Protein AF-U6MMT8-F1 (afdb_monomer)

Structure (mmCIF, N/CA/C/O backbone):
data_AF-U6MMT8-F1
#
_entry.id   AF-U6MMT8-F1
#
loop_
_atom_site.group_PDB
_atom_site.id
_atom_site.type_symbol
_atom_site.label_atom_id
_atom_site.label_alt_id
_atom_site.label_comp_id
_atom_site.label_asym_id
_atom_site.label_entity_id
_atom_site.label_seq_id
_atom_site.pdbx_PDB_ins_code
_atom_site.Cartn_x
_atom_site.Cartn_y
_atom_site.Cartn_z
_atom_site.occupancy
_atom_site.B_iso_or_equiv
_atom_site.auth_seq_id
_atom_site.auth_comp_id
_atom_site.auth_asym_id
_atom_site.auth_atom_id
_atom_site.pdbx_PDB_model_num
ATOM 1 N N . MET A 1 1 ? 4.770 29.800 -22.815 1.00 40.28 1 MET A N 1
ATOM 2 C CA . MET A 1 1 ? 5.516 30.168 -21.596 1.00 40.28 1 MET A CA 1
ATOM 3 C C . MET A 1 1 ? 4.675 29.808 -20.377 1.00 40.28 1 MET A C 1
ATOM 5 O O . MET A 1 1 ? 3.878 30.621 -19.944 1.00 40.28 1 MET A O 1
ATOM 9 N N . ASN A 1 2 ? 4.813 28.585 -19.858 1.00 40.75 2 ASN A N 1
ATOM 10 C CA . ASN A 1 2 ? 4.112 28.132 -18.651 1.00 40.75 2 ASN A CA 1
ATOM 11 C C . ASN A 1 2 ? 5.160 27.958 -17.549 1.00 40.75 2 ASN A C 1
ATOM 13 O O . ASN A 1 2 ? 5.764 26.895 -17.415 1.00 40.75 2 ASN A O 1
ATOM 17 N N . VAL A 1 3 ? 5.459 29.047 -16.842 1.00 47.00 3 VAL A N 1
ATOM 18 C CA . VAL A 1 3 ? 6.372 29.045 -15.694 1.00 47.00 3 VAL A CA 1
ATOM 19 C C . VAL A 1 3 ? 5.620 28.393 -14.532 1.00 47.00 3 VAL A C 1
ATOM 21 O O . VAL A 1 3 ? 4.593 28.894 -14.086 1.00 47.00 3 VAL A O 1
ATOM 24 N N . PHE A 1 4 ? 6.078 27.211 -14.126 1.00 49.66 4 PHE A N 1
ATOM 25 C CA . PHE A 1 4 ? 5.380 26.330 -13.191 1.00 49.66 4 PHE A CA 1
ATOM 26 C C . PHE A 1 4 ? 5.274 26.926 -11.769 1.00 49.66 4 PHE A C 1
ATOM 28 O O . PHE A 1 4 ? 6.288 27.365 -11.223 1.00 49.66 4 PHE A O 1
ATOM 35 N N . PRO A 1 5 ? 4.097 26.850 -11.115 1.00 58.59 5 PRO A N 1
ATOM 36 C CA . PRO A 1 5 ? 3.883 27.340 -9.751 1.00 58.59 5 PRO A CA 1
ATOM 37 C C . PRO A 1 5 ? 4.453 26.428 -8.646 1.00 58.59 5 PRO A C 1
ATOM 39 O O . PRO A 1 5 ? 4.442 26.809 -7.480 1.00 58.59 5 PRO A O 1
ATOM 42 N N . GLU A 1 6 ? 5.000 25.247 -8.957 1.00 46.12 6 GLU A N 1
ATOM 43 C CA . GLU A 1 6 ? 5.470 24.294 -7.928 1.00 46.12 6 GLU A CA 1
ATOM 44 C C . GLU A 1 6 ? 6.607 24.832 -7.045 1.00 46.12 6 GLU A C 1
ATOM 46 O O . GLU A 1 6 ? 6.671 24.525 -5.854 1.00 46.12 6 GLU A O 1
ATOM 51 N N . ARG A 1 7 ? 7.470 25.703 -7.584 1.00 53.88 7 ARG A N 1
ATOM 52 C CA . ARG A 1 7 ? 8.522 26.349 -6.780 1.00 53.88 7 ARG A CA 1
ATOM 53 C C . ARG A 1 7 ? 7.965 27.362 -5.779 1.00 53.88 7 ARG A C 1
ATOM 55 O O . ARG A 1 7 ? 8.617 27.622 -4.771 1.00 53.88 7 ARG A O 1
ATOM 62 N N . LEU A 1 8 ? 6.774 27.906 -6.033 1.00 58.22 8 LEU A N 1
ATOM 63 C CA . LEU A 1 8 ? 6.092 28.788 -5.088 1.00 58.22 8 LEU A CA 1
ATOM 64 C C . LEU A 1 8 ? 5.484 27.981 -3.939 1.00 58.22 8 LEU A C 1
ATOM 66 O O . LEU A 1 8 ? 5.608 28.408 -2.798 1.00 58.22 8 LEU A O 1
ATOM 70 N N . TYR A 1 9 ? 4.936 26.789 -4.200 1.00 53.34 9 TYR A N 1
ATOM 71 C CA . TYR A 1 9 ? 4.390 25.922 -3.146 1.00 53.34 9 TYR A CA 1
ATOM 72 C C . TYR A 1 9 ? 5.470 25.369 -2.213 1.00 53.34 9 TYR A C 1
ATOM 74 O O . TYR A 1 9 ? 5.309 25.426 -0.996 1.00 53.34 9 TYR A O 1
ATOM 82 N N . ALA A 1 10 ? 6.603 24.912 -2.754 1.00 58.09 10 ALA A N 1
ATOM 83 C CA . ALA A 1 10 ? 7.721 24.450 -1.928 1.00 58.09 10 ALA A CA 1
ATOM 84 C C . ALA A 1 10 ? 8.293 25.580 -1.051 1.00 58.09 10 ALA A C 1
ATOM 86 O O . ALA A 1 10 ? 8.597 25.367 0.120 1.00 58.09 10 ALA A O 1
ATOM 87 N N . ARG A 1 11 ? 8.379 26.806 -1.588 1.00 61.09 11 ARG A N 1
ATOM 88 C CA . ARG A 1 11 ? 8.855 27.979 -0.840 1.00 61.09 11 ARG A CA 1
ATOM 89 C C . ARG A 1 11 ? 7.828 28.502 0.168 1.00 61.09 11 ARG A C 1
ATOM 91 O O . ARG A 1 11 ? 8.221 28.989 1.220 1.00 61.09 11 ARG A O 1
ATOM 98 N N . ALA A 1 12 ? 6.536 28.380 -0.133 1.00 64.25 12 ALA A N 1
ATOM 99 C CA . ALA A 1 12 ? 5.454 28.729 0.781 1.00 64.25 12 ALA A CA 1
ATOM 100 C C . ALA A 1 12 ? 5.360 27.756 1.966 1.00 64.25 12 ALA A C 1
ATOM 102 O O . ALA A 1 12 ? 5.111 28.205 3.079 1.00 64.25 12 ALA A O 1
ATOM 103 N N . LEU A 1 13 ? 5.602 26.456 1.757 1.00 62.25 13 LEU A N 1
ATOM 104 C CA . LEU A 1 13 ? 5.646 25.452 2.831 1.00 62.25 13 LEU A CA 1
ATOM 105 C C . LEU A 1 13 ? 6.931 25.532 3.670 1.00 62.25 13 LEU A C 1
ATOM 107 O O . LEU A 1 13 ? 6.897 25.241 4.859 1.00 62.25 13 LEU A O 1
ATOM 111 N N . ALA A 1 14 ? 8.043 25.980 3.080 1.00 58.31 14 ALA A N 1
ATOM 112 C CA . ALA A 1 14 ? 9.302 26.231 3.788 1.00 58.31 14 ALA A CA 1
ATOM 113 C C . ALA A 1 14 ? 9.347 27.592 4.511 1.00 58.31 14 ALA A C 1
ATOM 115 O O . ALA A 1 14 ? 10.369 27.947 5.101 1.00 58.31 14 ALA A O 1
ATOM 116 N N . ALA A 1 15 ? 8.275 28.388 4.447 1.00 69.62 15 ALA A N 1
ATOM 117 C CA . ALA A 1 15 ? 8.232 29.662 5.145 1.00 69.62 15 ALA A CA 1
ATOM 118 C C . ALA A 1 15 ? 8.223 29.422 6.670 1.00 69.62 15 ALA A C 1
ATOM 120 O O . ALA A 1 15 ? 7.424 28.613 7.149 1.00 69.62 15 ALA A O 1
ATOM 121 N N . PRO A 1 16 ? 9.024 30.168 7.457 1.00 69.25 16 PRO A N 1
ATOM 122 C CA . PRO A 1 16 ? 9.094 30.020 8.919 1.00 69.25 16 PRO A CA 1
ATOM 123 C C . PRO A 1 16 ? 7.747 30.261 9.628 1.00 69.25 16 PRO A C 1
ATOM 125 O O . PRO A 1 16 ? 7.581 29.916 10.793 1.00 69.25 16 PRO A O 1
ATOM 128 N N . ILE A 1 17 ? 6.763 30.790 8.897 1.00 75.19 17 ILE A N 1
ATOM 129 C CA . ILE A 1 17 ? 5.376 31.008 9.313 1.00 75.19 17 ILE A CA 1
ATOM 130 C C . ILE A 1 17 ? 4.667 29.682 9.665 1.00 75.19 17 ILE A C 1
ATOM 132 O O . ILE A 1 17 ? 3.788 29.677 10.521 1.00 75.19 17 ILE A O 1
ATOM 136 N N . TRP A 1 18 ? 5.064 28.549 9.066 1.00 65.06 18 TRP A N 1
ATOM 137 C CA . TRP A 1 18 ? 4.505 27.227 9.395 1.00 65.06 18 TRP A CA 1
ATOM 138 C C . TRP A 1 18 ? 5.169 26.559 10.599 1.00 65.06 18 TRP A C 1
ATOM 140 O O . TRP A 1 18 ? 4.603 25.607 11.130 1.00 65.06 18 TRP A O 1
ATOM 150 N N . GLY A 1 19 ? 6.323 27.051 11.062 1.00 73.38 19 GLY A N 1
ATOM 151 C CA . GLY A 1 19 ? 7.050 26.482 12.203 1.00 73.38 19 GLY A CA 1
ATOM 152 C C . GLY A 1 19 ? 6.164 26.285 13.443 1.00 73.38 19 GLY A C 1
ATOM 153 O O . GLY A 1 19 ? 6.064 25.157 13.925 1.00 73.38 19 GLY A O 1
ATOM 154 N N . PRO A 1 20 ? 5.427 27.315 13.903 1.00 74.38 20 PRO A N 1
ATOM 155 C CA . PRO A 1 20 ? 4.505 27.190 15.031 1.00 74.38 20 PRO A CA 1
ATOM 156 C C . PRO A 1 20 ? 3.320 26.262 14.752 1.00 74.38 20 PRO A C 1
ATOM 158 O O . PRO A 1 20 ? 2.841 25.610 15.670 1.00 74.38 20 PRO A O 1
ATOM 161 N N . PHE A 1 21 ? 2.840 26.174 13.505 1.00 74.25 21 PHE A N 1
ATOM 162 C CA . PHE A 1 21 ? 1.734 25.281 13.142 1.00 74.25 21 PHE A CA 1
ATOM 163 C C . PHE A 1 21 ? 2.171 23.813 13.154 1.00 74.25 21 PHE A C 1
ATOM 165 O O . PHE A 1 21 ? 1.473 22.979 13.719 1.00 74.25 21 PHE A O 1
ATOM 172 N N . VAL A 1 22 ? 3.348 23.499 12.605 1.00 73.69 22 VAL A N 1
ATOM 173 C CA . VAL A 1 22 ? 3.932 22.149 12.659 1.00 73.69 22 VAL A CA 1
ATOM 174 C C . VAL A 1 22 ? 4.267 21.775 14.105 1.00 73.69 22 VAL A C 1
ATOM 176 O O . VAL A 1 22 ? 3.965 20.664 14.533 1.00 73.69 22 VAL A O 1
ATOM 179 N N . GLN A 1 23 ? 4.799 22.716 14.890 1.00 74.94 23 GLN A N 1
ATOM 180 C CA . GLN A 1 23 ? 5.071 22.516 16.314 1.00 74.94 23 GLN A CA 1
ATOM 181 C C . GLN A 1 23 ? 3.780 22.333 17.130 1.00 74.94 23 GLN A C 1
ATOM 183 O O . GLN A 1 23 ? 3.713 21.447 17.978 1.00 74.94 23 GLN A O 1
ATOM 188 N N . SER A 1 24 ? 2.728 23.105 16.846 1.00 71.19 24 SER A N 1
ATOM 189 C CA . SER A 1 24 ? 1.417 22.985 17.497 1.00 71.19 24 SER A CA 1
ATOM 190 C C . SER A 1 24 ? 0.711 21.685 17.112 1.00 71.19 24 SER A C 1
ATOM 192 O O . SER A 1 24 ? 0.180 21.001 17.983 1.00 71.19 24 SER A O 1
ATOM 194 N N . GLN A 1 25 ? 0.783 21.274 15.842 1.00 72.69 25 GLN A N 1
ATOM 195 C CA . GLN A 1 25 ? 0.271 19.982 15.389 1.00 72.69 25 GLN A CA 1
ATOM 196 C C . GLN A 1 25 ? 1.016 18.825 16.071 1.00 72.69 25 GLN A C 1
ATOM 198 O O . GLN A 1 25 ? 0.387 17.863 16.508 1.00 72.69 25 GLN A O 1
ATOM 203 N N . GLN A 1 26 ? 2.338 18.938 16.233 1.00 71.62 26 GLN A N 1
ATOM 204 C CA . GLN A 1 26 ? 3.156 17.958 16.951 1.00 71.62 26 GLN A CA 1
ATOM 205 C C . GLN A 1 26 ? 2.801 17.901 18.447 1.00 71.62 26 GLN A C 1
ATOM 207 O O . GLN A 1 26 ? 2.681 16.814 19.016 1.00 71.62 26 GLN A O 1
ATOM 212 N N . GLN A 1 27 ? 2.554 19.052 19.075 1.00 73.69 27 GLN A N 1
ATOM 213 C CA . GLN A 1 27 ? 2.142 19.133 20.477 1.00 73.69 27 GLN A CA 1
ATOM 214 C C . GLN A 1 27 ? 0.725 18.568 20.692 1.00 73.69 27 GLN A C 1
ATOM 216 O O . GLN A 1 27 ? 0.478 17.858 21.668 1.00 73.69 27 GLN A O 1
ATOM 221 N N . GLN A 1 28 ? -0.190 18.800 19.746 1.00 72.50 28 GLN A N 1
ATOM 222 C CA . GLN A 1 28 ? -1.539 18.231 19.767 1.00 72.50 28 GLN A CA 1
ATOM 223 C C . GLN A 1 28 ? -1.512 16.704 19.591 1.00 72.50 28 GLN A C 1
ATOM 225 O O . GLN A 1 28 ? -2.264 15.988 20.257 1.00 72.50 28 GLN A O 1
ATOM 230 N N . GLN A 1 29 ? -0.597 16.188 18.764 1.00 69.38 29 GLN A N 1
ATOM 231 C CA . GLN A 1 29 ? -0.383 14.748 18.611 1.00 69.38 29 GLN A CA 1
ATOM 232 C C . GLN A 1 29 ? 0.164 14.103 19.897 1.00 69.38 29 GLN A C 1
ATOM 234 O O . GLN A 1 29 ? -0.292 13.024 20.279 1.00 69.38 29 GLN A O 1
ATOM 239 N N . GLN A 1 30 ? 1.072 14.778 20.614 1.00 72.75 30 GLN A N 1
ATOM 240 C CA . GLN A 1 30 ? 1.546 14.320 21.929 1.00 72.75 30 GLN A CA 1
ATOM 241 C C . GLN A 1 30 ? 0.429 14.282 22.981 1.00 72.75 30 GLN A C 1
ATOM 243 O O . GLN A 1 30 ? 0.344 13.321 23.748 1.00 72.75 30 GLN A O 1
ATOM 248 N N . GLN A 1 31 ? -0.459 15.281 23.005 1.00 71.25 31 GLN A N 1
ATOM 249 C CA . GLN A 1 31 ? -1.589 15.296 23.941 1.00 71.25 31 GLN A CA 1
ATOM 250 C C . GLN A 1 31 ? -2.577 14.150 23.691 1.00 71.25 31 GLN A C 1
ATOM 252 O O . GLN A 1 31 ? -3.040 13.519 24.643 1.00 71.25 31 GLN A O 1
ATOM 257 N N . GLN A 1 32 ? -2.866 13.829 22.425 1.00 68.12 32 GLN A N 1
ATOM 258 C CA . GLN A 1 32 ? -3.724 12.687 22.093 1.00 68.12 32 GLN A CA 1
ATOM 259 C C . GLN A 1 32 ? -3.115 11.354 22.548 1.00 68.12 32 GLN A C 1
ATOM 261 O O . GLN A 1 32 ? -3.842 10.473 23.010 1.00 68.12 32 GLN A O 1
ATOM 266 N N . GLN A 1 33 ? -1.788 11.216 22.483 1.00 66.75 33 GLN A N 1
ATOM 267 C CA . GLN A 1 33 ? -1.103 10.019 22.972 1.00 66.75 33 GLN A CA 1
ATOM 268 C C . GLN A 1 33 ? -1.194 9.870 24.496 1.00 66.75 33 GLN A C 1
ATOM 270 O O . GLN A 1 33 ? -1.451 8.764 24.972 1.00 66.75 33 GLN A O 1
ATOM 275 N N . GLN A 1 34 ? -1.051 10.958 25.262 1.00 73.06 34 GLN A N 1
ATOM 276 C CA . GLN A 1 34 ? -1.222 10.898 26.720 1.00 73.06 34 GLN A CA 1
ATOM 277 C C . GLN A 1 34 ? -2.638 10.472 27.115 1.00 73.06 34 GLN A C 1
ATOM 279 O O . GLN A 1 34 ? -2.790 9.611 27.980 1.00 73.06 34 GLN A O 1
ATOM 284 N N . GLN A 1 35 ? -3.670 10.989 26.441 1.00 71.12 35 GLN A N 1
ATOM 285 C CA . GLN A 1 35 ? -5.049 10.568 26.710 1.00 71.12 35 GLN A CA 1
ATOM 286 C C . GLN A 1 35 ? -5.277 9.079 26.424 1.00 71.12 35 GLN A C 1
ATOM 288 O O . GLN A 1 35 ? -5.977 8.404 27.180 1.00 71.12 35 GLN A O 1
ATOM 293 N N . GLN A 1 36 ? -4.665 8.546 25.364 1.00 70.62 36 GLN A N 1
ATOM 294 C CA . GLN A 1 36 ? -4.788 7.128 25.033 1.00 70.62 36 GLN A CA 1
ATOM 295 C C . GLN A 1 36 ? -4.062 6.234 26.049 1.00 70.62 36 GLN A C 1
ATOM 297 O O . GLN A 1 36 ? -4.560 5.161 26.389 1.00 70.62 36 GLN A O 1
ATOM 302 N N . GLN A 1 37 ? -2.921 6.686 26.577 1.00 71.06 37 GLN A N 1
ATOM 303 C CA . GLN A 1 37 ? -2.206 5.982 27.642 1.00 71.06 37 GLN A CA 1
ATOM 304 C C . GLN A 1 37 ? -2.996 5.985 28.957 1.00 71.06 37 GLN A C 1
ATOM 306 O O . GLN A 1 37 ? -3.036 4.971 29.652 1.00 71.06 37 GLN A O 1
ATOM 311 N N . GLN A 1 38 ? -3.675 7.091 29.265 1.00 73.44 38 GLN A N 1
ATOM 312 C CA . GLN A 1 38 ? -4.482 7.212 30.476 1.00 73.44 38 GLN A CA 1
ATOM 313 C C . GLN A 1 38 ? -5.731 6.322 30.418 1.00 73.44 38 GLN A C 1
ATOM 315 O O . GLN A 1 38 ? -5.976 5.566 31.353 1.00 73.44 38 GLN A O 1
ATOM 320 N N . GLN A 1 39 ? -6.435 6.280 29.277 1.00 69.12 39 GLN A N 1
ATOM 321 C CA . GLN A 1 39 ? -7.526 5.314 29.078 1.00 69.12 39 GLN A CA 1
ATOM 322 C C . GLN A 1 39 ? -7.054 3.856 29.170 1.00 69.12 39 GLN A C 1
ATOM 324 O O . GLN A 1 39 ? -7.814 2.997 29.612 1.00 69.12 39 GLN A O 1
ATOM 329 N N . GLN A 1 40 ? -5.814 3.554 28.770 1.00 65.62 40 GLN A N 1
ATOM 330 C CA . GLN A 1 40 ? -5.258 2.205 28.912 1.00 65.62 40 GLN A CA 1
ATOM 331 C C . GLN A 1 40 ? -4.932 1.853 30.368 1.00 65.62 40 GLN A C 1
ATOM 333 O O . GLN A 1 40 ? -5.164 0.711 30.765 1.00 65.62 40 GLN A O 1
ATOM 338 N N . GLN A 1 41 ? -4.448 2.806 31.172 1.00 71.62 41 GLN A N 1
ATOM 339 C CA . GLN A 1 41 ? -4.272 2.588 32.611 1.00 71.62 41 GLN A CA 1
ATOM 340 C C . GLN A 1 41 ? -5.610 2.376 33.317 1.00 71.62 41 GLN A C 1
ATOM 342 O O . GLN A 1 41 ? -5.725 1.435 34.103 1.00 71.62 41 GLN A O 1
ATOM 347 N N . ASP A 1 42 ? -6.634 3.162 32.978 1.00 66.94 42 ASP A N 1
ATOM 348 C CA . ASP A 1 42 ? -7.976 2.965 33.531 1.00 66.94 42 ASP A CA 1
ATOM 349 C C . ASP A 1 42 ? -8.527 1.585 33.152 1.00 66.94 42 ASP A C 1
ATOM 351 O O . ASP A 1 42 ? -9.049 0.862 33.999 1.00 66.94 42 ASP A O 1
ATOM 355 N N . GLN A 1 43 ? -8.333 1.136 31.910 1.00 65.38 43 GLN A N 1
ATOM 356 C CA . GLN A 1 43 ? -8.795 -0.190 31.493 1.00 65.38 43 GLN A CA 1
ATOM 357 C C . GLN A 1 43 ? -8.008 -1.335 32.167 1.00 65.38 43 GLN A C 1
ATOM 359 O O . GLN A 1 43 ? -8.579 -2.388 32.468 1.00 65.38 43 GLN A O 1
ATOM 364 N N . GLN A 1 44 ? -6.719 -1.139 32.469 1.00 61.44 44 GLN A N 1
ATOM 365 C CA . GLN A 1 44 ? -5.927 -2.081 33.271 1.00 61.44 44 GLN A CA 1
ATOM 366 C C . GLN A 1 44 ? -6.345 -2.099 34.747 1.00 61.44 44 GLN A C 1
ATOM 368 O O . GLN A 1 44 ? -6.366 -3.169 35.358 1.00 61.44 44 GLN A O 1
ATOM 373 N N . GLN A 1 45 ? -6.740 -0.962 35.323 1.00 64.81 45 GLN A N 1
ATOM 374 C CA . GLN A 1 45 ? -7.284 -0.929 36.681 1.00 64.81 45 GLN A CA 1
ATOM 375 C C . GLN A 1 45 ? -8.646 -1.621 36.754 1.00 64.81 45 GLN A C 1
ATOM 377 O O . GLN A 1 45 ? -8.864 -2.448 37.638 1.00 64.81 45 GLN A O 1
ATOM 382 N N . VAL A 1 46 ? -9.527 -1.377 35.781 1.00 63.50 46 VAL A N 1
ATOM 383 C CA . VAL A 1 46 ? -10.852 -2.014 35.736 1.00 63.50 46 VAL A CA 1
ATOM 384 C C . VAL A 1 46 ? -10.730 -3.527 35.520 1.00 63.50 46 VAL A C 1
ATOM 386 O O . VAL A 1 46 ? -11.410 -4.305 36.185 1.00 63.50 46 VAL A O 1
ATOM 389 N N . SER A 1 47 ? -9.822 -3.975 34.646 1.00 69.25 47 SER A N 1
ATOM 390 C CA . SER A 1 47 ? -9.609 -5.411 34.409 1.00 69.25 47 SER A CA 1
ATOM 391 C C . SER A 1 47 ? -8.892 -6.122 35.559 1.00 69.25 47 SER A C 1
ATOM 393 O O . SER A 1 47 ? -9.226 -7.268 35.853 1.00 69.25 47 SER A O 1
ATOM 395 N N . SER A 1 48 ? -7.958 -5.465 36.254 1.00 64.69 48 SER A N 1
ATOM 396 C CA . SER A 1 48 ? -7.308 -6.053 37.436 1.00 64.69 48 SER A CA 1
ATOM 397 C C . SER A 1 48 ? -8.258 -6.155 38.635 1.00 64.69 48 SER A C 1
ATOM 399 O O . SER A 1 48 ? -8.226 -7.169 39.331 1.00 64.69 48 SER A O 1
ATOM 401 N N . GLN A 1 49 ? -9.165 -5.187 38.823 1.00 67.44 49 GLN A N 1
ATOM 402 C CA . GLN A 1 49 ? -10.233 -5.272 39.830 1.00 67.44 49 GLN A CA 1
ATOM 403 C C . GLN A 1 49 ? -11.281 -6.344 39.508 1.00 67.44 49 GLN A C 1
ATOM 405 O O . GLN A 1 49 ? -11.731 -7.052 40.406 1.00 67.44 49 GLN A O 1
ATOM 410 N N . ALA A 1 50 ? -11.648 -6.515 38.234 1.00 64.38 50 ALA A N 1
ATOM 411 C CA . ALA A 1 50 ? -12.545 -7.600 37.831 1.00 64.38 50 ALA A CA 1
ATOM 412 C C . ALA A 1 50 ? -11.932 -8.983 38.120 1.00 64.38 50 ALA A C 1
ATOM 414 O O . ALA A 1 50 ? -12.647 -9.916 38.477 1.00 64.38 50 ALA A O 1
ATOM 415 N N . TYR A 1 51 ? -10.606 -9.104 38.005 1.00 59.91 51 TYR A N 1
ATOM 416 C CA . TYR A 1 51 ? -9.888 -10.353 38.249 1.00 59.91 51 TYR A CA 1
ATOM 417 C C . TYR A 1 51 ? -9.750 -10.680 39.739 1.00 59.91 51 TYR A C 1
ATOM 419 O O . TYR A 1 51 ? -9.958 -11.825 40.132 1.00 59.91 51 TYR A O 1
ATOM 427 N N . SER A 1 52 ? -9.454 -9.686 40.583 1.00 68.19 52 SER A N 1
ATOM 428 C CA . SER A 1 52 ? -9.377 -9.894 42.036 1.00 68.19 52 SER A CA 1
ATOM 429 C C . SER A 1 52 ? -10.738 -10.233 42.649 1.00 68.19 52 SER A C 1
ATOM 431 O O . SER A 1 52 ? -10.801 -11.019 43.592 1.00 68.19 52 SER A O 1
ATOM 433 N N . ALA A 1 53 ? -11.831 -9.716 42.079 1.00 63.50 53 ALA A N 1
ATOM 434 C CA . ALA A 1 53 ? -13.186 -10.125 42.443 1.00 63.50 53 ALA A CA 1
ATOM 435 C C . ALA A 1 53 ? -13.501 -11.576 42.028 1.00 63.50 53 ALA A C 1
ATOM 437 O O . ALA A 1 53 ? -14.246 -12.265 42.722 1.00 63.50 53 ALA A O 1
ATOM 438 N N . TYR A 1 54 ? -12.922 -12.053 40.920 1.00 58.62 54 TYR A N 1
ATOM 439 C CA . TYR A 1 54 ? -13.147 -13.408 40.408 1.00 58.62 54 TYR A CA 1
ATOM 440 C C . TYR A 1 54 ? -12.403 -14.485 41.219 1.00 58.62 54 TYR A C 1
ATOM 442 O O . TYR A 1 54 ? -12.919 -15.586 41.392 1.00 58.62 54 TYR A O 1
ATOM 450 N N . ASP A 1 55 ? -11.219 -14.165 41.750 1.00 61.69 55 ASP A N 1
ATOM 451 C CA . ASP A 1 55 ? -10.360 -15.106 42.490 1.00 61.69 55 ASP A CA 1
ATOM 452 C C . ASP A 1 55 ? -10.887 -15.435 43.904 1.00 61.69 55 ASP A C 1
ATOM 454 O O . ASP A 1 55 ? -10.609 -16.494 44.463 1.00 61.69 55 ASP A O 1
ATOM 458 N N . GLN A 1 56 ? -11.721 -14.564 44.486 1.00 62.50 56 GLN A N 1
ATOM 459 C CA . GLN A 1 56 ? -12.315 -14.802 45.810 1.00 62.50 56 GLN A CA 1
ATOM 460 C C . GLN A 1 56 ? -13.462 -15.826 45.800 1.00 62.50 56 GLN A C 1
ATOM 462 O O . GLN A 1 56 ? -13.856 -16.326 46.857 1.00 62.50 56 GLN A O 1
ATOM 467 N N . GLN A 1 57 ? -14.009 -16.167 44.631 1.00 59.62 57 GLN A N 1
ATOM 468 C CA . GLN A 1 57 ? -15.178 -17.035 44.528 1.00 59.62 57 GLN A CA 1
ATOM 469 C C . GLN A 1 57 ? -14.747 -18.474 44.198 1.00 59.62 57 GLN A C 1
ATOM 471 O O . GLN A 1 57 ? -14.623 -18.850 43.034 1.00 59.62 57 GLN A O 1
ATOM 476 N N . GLN A 1 58 ? -14.517 -19.288 45.241 1.00 53.31 58 GLN A N 1
ATOM 477 C CA . GLN A 1 58 ? -14.196 -20.722 45.138 1.00 53.31 58 GLN A CA 1
ATOM 478 C C . GLN A 1 58 ? -15.078 -21.420 44.091 1.00 53.31 58 GLN A C 1
ATOM 480 O O . GLN A 1 58 ? -16.307 -21.430 44.217 1.00 53.31 58 GLN A O 1
ATOM 485 N N . ARG A 1 59 ? -14.463 -22.019 43.059 1.00 53.25 59 ARG A N 1
ATOM 486 C CA . ARG A 1 59 ? -15.210 -22.683 41.983 1.00 53.25 59 ARG A CA 1
ATOM 487 C C . ARG A 1 59 ? -14.665 -24.047 41.538 1.00 53.25 59 ARG A C 1
ATOM 489 O O . ARG A 1 59 ? -13.471 -24.312 41.647 1.00 53.25 59 ARG A O 1
ATOM 496 N N . PRO A 1 60 ? -15.574 -24.909 41.028 1.00 61.16 60 PRO A N 1
ATOM 497 C CA . PRO A 1 60 ? -15.321 -26.301 40.656 1.00 61.16 60 PRO A CA 1
ATOM 498 C C . PRO A 1 60 ? -14.481 -26.446 39.378 1.00 61.16 60 PRO A C 1
ATOM 500 O O . PRO A 1 60 ? -14.418 -25.538 38.550 1.00 61.16 60 PRO A O 1
ATOM 503 N N . ALA A 1 61 ? -13.893 -27.632 39.189 1.00 58.84 61 ALA A N 1
ATOM 504 C CA . ALA A 1 61 ? -12.868 -27.957 38.187 1.00 58.84 61 ALA A CA 1
ATOM 505 C C . ALA A 1 61 ? -13.162 -27.543 36.724 1.00 58.84 61 ALA A C 1
ATOM 507 O O . ALA A 1 61 ? -12.227 -27.311 35.962 1.00 58.84 61 ALA A O 1
ATOM 508 N N . ALA A 1 62 ? -14.428 -27.380 36.323 1.00 55.50 62 ALA A N 1
ATOM 509 C CA . ALA A 1 62 ? -14.797 -26.888 34.990 1.00 55.50 62 ALA A CA 1
ATOM 510 C C . ALA A 1 62 ? -14.436 -25.403 34.749 1.00 55.50 62 ALA A C 1
ATOM 512 O O . ALA A 1 62 ? -14.263 -24.986 33.607 1.00 55.50 62 ALA A O 1
ATOM 513 N N . ALA A 1 63 ? -14.282 -24.598 35.807 1.00 59.72 63 ALA A N 1
ATOM 514 C CA . ALA A 1 63 ? -13.893 -23.189 35.704 1.00 59.72 63 ALA A CA 1
ATOM 515 C C . ALA A 1 63 ? -12.407 -22.994 35.346 1.00 59.72 63 ALA A C 1
ATOM 517 O O . ALA A 1 63 ? -12.035 -21.946 34.819 1.00 59.72 63 ALA A O 1
ATOM 518 N N . ALA A 1 64 ? -11.562 -24.006 35.575 1.00 63.56 64 ALA A N 1
ATOM 519 C CA . ALA A 1 64 ? -10.128 -23.931 35.298 1.00 63.56 64 ALA A CA 1
ATOM 520 C C . ALA A 1 64 ? -9.822 -23.777 33.796 1.00 63.56 64 ALA A C 1
ATOM 522 O O . ALA A 1 64 ? -8.877 -23.082 33.429 1.00 63.56 64 ALA A O 1
ATOM 523 N N . VAL A 1 65 ? -10.652 -24.368 32.927 1.00 70.88 65 VAL A N 1
ATOM 524 C CA . VAL A 1 65 ? -10.496 -24.259 31.467 1.00 70.88 65 VAL A CA 1
ATOM 525 C C . VAL A 1 65 ? -10.764 -22.825 30.999 1.00 70.88 65 VAL A C 1
ATOM 527 O O . VAL A 1 65 ? -9.950 -22.266 30.270 1.00 70.88 65 VAL A O 1
ATOM 530 N N . TYR A 1 66 ? -11.829 -22.187 31.498 1.00 68.12 66 TYR A N 1
ATOM 531 C CA . TYR A 1 66 ? -12.145 -20.788 31.178 1.00 68.12 66 TYR A CA 1
ATOM 532 C C . TYR A 1 66 ? -11.084 -19.807 31.696 1.00 68.12 66 TYR A C 1
ATOM 534 O O . TYR A 1 66 ? -10.785 -18.817 31.033 1.00 68.12 66 TYR A O 1
ATOM 542 N N . LEU A 1 67 ? -10.475 -20.091 32.852 1.00 72.00 67 LEU A N 1
ATOM 543 C CA . LEU A 1 67 ? -9.356 -19.306 33.380 1.00 72.00 67 LEU A CA 1
ATOM 544 C C . LEU A 1 67 ? -8.106 -19.419 32.502 1.00 72.00 67 LEU A C 1
ATOM 546 O O . LEU A 1 67 ? -7.454 -18.411 32.233 1.00 72.00 67 LEU A O 1
ATOM 550 N N . TYR A 1 68 ? -7.783 -20.625 32.028 1.00 72.69 68 TYR A N 1
ATOM 551 C CA . TYR A 1 68 ? -6.645 -20.832 31.134 1.00 72.69 68 TYR A CA 1
ATOM 552 C C . TYR A 1 68 ? -6.863 -20.137 29.784 1.00 72.69 68 TYR A C 1
ATOM 554 O O . TYR A 1 68 ? -5.967 -19.466 29.278 1.00 72.69 68 TYR A O 1
ATOM 562 N N . GLU A 1 69 ? -8.074 -20.220 29.236 1.00 70.31 69 GLU A N 1
ATOM 563 C CA . GLU A 1 69 ? -8.437 -19.565 27.979 1.00 70.31 69 GLU A CA 1
ATOM 564 C C . GLU A 1 69 ? -8.415 -18.030 28.106 1.00 70.31 69 GLU A C 1
ATOM 566 O O . GLU A 1 69 ? -7.856 -17.345 27.249 1.00 70.31 69 GLU A O 1
ATOM 571 N N . ALA A 1 70 ? -8.906 -17.481 29.224 1.00 77.06 70 ALA A N 1
ATOM 572 C CA . ALA A 1 70 ? -8.817 -16.052 29.526 1.00 77.06 70 ALA A CA 1
ATOM 573 C C . ALA A 1 70 ? -7.362 -15.578 29.709 1.00 77.06 70 ALA A C 1
ATOM 575 O O . ALA A 1 70 ? -6.999 -14.496 29.239 1.00 77.06 70 ALA A O 1
ATOM 576 N N . LEU A 1 71 ? -6.506 -16.387 30.343 1.00 74.50 71 LEU A N 1
ATOM 577 C CA . LEU A 1 71 ? -5.078 -16.096 30.496 1.00 74.50 71 LEU A CA 1
ATOM 578 C C . LEU A 1 71 ? -4.342 -16.100 29.156 1.00 74.50 71 LEU A C 1
ATOM 580 O O . LEU A 1 71 ? -3.558 -15.188 28.896 1.00 74.50 71 LEU A O 1
ATOM 584 N N . VAL A 1 72 ? -4.616 -17.078 28.291 1.00 73.75 72 VAL A N 1
ATOM 585 C CA . VAL A 1 72 ? -4.035 -17.139 26.943 1.00 73.75 72 VAL A CA 1
ATOM 586 C C . VAL A 1 72 ? -4.525 -15.965 26.097 1.00 73.75 72 VAL A C 1
ATOM 588 O O . VAL A 1 72 ? -3.709 -15.293 25.467 1.00 73.75 72 VAL A O 1
ATOM 591 N N . ALA A 1 73 ? -5.820 -15.640 26.138 1.00 71.00 73 ALA A N 1
ATOM 592 C CA . ALA A 1 73 ? -6.365 -14.474 25.445 1.00 71.00 73 ALA A CA 1
ATOM 593 C C . ALA A 1 73 ? -5.706 -13.170 25.924 1.00 71.00 73 ALA A C 1
ATOM 595 O O . ALA A 1 73 ? -5.325 -12.332 25.105 1.00 71.00 73 ALA A O 1
ATOM 596 N N . ARG A 1 74 ? -5.488 -13.020 27.237 1.00 79.94 74 ARG A N 1
ATOM 597 C CA . ARG A 1 74 ? -4.772 -11.875 27.816 1.00 79.94 74 ARG A CA 1
ATOM 598 C C . ARG A 1 74 ? -3.312 -11.837 27.381 1.00 79.94 74 ARG A C 1
ATOM 600 O O . ARG A 1 74 ? -2.821 -10.763 27.049 1.00 79.94 74 ARG A O 1
ATOM 607 N N . TYR A 1 75 ? -2.625 -12.976 27.362 1.00 77.69 75 TYR A N 1
ATOM 608 C CA . TYR A 1 75 ? -1.233 -13.062 26.924 1.00 77.69 75 TYR A CA 1
ATOM 609 C C . TYR A 1 75 ? -1.086 -12.664 25.451 1.00 77.69 75 TYR A C 1
ATOM 611 O O . TYR A 1 75 ? -0.245 -11.830 25.124 1.00 77.69 75 TYR A O 1
ATOM 619 N N . ILE A 1 76 ? -1.960 -13.177 24.581 1.00 69.88 76 ILE A N 1
ATOM 620 C CA . ILE A 1 76 ? -1.995 -12.816 23.158 1.00 69.88 76 ILE A CA 1
ATOM 621 C C . ILE A 1 76 ? -2.298 -11.324 22.995 1.00 69.88 76 ILE A C 1
ATOM 623 O O . ILE A 1 76 ? -1.632 -10.651 22.211 1.00 69.88 76 ILE A O 1
ATOM 627 N N . HIS A 1 77 ? -3.249 -10.780 23.760 1.00 77.81 77 HIS A N 1
ATOM 628 C CA . HIS A 1 77 ? -3.566 -9.353 23.720 1.00 77.81 77 HIS A CA 1
ATOM 629 C C . HIS A 1 77 ? -2.372 -8.495 24.160 1.00 77.81 77 HIS A C 1
ATOM 631 O O . HIS A 1 77 ? -2.037 -7.525 23.486 1.00 77.81 77 HIS A O 1
ATOM 637 N N . LEU A 1 78 ? -1.677 -8.882 25.235 1.00 77.19 78 LEU A N 1
ATOM 638 C CA . LEU A 1 78 ? -0.485 -8.188 25.727 1.00 77.19 78 LEU A CA 1
ATOM 639 C C . LEU A 1 78 ? 0.655 -8.233 24.698 1.00 77.19 78 LEU A C 1
ATOM 641 O O . LEU A 1 78 ? 1.332 -7.233 24.469 1.00 77.19 78 LEU A O 1
ATOM 645 N N . GLN A 1 79 ? 0.843 -9.384 24.047 1.00 71.75 79 GLN A N 1
ATOM 646 C CA . GLN A 1 79 ? 1.860 -9.575 23.017 1.00 71.75 79 GLN A CA 1
ATOM 647 C C . GLN A 1 79 ? 1.552 -8.733 21.769 1.00 71.75 79 GLN A C 1
ATOM 649 O O . GLN A 1 79 ? 2.438 -8.069 21.229 1.00 71.75 79 GLN A O 1
ATOM 654 N N . GLN A 1 80 ? 0.287 -8.696 21.347 1.00 70.31 80 GLN A N 1
ATOM 655 C CA . GLN A 1 80 ? -0.168 -7.885 20.219 1.00 70.31 80 GLN A CA 1
ATOM 656 C C . GLN A 1 80 ? -0.078 -6.379 20.533 1.00 70.31 80 GLN A C 1
ATOM 658 O O . GLN A 1 80 ? 0.312 -5.584 19.677 1.00 70.31 80 GLN A O 1
ATOM 663 N N . GLN A 1 81 ? -0.337 -5.992 21.785 1.00 73.00 81 GLN A N 1
ATOM 664 C CA . GLN A 1 81 ? -0.190 -4.621 22.275 1.00 73.00 81 GLN A CA 1
ATOM 665 C C . GLN A 1 81 ? 1.280 -4.172 22.301 1.00 73.00 81 GLN A C 1
ATOM 667 O O . GLN A 1 81 ? 1.591 -3.063 21.860 1.00 73.00 81 GLN A O 1
ATOM 672 N N . GLN A 1 82 ? 2.204 -5.037 22.737 1.00 72.38 82 GLN A N 1
ATOM 673 C CA . GLN A 1 82 ? 3.643 -4.748 22.689 1.00 72.38 82 GLN A CA 1
ATOM 674 C C . GLN A 1 82 ? 4.128 -4.533 21.249 1.00 72.38 82 GLN A C 1
ATOM 676 O O . GLN A 1 82 ? 4.920 -3.626 20.979 1.00 72.38 82 GLN A O 1
ATOM 681 N N . GLN A 1 83 ? 3.605 -5.321 20.307 1.00 71.38 83 GLN A N 1
ATOM 682 C CA . GLN A 1 83 ? 3.956 -5.204 18.895 1.00 71.38 83 GLN A CA 1
ATOM 683 C C . GLN A 1 83 ? 3.450 -3.886 18.277 1.00 71.38 83 GLN A C 1
ATOM 685 O O . GLN A 1 83 ? 4.173 -3.253 17.505 1.00 71.38 83 GLN A O 1
ATOM 690 N N . GLN A 1 84 ? 2.257 -3.414 18.664 1.00 69.44 84 GLN A N 1
ATOM 691 C CA . GLN A 1 84 ? 1.756 -2.099 18.241 1.00 69.44 84 GLN A CA 1
ATOM 692 C C . GLN A 1 84 ? 2.574 -0.936 18.816 1.00 69.44 84 GLN A C 1
ATOM 694 O O . GLN A 1 84 ? 2.841 0.030 18.095 1.00 69.44 84 GLN A O 1
ATOM 699 N N . GLN A 1 85 ? 3.023 -1.022 20.073 1.00 72.25 85 GLN A N 1
ATOM 700 C CA . GLN A 1 85 ? 3.894 0.009 20.654 1.00 72.25 85 GLN A CA 1
ATOM 701 C C . GLN A 1 85 ? 5.236 0.112 19.918 1.00 72.25 85 GLN A C 1
ATOM 703 O O . GLN A 1 85 ? 5.689 1.222 19.628 1.00 72.25 85 GLN A O 1
ATOM 708 N N . GLN A 1 86 ? 5.846 -1.020 19.551 1.00 70.75 86 GLN A N 1
ATOM 709 C CA . GLN A 1 86 ? 7.081 -1.008 18.762 1.00 70.75 86 GLN A CA 1
ATOM 710 C C . GLN A 1 86 ? 6.883 -0.386 17.374 1.00 70.75 86 GLN A C 1
ATOM 712 O O . GLN A 1 86 ? 7.731 0.392 16.933 1.00 70.75 86 GLN A O 1
ATOM 717 N N . GLN A 1 87 ? 5.761 -0.663 16.698 1.00 69.62 87 GLN A N 1
ATOM 718 C CA . GLN A 1 87 ? 5.476 -0.042 15.400 1.00 69.62 87 GLN A CA 1
ATOM 719 C C . GLN A 1 87 ? 5.289 1.476 15.498 1.00 69.62 87 GLN A C 1
ATOM 721 O O . GLN A 1 87 ? 5.800 2.202 14.642 1.00 69.62 87 GLN A O 1
ATOM 726 N N . GLN A 1 88 ? 4.616 1.978 16.540 1.00 70.81 88 GLN A N 1
ATOM 727 C CA . GLN A 1 88 ? 4.477 3.426 16.727 1.00 70.81 88 GLN A CA 1
ATOM 728 C C . GLN A 1 88 ? 5.820 4.109 17.011 1.00 70.81 88 GLN A C 1
ATOM 730 O O . GLN A 1 88 ? 6.089 5.167 16.439 1.00 70.81 88 GLN A O 1
ATOM 735 N N . GLN A 1 89 ? 6.693 3.505 17.826 1.00 72.94 89 GLN A N 1
ATOM 736 C CA . GLN A 1 89 ? 8.040 4.050 18.038 1.00 72.94 89 GLN A CA 1
ATOM 737 C C . GLN A 1 89 ? 8.860 4.079 16.743 1.00 72.94 89 GLN A C 1
ATOM 739 O O . GLN A 1 89 ? 9.542 5.070 16.473 1.00 72.94 89 GLN A O 1
ATOM 744 N N . GLN A 1 90 ? 8.765 3.040 15.908 1.00 72.19 90 GLN A N 1
ATOM 745 C CA . GLN A 1 90 ? 9.451 3.026 14.616 1.00 72.19 90 GLN A CA 1
ATOM 746 C C . GLN A 1 90 ? 8.924 4.099 13.658 1.00 72.19 90 GLN A C 1
ATOM 748 O O . GLN A 1 90 ? 9.721 4.741 12.972 1.00 72.19 90 GLN A O 1
ATOM 753 N N . GLN A 1 91 ? 7.609 4.344 13.626 1.00 70.94 91 GLN A N 1
ATOM 754 C CA . GLN A 1 91 ? 7.053 5.437 12.823 1.00 70.94 91 GLN A CA 1
ATOM 755 C C . GLN A 1 91 ? 7.518 6.811 13.312 1.00 70.94 91 GLN A C 1
ATOM 757 O O . GLN A 1 91 ? 7.842 7.661 12.483 1.00 70.94 91 GLN A O 1
ATOM 762 N N . GLN A 1 92 ? 7.620 7.029 14.627 1.00 70.94 92 GLN A N 1
ATOM 763 C CA . GLN A 1 92 ? 8.167 8.281 15.157 1.00 70.94 92 GLN A CA 1
ATOM 764 C C . GLN A 1 92 ? 9.645 8.462 14.806 1.00 70.94 92 GLN A C 1
ATOM 766 O O . GLN A 1 92 ? 10.031 9.550 14.378 1.00 70.94 92 GLN A O 1
ATOM 771 N N . GLN A 1 93 ? 10.469 7.415 14.916 1.00 73.06 93 GLN A N 1
ATOM 772 C CA . GLN A 1 93 ? 11.864 7.502 14.475 1.00 73.06 93 GLN A CA 1
ATOM 773 C C . GLN A 1 93 ? 11.973 7.760 12.972 1.00 73.06 93 GLN A C 1
ATOM 775 O O . GLN A 1 93 ? 12.835 8.534 12.559 1.00 73.06 93 GLN A O 1
ATOM 780 N N . GLN A 1 94 ? 11.095 7.178 12.148 1.00 72.94 94 GLN A N 1
ATOM 781 C CA . GLN A 1 94 ? 11.069 7.497 10.723 1.00 72.94 94 GLN A CA 1
ATOM 782 C C . GLN A 1 94 ? 10.633 8.936 10.456 1.00 72.94 94 GLN A C 1
ATOM 784 O O . GLN A 1 94 ? 11.209 9.558 9.572 1.00 72.94 94 GLN A O 1
ATOM 789 N N . GLN A 1 95 ? 9.676 9.493 11.201 1.00 70.88 95 GLN A N 1
ATOM 790 C CA . GLN A 1 95 ? 9.306 10.901 11.037 1.00 70.88 95 GLN A CA 1
ATOM 791 C C . GLN A 1 95 ? 10.415 11.848 11.501 1.00 70.88 95 GLN A C 1
ATOM 793 O O . GLN A 1 95 ? 10.704 12.807 10.789 1.00 70.88 95 GLN A O 1
ATOM 798 N N . GLN A 1 96 ? 11.100 11.558 12.613 1.00 72.75 96 GLN A N 1
ATOM 799 C CA . GLN A 1 96 ? 12.271 12.338 13.024 1.00 72.75 96 GLN A CA 1
ATOM 800 C C . GLN A 1 96 ? 13.419 12.212 12.024 1.00 72.75 96 GLN A C 1
ATOM 802 O O . GLN A 1 96 ? 14.027 13.220 11.681 1.00 72.75 96 GLN A O 1
ATOM 807 N N . GLN A 1 97 ? 13.701 11.015 11.499 1.00 74.31 97 GLN A N 1
ATOM 808 C CA . GLN A 1 97 ? 14.701 10.863 10.441 1.00 74.31 97 GLN A CA 1
ATOM 809 C C . GLN A 1 97 ? 14.277 11.557 9.155 1.00 74.31 97 GLN A C 1
ATOM 811 O O . GLN A 1 97 ? 15.133 12.104 8.474 1.00 74.31 97 GLN A O 1
ATOM 816 N N . GLN A 1 98 ? 12.991 11.560 8.799 1.00 72.69 98 GLN A N 1
ATOM 817 C CA . GLN A 1 98 ? 12.515 12.309 7.642 1.00 72.69 98 GLN A CA 1
ATOM 818 C C . GLN A 1 98 ? 12.675 13.810 7.869 1.00 72.69 98 GLN A C 1
ATOM 820 O O . GLN A 1 98 ? 13.174 14.466 6.966 1.00 72.69 98 GLN A O 1
ATOM 825 N N . GLN A 1 99 ? 12.364 14.343 9.053 1.00 70.06 99 GLN A N 1
ATOM 826 C CA . GLN A 1 99 ? 12.606 15.753 9.384 1.00 70.06 99 GLN A CA 1
ATOM 827 C C . GLN A 1 99 ? 14.100 16.098 9.376 1.00 70.06 99 GLN A C 1
ATOM 829 O O . GLN A 1 99 ? 14.496 16.997 8.645 1.00 70.06 99 GLN A O 1
ATOM 834 N N . LEU A 1 100 ? 14.947 15.317 10.055 1.00 72.19 100 LEU A N 1
ATOM 835 C CA . LEU A 1 100 ? 16.407 15.483 10.016 1.00 72.19 100 LEU A CA 1
ATOM 836 C C . LEU A 1 100 ? 16.960 15.361 8.593 1.00 72.19 100 LEU A C 1
ATOM 838 O O . LEU A 1 100 ? 17.903 16.057 8.228 1.00 72.19 100 LEU A O 1
ATOM 842 N N . ARG A 1 101 ? 16.372 14.496 7.761 1.00 74.06 101 ARG A N 1
ATOM 843 C CA . ARG A 1 101 ? 16.742 14.354 6.350 1.00 74.06 101 ARG A CA 1
ATOM 844 C C . ARG A 1 101 ? 16.250 15.532 5.513 1.00 74.06 101 ARG A C 1
ATOM 846 O O . ARG A 1 101 ? 16.973 15.939 4.611 1.00 74.06 101 ARG A O 1
ATOM 853 N N . PHE A 1 102 ? 15.070 16.083 5.793 1.00 68.56 102 PHE A N 1
ATOM 854 C CA . PHE A 1 102 ? 14.580 17.308 5.162 1.00 68.56 102 PHE A CA 1
ATOM 855 C C . PHE A 1 102 ? 15.481 18.498 5.522 1.00 68.56 102 PHE A C 1
ATOM 857 O O . PHE A 1 102 ? 15.885 19.228 4.618 1.00 68.56 102 PHE A O 1
ATOM 864 N N . ASP A 1 103 ? 15.903 18.617 6.783 1.00 65.75 103 ASP A N 1
ATOM 865 C CA . ASP A 1 103 ? 16.829 19.659 7.238 1.00 65.75 103 ASP A CA 1
ATOM 866 C C . ASP A 1 103 ? 18.239 19.476 6.649 1.00 65.75 103 ASP A C 1
ATOM 868 O O . ASP A 1 103 ? 18.832 20.428 6.136 1.00 65.75 103 ASP A O 1
ATOM 872 N N . ALA A 1 104 ? 18.766 18.246 6.615 1.00 65.50 104 ALA A N 1
ATOM 873 C CA . ALA A 1 104 ? 20.080 17.953 6.035 1.00 65.50 104 ALA A CA 1
ATOM 874 C C . ALA A 1 104 ? 20.124 18.170 4.510 1.00 65.50 104 ALA A C 1
ATOM 876 O O . ALA A 1 104 ? 21.121 18.664 3.979 1.00 65.50 104 ALA A O 1
ATOM 877 N N . VAL A 1 105 ? 19.042 17.842 3.792 1.00 63.16 105 VAL A N 1
ATOM 878 C CA . VAL A 1 105 ? 18.929 18.092 2.344 1.00 63.16 105 VAL A CA 1
ATOM 879 C C . VAL A 1 105 ? 18.787 19.588 2.049 1.00 63.16 105 VAL A C 1
ATOM 881 O O . VAL A 1 105 ? 19.339 20.055 1.053 1.00 63.16 105 VAL A O 1
ATOM 884 N N . MET A 1 106 ? 18.125 20.362 2.915 1.00 56.88 106 MET A N 1
ATOM 885 C CA . MET A 1 106 ? 18.048 21.821 2.767 1.00 56.88 106 MET A CA 1
ATOM 886 C C . MET A 1 106 ? 19.352 22.543 3.153 1.00 56.88 106 MET A C 1
ATOM 888 O O . MET A 1 106 ? 19.625 23.613 2.611 1.00 56.88 106 MET A O 1
ATOM 892 N N . GLY A 1 107 ? 20.193 21.959 4.017 1.00 52.06 107 GLY A N 1
ATOM 893 C CA . GLY A 1 107 ? 21.468 22.551 4.452 1.00 52.06 107 GLY A CA 1
ATOM 894 C C . GLY A 1 107 ? 22.704 22.239 3.588 1.00 52.06 107 GLY A C 1
ATOM 895 O O . GLY A 1 107 ? 23.679 22.983 3.639 1.00 52.06 107 GLY A O 1
ATOM 896 N N . SER A 1 108 ? 22.701 21.171 2.777 1.00 48.28 108 SER A N 1
ATOM 897 C CA . SER A 1 108 ? 23.923 20.629 2.135 1.00 48.28 108 SER A CA 1
ATOM 898 C C . SER A 1 108 ? 24.039 20.898 0.620 1.00 48.28 108 SER A C 1
ATOM 900 O O . SER A 1 108 ? 24.475 20.049 -0.155 1.00 48.28 108 SER A O 1
ATOM 902 N N . SER A 1 109 ? 23.634 22.084 0.155 1.00 49.56 109 SER A N 1
ATOM 903 C CA . SER A 1 109 ? 23.584 22.410 -1.286 1.00 49.56 109 SER A CA 1
ATOM 904 C C . SER A 1 109 ? 24.808 23.156 -1.856 1.00 49.56 109 SER A C 1
ATOM 906 O O . SER A 1 109 ? 24.722 23.642 -2.982 1.00 49.56 109 SER A O 1
ATOM 908 N N . THR A 1 110 ? 25.936 23.303 -1.141 1.00 48.31 110 THR A N 1
ATOM 909 C CA . THR A 1 110 ? 26.961 24.308 -1.522 1.00 48.31 110 THR A CA 1
ATOM 910 C C . THR A 1 110 ? 28.400 23.851 -1.823 1.00 48.31 110 THR A C 1
ATOM 912 O O . THR A 1 110 ? 29.179 24.727 -2.187 1.00 48.31 110 THR A O 1
ATOM 915 N N . SER A 1 111 ? 28.817 22.571 -1.775 1.00 44.81 111 SER A N 1
ATOM 916 C CA . SER A 1 111 ? 30.282 22.294 -1.816 1.00 44.81 111 SER A CA 1
ATOM 917 C C . SER A 1 111 ? 30.853 21.097 -2.602 1.00 44.81 111 S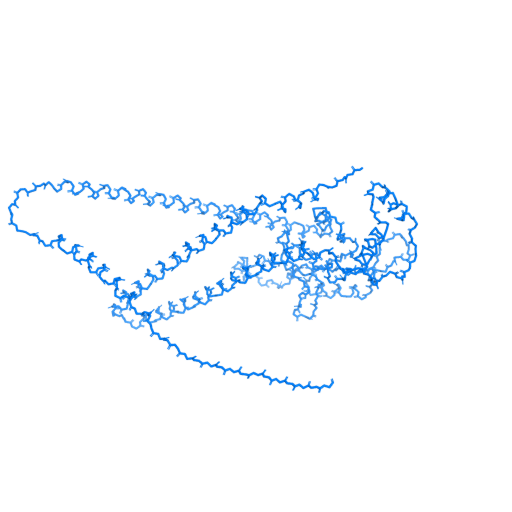ER A C 1
ATOM 919 O O . SER A 1 111 ? 32.053 20.858 -2.486 1.00 44.81 111 SER A O 1
ATOM 921 N N . ALA A 1 112 ? 30.116 20.370 -3.452 1.00 44.69 112 ALA A N 1
ATOM 922 C CA . ALA A 1 112 ? 30.686 19.179 -4.119 1.00 44.69 112 ALA A CA 1
ATOM 923 C C . ALA A 1 112 ? 30.380 19.073 -5.625 1.00 44.69 112 ALA A C 1
ATOM 925 O O . ALA A 1 112 ? 29.551 18.270 -6.042 1.00 44.69 112 ALA A O 1
ATOM 926 N N . ALA A 1 113 ? 31.058 19.860 -6.472 1.00 42.19 113 ALA A N 1
ATOM 927 C CA . ALA A 1 113 ? 30.977 19.690 -7.932 1.00 42.19 113 ALA A CA 1
ATOM 928 C C . ALA A 1 113 ? 32.237 20.170 -8.689 1.00 42.19 113 ALA A C 1
ATOM 930 O O . ALA A 1 113 ? 32.126 20.917 -9.656 1.00 42.19 113 ALA A O 1
ATOM 931 N N . ALA A 1 114 ? 33.443 19.760 -8.275 1.00 43.69 114 ALA A N 1
ATOM 932 C CA . ALA A 1 114 ? 34.692 20.198 -8.922 1.00 43.69 114 ALA A CA 1
ATOM 933 C C . ALA A 1 114 ? 35.421 19.149 -9.795 1.00 43.69 114 ALA A C 1
ATOM 935 O O . ALA A 1 114 ? 36.444 19.493 -10.371 1.00 43.69 114 ALA A O 1
ATOM 936 N N . ALA A 1 115 ? 34.952 17.899 -9.944 1.00 45.44 115 ALA A N 1
ATOM 937 C CA . ALA A 1 115 ? 35.854 16.826 -10.411 1.00 45.44 115 ALA A CA 1
ATOM 938 C C . ALA A 1 115 ? 35.441 15.973 -11.635 1.00 45.44 115 ALA A C 1
ATOM 940 O O . ALA A 1 115 ? 36.108 14.978 -11.891 1.00 45.44 115 ALA A O 1
ATOM 941 N N . ALA A 1 116 ? 34.397 16.287 -12.417 1.00 47.38 116 ALA A N 1
ATOM 942 C CA . ALA A 1 116 ? 33.954 15.337 -13.460 1.00 47.38 116 ALA A CA 1
ATOM 943 C C . ALA A 1 116 ? 33.378 15.953 -14.751 1.00 47.38 116 ALA A C 1
ATOM 945 O O . ALA A 1 116 ? 32.274 15.605 -15.165 1.00 47.38 116 ALA A O 1
ATOM 946 N N . ALA A 1 117 ? 34.113 16.847 -15.418 1.00 43.19 117 ALA A N 1
ATOM 947 C CA . ALA A 1 117 ? 33.719 17.371 -16.731 1.00 43.19 117 ALA A CA 1
ATOM 948 C C . ALA A 1 117 ? 34.865 17.279 -17.752 1.00 43.19 117 ALA A C 1
ATOM 950 O O . ALA A 1 117 ? 35.477 18.278 -18.111 1.00 43.19 117 ALA A O 1
ATOM 951 N N . ALA A 1 118 ? 35.140 16.065 -18.227 1.00 43.31 118 ALA A N 1
ATOM 952 C CA . ALA A 1 118 ? 35.934 15.836 -19.431 1.00 43.31 118 ALA A CA 1
ATOM 953 C C . ALA A 1 118 ? 35.476 14.542 -20.115 1.00 43.31 118 ALA A C 1
ATOM 955 O O . ALA A 1 118 ? 36.155 13.529 -20.026 1.00 43.31 118 ALA A O 1
ATOM 956 N N . ALA A 1 119 ? 34.296 14.554 -20.742 1.00 45.88 119 ALA A N 1
ATOM 957 C CA . ALA A 1 119 ? 34.004 13.690 -21.887 1.00 45.88 119 ALA A CA 1
ATOM 958 C C . ALA A 1 119 ? 32.640 14.026 -22.507 1.00 45.88 119 ALA A C 1
ATOM 960 O O . ALA A 1 119 ? 31.592 13.868 -21.883 1.00 45.88 119 ALA A O 1
ATOM 961 N N . ASP A 1 120 ? 32.724 14.361 -23.789 1.00 41.38 120 ASP A N 1
ATOM 962 C CA . ASP A 1 120 ? 31.818 13.946 -24.858 1.00 41.38 120 ASP A CA 1
ATOM 963 C C . ASP A 1 120 ? 30.783 14.962 -25.368 1.00 41.38 120 ASP A C 1
ATOM 965 O O . ASP A 1 120 ? 29.933 15.489 -24.645 1.00 41.38 120 ASP A O 1
ATOM 969 N N . GLY A 1 121 ? 30.935 15.262 -26.659 1.00 47.72 121 GLY A N 1
ATOM 970 C CA . GLY A 1 121 ? 30.280 16.333 -27.392 1.00 47.72 121 GLY A CA 1
ATOM 971 C C . GLY A 1 121 ? 29.059 15.867 -28.177 1.00 47.72 121 GLY A C 1
ATOM 972 O O . GLY A 1 121 ? 28.934 14.708 -28.556 1.00 47.72 121 GLY A O 1
ATOM 973 N N . GLY A 1 122 ? 28.167 16.822 -28.443 1.00 47.66 122 GLY A N 1
ATOM 974 C CA . GLY A 1 122 ? 27.002 16.642 -29.309 1.00 47.66 122 GLY A CA 1
ATOM 975 C C . GLY A 1 122 ? 25.711 17.147 -28.673 1.00 47.66 122 GLY A C 1
ATOM 976 O O . GLY A 1 122 ? 24.915 16.346 -28.208 1.00 47.66 122 GLY A O 1
ATOM 977 N N . ASP A 1 123 ? 25.515 18.470 -28.622 1.00 46.09 123 ASP A N 1
ATOM 978 C CA . ASP A 1 123 ? 24.177 19.089 -28.532 1.00 46.09 123 ASP A CA 1
ATOM 979 C C . ASP A 1 123 ? 24.298 20.622 -28.633 1.00 46.09 123 ASP A C 1
ATOM 981 O O . ASP A 1 123 ? 24.403 21.343 -27.626 1.00 46.09 123 ASP A O 1
ATOM 985 N N . SER A 1 124 ? 24.317 21.120 -29.868 1.00 54.44 124 SER A N 1
ATOM 986 C CA . SER A 1 124 ? 24.502 22.540 -30.195 1.00 54.44 124 SER A CA 1
ATOM 987 C C . SER A 1 124 ? 23.275 23.400 -29.848 1.00 54.44 124 SER A C 1
ATOM 989 O O . SER A 1 124 ? 23.431 24.546 -29.429 1.00 54.44 124 SER A O 1
ATOM 991 N N . ASP A 1 125 ? 22.058 22.847 -29.896 1.00 54.12 125 ASP A N 1
ATOM 992 C CA . ASP A 1 125 ? 20.825 23.600 -29.598 1.00 54.12 125 ASP A CA 1
ATOM 993 C C . ASP A 1 125 ? 20.596 23.822 -28.099 1.00 54.12 125 ASP A C 1
ATOM 995 O O . ASP A 1 125 ? 20.178 24.899 -27.659 1.00 54.12 125 ASP A O 1
ATOM 999 N N . ALA A 1 126 ? 20.958 22.848 -27.265 1.00 56.59 126 ALA A N 1
ATOM 1000 C CA . ALA A 1 126 ? 20.886 23.021 -25.819 1.00 56.59 126 ALA A CA 1
ATOM 1001 C C . ALA A 1 126 ? 21.945 24.020 -25.305 1.00 56.59 126 ALA A C 1
ATOM 1003 O O . ALA A 1 126 ? 21.764 24.622 -24.246 1.00 56.59 126 ALA A O 1
ATOM 1004 N N . ALA A 1 127 ? 23.052 24.220 -26.037 1.00 58.81 127 ALA A N 1
ATOM 1005 C CA . ALA A 1 127 ? 24.046 25.243 -25.703 1.00 58.81 127 ALA A CA 1
ATOM 1006 C C . ALA A 1 127 ? 23.508 26.664 -25.960 1.00 58.81 127 ALA A C 1
ATOM 1008 O O . ALA A 1 127 ? 23.685 27.545 -25.118 1.00 58.81 127 ALA A O 1
ATOM 1009 N N . ALA A 1 128 ? 22.769 26.867 -27.056 1.00 66.44 128 ALA A N 1
ATOM 1010 C CA . ALA A 1 128 ? 22.144 28.151 -27.379 1.00 66.44 128 ALA A CA 1
ATOM 1011 C C . ALA A 1 128 ? 21.053 28.556 -26.366 1.00 66.44 128 ALA A C 1
ATOM 1013 O O . ALA A 1 128 ? 20.961 29.723 -25.974 1.00 66.44 128 ALA A O 1
ATOM 1014 N N . PHE A 1 129 ? 20.256 27.595 -25.885 1.00 66.56 129 PHE A N 1
ATOM 1015 C CA . PHE A 1 129 ? 19.242 27.842 -24.853 1.00 66.56 129 PHE A CA 1
ATOM 1016 C C . PHE A 1 129 ? 19.861 28.220 -23.495 1.00 66.56 129 PHE A C 1
ATOM 1018 O O . PHE A 1 129 ? 19.413 29.169 -22.849 1.00 66.56 129 PHE A O 1
ATOM 1025 N N . LEU A 1 130 ? 20.936 27.535 -23.085 1.00 60.81 130 LEU A N 1
ATOM 1026 C CA . LEU A 1 130 ? 21.661 27.862 -21.851 1.00 60.81 130 LEU A CA 1
ATOM 1027 C C . LEU A 1 130 ? 22.379 29.213 -21.943 1.00 60.81 130 LEU A C 1
ATOM 1029 O O . LEU A 1 130 ? 22.399 29.945 -20.957 1.00 60.81 130 LEU A O 1
ATOM 1033 N N . GLY A 1 131 ? 22.889 29.586 -23.121 1.00 65.62 131 GLY A N 1
ATOM 1034 C CA . GLY A 1 131 ? 23.460 30.914 -23.361 1.00 65.62 131 GLY A CA 1
ATOM 1035 C C . GLY A 1 131 ? 22.443 32.044 -23.160 1.00 65.62 131 GLY A C 1
ATOM 1036 O O . GLY A 1 131 ? 22.757 33.052 -22.528 1.00 65.62 131 GLY A O 1
ATOM 1037 N N . ARG A 1 132 ? 21.190 31.859 -23.607 1.00 69.56 132 ARG A N 1
ATOM 1038 C CA . ARG A 1 132 ? 20.112 32.840 -23.367 1.00 69.56 132 ARG A CA 1
ATOM 1039 C C . ARG A 1 132 ? 19.700 32.924 -21.898 1.00 69.56 132 ARG A C 1
ATOM 1041 O O . ARG A 1 132 ? 19.438 34.021 -21.414 1.00 69.56 132 ARG A O 1
ATOM 1048 N N . LEU A 1 133 ? 19.674 31.801 -21.179 1.00 57.59 133 LEU A N 1
ATOM 1049 C CA . LEU A 1 133 ? 19.408 31.790 -19.734 1.00 57.59 133 LEU A CA 1
ATOM 1050 C C . LEU A 1 133 ? 20.533 32.459 -18.930 1.00 57.59 133 LEU A C 1
ATOM 1052 O O . LEU A 1 133 ? 20.244 33.210 -18.002 1.00 57.59 133 LEU A O 1
ATOM 1056 N N . ALA A 1 134 ? 21.797 32.249 -19.313 1.00 63.47 134 ALA A N 1
ATOM 1057 C CA . ALA A 1 134 ? 22.944 32.915 -18.693 1.00 63.47 134 ALA A CA 1
ATOM 1058 C C . ALA A 1 134 ? 22.853 34.441 -18.847 1.00 63.47 134 ALA A C 1
ATOM 1060 O O . ALA A 1 134 ? 22.981 35.171 -17.865 1.00 63.47 134 ALA A O 1
ATOM 1061 N N . ALA A 1 135 ? 22.551 34.912 -20.063 1.00 64.44 135 ALA A N 1
ATOM 1062 C CA . ALA A 1 135 ? 22.419 36.336 -20.368 1.00 64.44 135 ALA A CA 1
ATOM 1063 C C . ALA A 1 135 ? 21.199 36.985 -19.691 1.00 64.44 135 ALA A C 1
ATOM 1065 O O . ALA A 1 135 ? 21.272 38.130 -19.259 1.00 64.44 135 ALA A O 1
ATOM 1066 N N . SER A 1 136 ? 20.084 36.257 -19.572 1.00 70.62 136 SER A N 1
ATOM 1067 C CA . SER A 1 136 ? 18.846 36.783 -18.984 1.00 70.62 136 SER A CA 1
ATOM 1068 C C . SER A 1 136 ? 18.845 36.797 -17.456 1.00 70.62 136 SER A C 1
ATOM 1070 O O . SER A 1 136 ? 18.115 37.593 -16.870 1.00 70.62 136 SER A O 1
ATOM 1072 N N . CYS A 1 137 ? 19.586 35.897 -16.806 1.00 60.09 137 CYS A N 1
ATOM 1073 C CA . CYS A 1 137 ? 19.538 35.730 -15.352 1.00 60.09 137 CYS A CA 1
ATOM 1074 C C . CYS A 1 137 ? 20.842 36.127 -14.646 1.00 60.09 137 CYS A C 1
ATOM 1076 O O . CYS A 1 137 ? 20.903 36.041 -13.423 1.00 60.09 137 CYS A O 1
ATOM 1078 N N . GLY A 1 138 ? 21.876 36.552 -15.384 1.00 73.94 138 GLY A N 1
ATOM 1079 C CA . GLY A 1 138 ? 23.183 36.921 -14.824 1.00 73.94 138 GLY A CA 1
ATOM 1080 C C . GLY A 1 138 ? 23.918 35.744 -14.180 1.00 73.94 138 GLY A C 1
ATOM 1081 O O . GLY A 1 138 ? 24.786 35.937 -13.331 1.00 73.94 138 GLY A O 1
ATOM 1082 N N . TRP A 1 139 ? 23.540 34.512 -14.528 1.00 59.34 139 TRP A N 1
ATOM 1083 C CA . TRP A 1 139 ? 24.137 33.323 -13.935 1.00 59.34 139 TRP A CA 1
ATOM 1084 C C . TRP A 1 139 ? 25.485 33.045 -14.591 1.00 59.34 139 TRP A C 1
ATOM 1086 O O . TRP A 1 139 ? 25.564 33.032 -15.824 1.00 59.34 139 TRP A O 1
ATOM 1096 N N . PRO A 1 140 ? 26.540 32.781 -13.800 1.00 75.50 140 PRO A N 1
ATOM 1097 C CA . PRO A 1 140 ? 27.826 32.383 -14.345 1.00 75.50 140 PRO A CA 1
ATOM 1098 C C . PRO A 1 140 ? 27.652 31.177 -15.272 1.00 75.50 140 PRO A C 1
ATOM 1100 O O . PRO A 1 140 ? 27.030 30.178 -14.901 1.00 75.50 140 PRO A O 1
ATOM 1103 N N . LEU A 1 141 ? 28.210 31.258 -16.483 1.00 66.38 141 LEU A N 1
ATOM 1104 C CA . LEU A 1 141 ? 28.102 30.211 -17.508 1.00 66.38 141 LEU A CA 1
ATOM 1105 C C . LEU A 1 141 ? 28.581 28.839 -16.988 1.00 66.38 141 LEU A C 1
ATOM 1107 O O . LEU A 1 141 ? 28.043 27.797 -17.363 1.00 66.38 141 LEU A O 1
ATOM 1111 N N . THR A 1 142 ? 29.542 28.853 -16.063 1.00 70.62 142 THR A N 1
ATOM 1112 C CA . THR A 1 142 ? 30.083 27.681 -15.361 1.00 70.62 142 THR A CA 1
ATOM 1113 C C . THR A 1 142 ? 29.030 26.948 -14.525 1.00 70.62 142 THR A C 1
ATOM 1115 O O . THR A 1 142 ? 29.005 25.718 -14.510 1.00 70.62 142 THR A O 1
ATOM 1118 N N . TRP A 1 143 ? 28.101 27.677 -13.901 1.00 70.62 143 TRP A N 1
ATOM 1119 C CA . TRP A 1 143 ? 27.021 27.104 -13.093 1.00 70.62 143 TRP A CA 1
ATOM 1120 C C . TRP A 1 143 ? 25.994 26.376 -13.966 1.00 70.62 143 TRP A C 1
ATOM 1122 O O . TRP A 1 143 ? 25.569 25.264 -13.662 1.00 70.62 143 TRP A O 1
ATOM 1132 N N . LEU A 1 144 ? 25.646 26.964 -15.114 1.00 67.19 144 LEU A N 1
ATOM 1133 C CA . LEU A 1 144 ? 24.744 26.346 -16.091 1.00 67.19 144 LEU A CA 1
ATOM 1134 C C . LEU A 1 144 ? 25.367 25.106 -16.749 1.00 67.19 144 LEU A C 1
ATOM 1136 O O . LEU A 1 144 ? 24.662 24.122 -16.982 1.00 67.19 144 LEU A O 1
ATOM 1140 N N . GLN A 1 145 ? 26.681 25.111 -16.997 1.00 71.81 145 GLN A N 1
ATOM 1141 C CA . GLN A 1 145 ? 27.404 23.922 -17.458 1.00 71.81 145 GLN A CA 1
ATOM 1142 C C . GLN A 1 145 ? 27.431 22.807 -16.402 1.00 71.81 145 GLN A C 1
ATOM 1144 O O . GLN A 1 145 ? 27.152 21.659 -16.749 1.00 71.81 145 GLN A O 1
ATOM 1149 N N . GLN A 1 146 ? 27.675 23.119 -15.123 1.00 71.31 146 GLN A N 1
ATOM 1150 C CA . GLN A 1 146 ? 27.589 22.143 -14.024 1.00 71.31 146 GLN A CA 1
ATOM 1151 C C . GLN A 1 146 ? 26.185 21.556 -13.885 1.00 71.31 146 GLN A C 1
ATOM 1153 O O . GLN A 1 146 ? 26.032 20.348 -13.729 1.00 71.31 146 GLN A O 1
ATOM 1158 N N . LEU A 1 147 ? 25.150 22.388 -13.990 1.00 67.94 147 LEU A N 1
ATOM 1159 C CA . LEU A 1 147 ? 23.763 21.947 -13.878 1.00 67.94 147 LEU A CA 1
ATOM 1160 C C . LEU A 1 147 ? 23.365 21.057 -15.062 1.00 67.94 147 LEU A C 1
ATOM 1162 O O . LEU A 1 147 ? 22.675 20.057 -14.876 1.00 67.94 147 LEU A O 1
ATOM 1166 N N . ARG A 1 148 ? 23.866 21.351 -16.269 1.00 65.44 148 ARG A N 1
ATOM 1167 C CA . ARG A 1 148 ? 23.713 20.483 -17.444 1.00 65.44 148 ARG A CA 1
ATOM 1168 C C . ARG A 1 148 ? 24.459 19.160 -17.276 1.00 65.44 148 ARG A C 1
ATOM 1170 O O . ARG A 1 148 ? 23.878 18.118 -17.562 1.00 65.44 148 ARG A O 1
ATOM 1177 N N . ALA A 1 149 ? 25.702 19.182 -16.799 1.00 64.88 149 ALA A N 1
ATOM 1178 C CA . ALA A 1 149 ? 26.489 17.976 -16.549 1.00 64.88 149 ALA A CA 1
ATOM 1179 C C . ALA A 1 149 ? 25.841 17.100 -15.466 1.00 64.88 149 ALA A C 1
ATOM 1181 O O . ALA A 1 149 ? 25.672 15.903 -15.670 1.00 64.88 149 ALA A O 1
ATOM 1182 N N . ALA A 1 150 ? 25.367 17.698 -14.371 1.00 59.25 150 ALA A N 1
ATOM 1183 C CA . ALA A 1 150 ? 24.609 17.012 -13.329 1.00 59.25 150 ALA A CA 1
ATOM 1184 C C . ALA A 1 150 ? 23.266 16.480 -13.852 1.00 59.25 150 ALA A C 1
ATOM 1186 O O . ALA A 1 150 ? 22.881 15.364 -13.523 1.00 59.25 150 ALA A O 1
ATOM 1187 N N . ALA A 1 151 ? 22.561 17.222 -14.712 1.00 54.12 151 ALA A N 1
ATOM 1188 C CA . ALA A 1 151 ? 21.310 16.774 -15.321 1.00 54.12 151 ALA A CA 1
ATOM 1189 C C . ALA A 1 151 ? 21.509 15.658 -16.359 1.00 54.12 151 ALA A C 1
ATOM 1191 O O . ALA A 1 151 ? 20.639 14.791 -16.470 1.00 54.12 151 ALA A O 1
ATOM 1192 N N . ALA A 1 152 ? 22.627 15.664 -17.092 1.00 55.12 152 ALA A N 1
ATOM 1193 C CA . ALA A 1 152 ? 23.032 14.615 -18.023 1.00 55.12 152 ALA A CA 1
ATOM 1194 C C . ALA A 1 152 ? 23.525 13.365 -17.275 1.00 55.12 152 ALA A C 1
ATOM 1196 O O . ALA A 1 152 ? 23.139 12.253 -17.632 1.00 55.12 152 ALA A O 1
ATOM 1197 N N . ALA A 1 153 ? 24.279 13.536 -16.186 1.00 53.12 153 ALA A N 1
ATOM 1198 C CA . ALA A 1 153 ? 24.691 12.460 -15.287 1.00 53.12 153 ALA A CA 1
ATOM 1199 C C . ALA A 1 153 ? 23.480 11.829 -14.580 1.00 53.12 153 ALA A C 1
ATOM 1201 O O . ALA A 1 153 ? 23.296 10.618 -14.649 1.00 53.12 153 ALA A O 1
ATOM 1202 N N . ALA A 1 154 ? 22.581 12.643 -14.019 1.00 49.44 154 ALA A N 1
ATOM 1203 C CA . ALA A 1 154 ? 21.326 12.190 -13.416 1.00 49.44 154 ALA A CA 1
ATOM 1204 C C . ALA A 1 154 ? 20.342 11.612 -14.448 1.00 49.44 154 ALA A C 1
ATOM 1206 O O . ALA A 1 154 ? 19.498 10.792 -14.107 1.00 49.44 154 ALA A O 1
ATOM 1207 N N . GLY A 1 155 ? 20.432 12.018 -15.719 1.00 50.47 155 GLY A N 1
ATOM 1208 C CA . GLY A 1 155 ? 19.671 11.423 -16.820 1.00 50.47 155 GLY A CA 1
ATOM 1209 C C . GLY A 1 155 ? 20.200 10.050 -17.250 1.00 50.47 155 GLY A C 1
ATOM 1210 O O . GLY A 1 155 ? 19.428 9.227 -17.741 1.00 50.47 155 GLY A O 1
ATOM 1211 N N . ARG A 1 156 ? 21.495 9.783 -17.031 1.00 52.59 156 ARG A N 1
ATOM 1212 C CA . ARG A 1 156 ? 22.178 8.533 -17.397 1.00 52.59 156 ARG A CA 1
ATOM 1213 C C . ARG A 1 156 ? 22.241 7.502 -16.262 1.00 52.59 156 ARG A C 1
ATOM 1215 O O . ARG A 1 156 ? 22.472 6.333 -16.552 1.00 52.59 156 ARG A O 1
ATOM 1222 N N . SER A 1 157 ? 21.980 7.883 -15.009 1.00 48.25 157 SER A N 1
ATOM 1223 C CA . SER A 1 157 ? 22.116 6.995 -13.842 1.00 48.25 157 SER A CA 1
ATOM 1224 C C . SER A 1 157 ? 20.814 6.639 -13.116 1.00 48.25 157 SER A C 1
ATOM 1226 O O . SER A 1 157 ? 20.869 6.137 -11.996 1.00 48.25 157 SER A O 1
ATOM 1228 N N . PHE A 1 158 ? 19.635 6.804 -13.732 1.00 60.66 158 PHE A N 1
ATOM 1229 C CA . PHE A 1 158 ? 18.444 6.125 -13.206 1.00 60.66 158 PHE A CA 1
ATOM 1230 C C . PHE A 1 158 ? 18.578 4.628 -13.458 1.00 60.66 158 PHE A C 1
ATOM 1232 O O . PHE A 1 158 ? 18.216 4.124 -14.529 1.00 60.66 158 PHE A O 1
ATOM 1239 N N . CYS A 1 159 ? 19.123 3.930 -12.464 1.00 72.56 159 CYS A N 1
ATOM 1240 C CA . CYS A 1 159 ? 19.241 2.487 -12.480 1.00 72.56 159 CYS A CA 1
ATOM 1241 C C . CYS A 1 159 ? 17.847 1.862 -12.663 1.00 72.56 159 CYS A C 1
ATOM 1243 O O . CYS A 1 159 ? 16.830 2.422 -12.245 1.00 72.56 159 CYS A O 1
ATOM 1245 N N . ALA A 1 160 ? 17.772 0.703 -13.326 1.00 76.38 160 ALA A N 1
ATOM 1246 C CA . ALA A 1 160 ? 16.495 0.014 -13.548 1.00 76.38 160 ALA A CA 1
ATOM 1247 C C . ALA A 1 160 ? 15.721 -0.188 -12.227 1.00 76.38 160 ALA A C 1
ATOM 1249 O O . ALA A 1 160 ? 14.500 -0.044 -12.202 1.00 76.38 160 ALA A O 1
ATOM 1250 N N . ALA A 1 161 ? 16.450 -0.402 -11.127 1.00 83.50 161 ALA A N 1
ATOM 1251 C CA . ALA A 1 161 ? 15.907 -0.517 -9.779 1.00 83.50 161 ALA A CA 1
ATOM 1252 C C . ALA A 1 161 ? 15.181 0.755 -9.298 1.00 83.50 161 ALA A C 1
ATOM 1254 O O . ALA A 1 161 ? 14.112 0.645 -8.703 1.00 83.50 161 ALA A O 1
ATOM 1255 N N . ASP A 1 162 ? 15.688 1.959 -9.587 1.00 84.25 162 ASP A N 1
ATOM 1256 C CA . ASP A 1 162 ? 15.012 3.207 -9.199 1.00 84.25 162 ASP A CA 1
ATOM 1257 C C . ASP A 1 162 ? 13.694 3.398 -9.944 1.00 84.25 162 ASP A C 1
ATOM 1259 O O . ASP A 1 162 ? 12.711 3.869 -9.367 1.00 84.25 162 ASP A O 1
ATOM 1263 N N . ARG A 1 163 ? 13.646 3.002 -11.222 1.00 84.94 163 ARG A N 1
ATOM 1264 C CA . ARG A 1 163 ? 12.404 3.068 -12.005 1.00 84.94 163 ARG A CA 1
ATOM 1265 C C . ARG A 1 163 ? 11.350 2.128 -11.432 1.00 84.94 163 ARG A C 1
ATOM 1267 O O . ARG A 1 163 ? 10.198 2.526 -11.290 1.00 84.94 163 ARG A O 1
ATOM 1274 N N . GLN A 1 164 ? 11.759 0.915 -11.058 1.00 91.12 164 GLN A N 1
ATOM 1275 C CA . GLN A 1 164 ? 10.883 -0.058 -10.408 1.00 91.12 164 GLN A CA 1
ATOM 1276 C C . GLN A 1 164 ? 10.388 0.455 -9.049 1.00 91.12 164 GLN A C 1
ATOM 1278 O O . GLN A 1 164 ? 9.188 0.425 -8.797 1.00 91.12 164 GLN A O 1
ATOM 1283 N N . ARG A 1 165 ? 11.271 1.014 -8.207 1.00 89.62 165 ARG A N 1
ATOM 1284 C CA . ARG A 1 165 ? 10.883 1.600 -6.910 1.00 89.62 165 ARG A CA 1
ATOM 1285 C C . ARG A 1 165 ? 9.865 2.723 -7.064 1.00 89.62 165 ARG A C 1
ATOM 1287 O O . ARG A 1 165 ? 8.890 2.759 -6.325 1.00 89.62 165 ARG A O 1
ATOM 1294 N N . ARG A 1 166 ? 10.065 3.626 -8.027 1.00 86.19 166 ARG A N 1
ATOM 1295 C CA . ARG A 1 166 ? 9.127 4.730 -8.277 1.00 86.19 166 ARG A CA 1
ATOM 1296 C C . ARG A 1 166 ? 7.790 4.245 -8.818 1.00 86.19 166 ARG A C 1
ATOM 1298 O O . ARG A 1 166 ? 6.761 4.702 -8.342 1.00 86.19 166 ARG A O 1
ATOM 1305 N N . ALA A 1 167 ? 7.794 3.309 -9.765 1.00 87.62 167 ALA A N 1
ATOM 1306 C CA . ALA A 1 167 ? 6.559 2.719 -10.268 1.00 87.62 167 ALA A CA 1
ATOM 1307 C C . ALA A 1 167 ? 5.789 1.990 -9.153 1.00 87.62 167 ALA A C 1
ATOM 1309 O O . ALA A 1 167 ? 4.581 2.175 -9.034 1.00 87.62 167 ALA A O 1
ATOM 1310 N N . ALA A 1 168 ? 6.482 1.241 -8.289 1.00 91.25 168 ALA A N 1
ATOM 1311 C CA . ALA A 1 168 ? 5.875 0.621 -7.114 1.00 91.25 168 ALA A CA 1
ATOM 1312 C C . ALA A 1 168 ? 5.289 1.673 -6.158 1.00 91.25 168 ALA A C 1
ATOM 1314 O O . ALA A 1 168 ? 4.133 1.557 -5.768 1.00 91.25 168 ALA A O 1
ATOM 1315 N N . ALA A 1 169 ? 6.038 2.737 -5.851 1.00 86.38 169 ALA A N 1
ATOM 1316 C CA . ALA A 1 169 ? 5.566 3.824 -4.993 1.00 86.38 169 ALA A CA 1
ATOM 1317 C C . ALA A 1 169 ? 4.335 4.546 -5.572 1.00 86.38 169 ALA A C 1
ATOM 1319 O O . ALA A 1 169 ? 3.408 4.858 -4.831 1.00 86.38 169 ALA A O 1
ATOM 1320 N N . LEU A 1 170 ? 4.283 4.775 -6.889 1.00 84.38 170 LEU A N 1
ATOM 1321 C CA . LEU A 1 170 ? 3.113 5.363 -7.552 1.00 84.38 170 LEU A CA 1
ATOM 1322 C C . LEU A 1 170 ? 1.884 4.453 -7.444 1.00 84.38 170 LEU A C 1
ATOM 1324 O O . LEU A 1 170 ? 0.795 4.932 -7.145 1.00 84.38 170 LEU A O 1
ATOM 1328 N N . LEU A 1 171 ? 2.053 3.143 -7.639 1.00 86.12 171 LEU A N 1
ATOM 1329 C CA . LEU A 1 171 ? 0.965 2.175 -7.475 1.00 86.12 171 LEU A CA 1
ATOM 1330 C C . LEU A 1 171 ? 0.483 2.115 -6.014 1.00 86.12 171 LEU A C 1
ATOM 1332 O O . LEU A 1 171 ? -0.722 2.074 -5.773 1.00 86.12 171 LEU A O 1
ATOM 1336 N N . GLN A 1 172 ? 1.397 2.206 -5.045 1.00 87.88 172 GLN A N 1
ATOM 1337 C CA . GLN A 1 172 ? 1.061 2.305 -3.619 1.00 87.88 172 GLN A CA 1
ATOM 1338 C C . GLN A 1 172 ? 0.299 3.589 -3.284 1.00 87.88 172 GLN A C 1
ATOM 1340 O O . GLN A 1 172 ? -0.694 3.537 -2.562 1.00 87.88 172 GLN A O 1
ATOM 1345 N N . GLN A 1 173 ? 0.687 4.734 -3.857 1.00 80.19 173 GLN A N 1
ATOM 1346 C CA . GLN A 1 173 ? -0.058 5.993 -3.713 1.00 80.19 173 GLN A CA 1
ATOM 1347 C C . GLN A 1 173 ? -1.488 5.903 -4.259 1.00 80.19 173 GLN A C 1
ATOM 1349 O O . GLN A 1 173 ? -2.358 6.653 -3.827 1.00 80.19 173 GLN A O 1
ATOM 1354 N N . MET A 1 174 ? -1.746 4.981 -5.186 1.00 75.25 174 MET A N 1
ATOM 1355 C CA . MET A 1 174 ? -3.082 4.707 -5.714 1.00 75.25 174 MET A CA 1
ATOM 1356 C C . MET A 1 174 ? -3.886 3.705 -4.872 1.00 75.25 174 MET A C 1
ATOM 1358 O O . MET A 1 174 ? -4.999 3.345 -5.259 1.00 75.25 174 MET A O 1
ATOM 1362 N N . GLY A 1 175 ? -3.339 3.255 -3.740 1.00 77.75 175 GLY A N 1
ATOM 1363 C CA . GLY A 1 175 ? -3.970 2.289 -2.842 1.00 77.75 175 GLY A CA 1
ATOM 1364 C C . GLY A 1 175 ? -3.760 0.829 -3.244 1.00 77.75 175 GLY A C 1
ATOM 1365 O O . GLY A 1 175 ? -4.465 -0.042 -2.736 1.00 77.75 175 GLY A O 1
ATOM 1366 N N . LEU A 1 176 ? -2.823 0.540 -4.152 1.00 84.31 176 LEU A N 1
ATOM 1367 C CA . LEU A 1 176 ? -2.507 -0.827 -4.562 1.00 84.31 176 LEU A CA 1
ATOM 1368 C C . LEU A 1 176 ? -1.354 -1.387 -3.734 1.00 84.31 176 LEU A C 1
ATOM 1370 O O . LEU A 1 176 ? -0.344 -0.714 -3.538 1.00 84.31 176 LEU A O 1
ATOM 1374 N N . ASP A 1 177 ? -1.468 -2.643 -3.305 1.00 88.38 177 ASP A N 1
ATOM 1375 C CA . ASP A 1 177 ? -0.401 -3.342 -2.578 1.00 88.38 177 ASP A CA 1
ATOM 1376 C C . ASP A 1 177 ? 0.732 -3.766 -3.531 1.00 88.38 177 ASP A C 1
ATOM 1378 O O . ASP A 1 177 ? 0.909 -4.934 -3.860 1.00 88.38 177 ASP A O 1
ATOM 1382 N N . ALA A 1 178 ? 1.467 -2.800 -4.082 1.00 92.69 178 ALA A N 1
ATOM 1383 C CA . ALA A 1 178 ? 2.560 -3.082 -5.001 1.00 92.69 178 ALA A CA 1
ATOM 1384 C C . ALA A 1 178 ? 3.813 -3.520 -4.234 1.00 92.69 178 ALA A C 1
ATOM 1386 O O . ALA A 1 178 ? 4.396 -2.741 -3.477 1.00 92.69 178 ALA A O 1
ATOM 1387 N N . GLN A 1 179 ? 4.266 -4.747 -4.479 1.00 94.69 179 GLN A N 1
ATOM 1388 C CA . GLN A 1 179 ? 5.472 -5.317 -3.884 1.00 94.69 179 GLN A CA 1
ATOM 1389 C C . GLN A 1 179 ? 6.607 -5.326 -4.907 1.00 94.69 179 GLN A C 1
ATOM 1391 O O . GLN A 1 179 ? 6.432 -5.781 -6.037 1.00 94.69 179 GLN A O 1
ATOM 1396 N N . LEU A 1 180 ? 7.779 -4.821 -4.522 1.00 95.06 180 LEU A N 1
ATOM 1397 C CA . LEU A 1 180 ? 8.958 -4.754 -5.386 1.00 95.06 180 LEU A CA 1
ATOM 1398 C C . LEU A 1 180 ? 9.723 -6.082 -5.344 1.00 95.06 180 LEU A C 1
ATOM 1400 O O . LEU A 1 180 ? 10.139 -6.503 -4.269 1.00 95.06 180 LEU A O 1
ATOM 1404 N N . GLN A 1 181 ? 9.940 -6.710 -6.501 1.00 93.94 181 GLN A N 1
ATOM 1405 C CA . GLN A 1 181 ? 10.710 -7.956 -6.633 1.00 93.94 181 GLN A CA 1
ATOM 1406 C C . GLN A 1 181 ? 10.364 -9.068 -5.619 1.00 93.94 181 GLN A C 1
ATOM 1408 O O . GLN A 1 181 ? 11.277 -9.675 -5.055 1.00 93.94 181 GLN A O 1
ATOM 1413 N N . PRO A 1 182 ? 9.078 -9.380 -5.366 1.00 92.88 182 PRO A N 1
ATOM 1414 C CA . PRO A 1 182 ? 8.744 -10.440 -4.429 1.00 92.88 182 PRO A CA 1
ATOM 1415 C C . PRO A 1 182 ? 9.167 -11.786 -5.007 1.00 92.88 182 PRO A C 1
ATOM 1417 O O . PRO A 1 182 ? 8.888 -12.098 -6.163 1.00 92.88 182 PRO A O 1
ATOM 1420 N N . ILE A 1 183 ? 9.834 -12.600 -4.198 1.00 92.44 183 ILE A N 1
ATOM 1421 C CA . ILE A 1 183 ? 10.219 -13.949 -4.599 1.00 92.44 183 ILE A CA 1
ATOM 1422 C C . ILE A 1 183 ? 8.960 -14.817 -4.545 1.00 92.44 183 ILE A C 1
ATOM 1424 O O . ILE A 1 183 ? 8.401 -15.064 -3.479 1.00 92.44 183 ILE A O 1
ATOM 1428 N N . THR A 1 184 ? 8.484 -15.248 -5.711 1.00 88.62 184 THR A N 1
ATOM 1429 C CA . THR A 1 184 ? 7.405 -16.239 -5.810 1.00 88.62 184 THR A CA 1
ATOM 1430 C C . THR A 1 184 ? 7.875 -17.576 -5.229 1.00 88.62 184 THR A C 1
ATOM 1432 O O . THR A 1 184 ? 9.078 -17.846 -5.238 1.00 88.62 184 THR A O 1
ATOM 1435 N N . PRO A 1 185 ? 6.971 -18.445 -4.740 1.00 84.31 185 PRO A N 1
ATOM 1436 C CA . PRO A 1 185 ? 7.364 -19.752 -4.205 1.00 84.31 185 PRO A CA 1
ATOM 1437 C C . PRO A 1 185 ? 8.080 -20.628 -5.243 1.00 84.31 185 PRO A C 1
ATOM 1439 O O . PRO A 1 185 ? 8.823 -21.534 -4.886 1.00 84.31 185 PRO A O 1
ATOM 1442 N N . GLU A 1 186 ? 7.905 -20.327 -6.528 1.00 90.00 186 GLU A N 1
ATOM 1443 C CA . GLU A 1 186 ? 8.592 -20.981 -7.637 1.00 90.00 186 GLU A CA 1
ATOM 1444 C C . GLU A 1 186 ? 9.973 -20.367 -7.957 1.00 90.00 186 GLU A C 1
ATOM 1446 O O . GLU A 1 186 ? 10.613 -20.757 -8.930 1.00 90.00 186 GLU A O 1
ATOM 1451 N N . GLY A 1 187 ? 10.442 -19.401 -7.159 1.00 91.94 187 GLY A N 1
ATOM 1452 C CA . GLY A 1 187 ? 11.762 -18.775 -7.281 1.00 91.94 187 GLY A CA 1
ATOM 1453 C C . GLY A 1 187 ? 11.857 -17.650 -8.318 1.00 91.94 187 GLY A C 1
ATOM 1454 O O . GLY A 1 187 ? 12.935 -17.097 -8.531 1.00 91.94 187 GLY A O 1
ATOM 1455 N N . PHE A 1 188 ? 10.752 -17.266 -8.965 1.00 93.19 188 PHE A N 1
ATOM 1456 C CA . PHE A 1 188 ? 10.726 -16.125 -9.885 1.00 93.19 188 PHE A CA 1
ATOM 1457 C C . PHE A 1 188 ? 10.462 -14.823 -9.129 1.00 93.19 188 PHE A C 1
ATOM 1459 O O . PHE A 1 188 ? 9.577 -14.775 -8.282 1.00 93.19 188 PHE A O 1
ATOM 1466 N N . ALA A 1 189 ? 11.158 -13.746 -9.483 1.00 92.56 189 ALA A N 1
ATOM 1467 C CA . ALA A 1 189 ? 10.889 -12.414 -8.947 1.00 92.56 189 ALA A CA 1
ATOM 1468 C C . ALA A 1 189 ? 10.342 -11.515 -10.064 1.00 92.56 189 ALA A C 1
ATOM 1470 O O . ALA A 1 189 ? 11.124 -11.098 -10.926 1.00 92.56 189 ALA A O 1
ATOM 1471 N N . PRO A 1 190 ? 9.021 -11.258 -10.162 1.00 95.00 190 PRO A N 1
ATOM 1472 C CA . PRO A 1 190 ? 8.518 -10.209 -11.038 1.00 95.00 190 PRO A CA 1
ATOM 1473 C C . PRO A 1 190 ? 8.998 -8.841 -10.556 1.00 95.00 190 PRO A C 1
ATOM 1475 O O . PRO A 1 190 ? 9.168 -8.654 -9.362 1.00 95.00 190 PRO A O 1
ATOM 1478 N N . ASP A 1 191 ? 9.206 -7.879 -11.454 1.00 95.56 191 ASP A N 1
ATOM 1479 C CA . ASP A 1 191 ? 9.776 -6.586 -11.052 1.00 95.56 191 ASP A CA 1
ATOM 1480 C C . ASP A 1 191 ? 8.892 -5.863 -10.024 1.00 95.56 191 ASP A C 1
ATOM 1482 O O . ASP A 1 191 ? 9.391 -5.344 -9.024 1.00 95.56 191 ASP A O 1
ATOM 1486 N N . ILE A 1 192 ? 7.577 -5.872 -10.252 1.00 95.50 192 ILE A N 1
ATOM 1487 C CA . ILE A 1 192 ? 6.565 -5.451 -9.284 1.00 95.50 192 ILE A CA 1
ATOM 1488 C C . ILE A 1 192 ? 5.423 -6.468 -9.329 1.00 95.50 192 ILE A C 1
ATOM 1490 O O . ILE A 1 192 ? 4.906 -6.772 -10.407 1.00 95.50 192 ILE A O 1
ATOM 1494 N N . ALA A 1 193 ? 5.007 -6.986 -8.178 1.00 95.06 193 ALA A N 1
ATOM 1495 C CA . ALA A 1 193 ? 3.788 -7.774 -8.071 1.00 95.06 193 ALA A CA 1
ATOM 1496 C C . ALA A 1 193 ? 2.67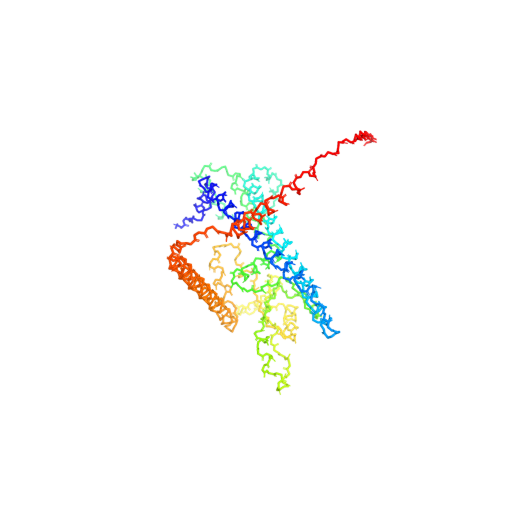6 -6.953 -7.433 1.00 95.06 193 ALA A C 1
ATOM 1498 O O . ALA A 1 193 ? 2.883 -6.248 -6.452 1.00 95.06 193 ALA A O 1
ATOM 1499 N N . LEU A 1 194 ? 1.487 -7.101 -7.990 1.00 92.50 194 LEU A N 1
ATOM 1500 C CA . LEU A 1 194 ? 0.236 -6.636 -7.429 1.00 92.50 194 LEU A CA 1
ATOM 1501 C C . LEU A 1 194 ? -0.538 -7.907 -7.072 1.00 92.50 194 LEU A C 1
ATOM 1503 O O . LEU A 1 194 ? -1.152 -8.509 -7.969 1.00 92.50 194 LEU A O 1
ATOM 1507 N N . PRO A 1 195 ? -0.467 -8.384 -5.818 1.00 88.81 195 PRO A N 1
ATOM 1508 C CA . PRO A 1 195 ? -1.343 -9.446 -5.386 1.00 88.81 195 PRO A CA 1
ATOM 1509 C C . PRO A 1 195 ? -2.756 -8.896 -5.547 1.00 88.81 195 PRO A C 1
ATOM 1511 O O . PRO A 1 195 ? -3.142 -7.923 -4.901 1.00 88.81 195 PRO A O 1
ATOM 1514 N N . LEU A 1 196 ? -3.550 -9.508 -6.428 1.00 77.62 196 LEU A N 1
ATOM 1515 C CA . LEU A 1 196 ? -4.984 -9.388 -6.241 1.00 77.62 196 LEU A CA 1
ATOM 1516 C C . LEU A 1 196 ? -5.236 -10.248 -5.022 1.00 77.62 196 LEU A C 1
ATOM 1518 O O . LEU A 1 196 ? -5.410 -11.458 -5.153 1.00 77.62 196 LEU A O 1
ATOM 1522 N N . GLN A 1 197 ? -5.157 -9.631 -3.842 1.00 64.69 197 GLN A N 1
ATOM 1523 C CA . GLN A 1 197 ? -5.613 -10.239 -2.612 1.00 64.69 197 GLN A CA 1
ATOM 1524 C C . GLN A 1 197 ? -7.108 -10.421 -2.805 1.00 64.69 197 GLN A C 1
ATOM 1526 O O . GLN A 1 197 ? -7.934 -9.533 -2.602 1.00 64.69 197 GLN A O 1
ATOM 1531 N N . GLN A 1 198 ? -7.417 -11.556 -3.414 1.00 52.62 198 GLN A N 1
ATOM 1532 C CA . GLN A 1 198 ? -8.736 -11.881 -3.853 1.00 52.62 198 GLN A CA 1
ATOM 1533 C C . GLN A 1 198 ? -9.567 -11.860 -2.581 1.00 52.62 198 GLN A C 1
ATOM 1535 O O . GLN A 1 198 ? -9.246 -12.517 -1.590 1.00 52.62 198 GLN A O 1
ATOM 1540 N N . GLN A 1 199 ? -10.668 -11.131 -2.661 1.00 52.88 199 GLN A N 1
ATOM 1541 C CA . GLN A 1 199 ? -11.872 -11.163 -1.836 1.00 52.88 199 GLN A CA 1
ATOM 1542 C C . GLN A 1 199 ? -12.408 -12.594 -1.535 1.00 52.88 199 GLN A C 1
ATOM 1544 O O . GLN A 1 199 ? -13.503 -12.774 -1.011 1.00 52.88 199 GLN A O 1
ATOM 1549 N N . GLN A 1 200 ? -11.632 -13.637 -1.840 1.00 51.97 200 GLN A N 1
ATOM 1550 C CA . GLN A 1 200 ? -11.852 -15.034 -1.530 1.00 51.97 200 GLN A CA 1
ATOM 1551 C C . GLN A 1 200 ? -11.882 -15.329 -0.038 1.00 51.97 200 GLN A C 1
ATOM 1553 O O . GLN A 1 200 ? -12.484 -16.331 0.305 1.00 51.97 200 GLN A O 1
ATOM 1558 N N . GLN A 1 201 ? -11.321 -14.519 0.866 1.00 54.75 201 GLN A N 1
ATOM 1559 C CA . GLN A 1 201 ? -11.421 -14.878 2.289 1.00 54.75 201 GLN A CA 1
ATOM 1560 C C . GLN A 1 201 ? -12.854 -14.724 2.839 1.00 54.75 201 GLN A C 1
ATOM 1562 O O . GLN A 1 201 ? -13.247 -15.501 3.702 1.00 54.75 201 GLN A O 1
ATOM 1567 N N . GLN A 1 202 ? -13.678 -13.825 2.275 1.00 55.09 202 GLN A N 1
ATOM 1568 C CA . GLN A 1 202 ? -15.112 -13.752 2.604 1.00 55.09 202 GLN A CA 1
ATOM 1569 C C . GLN A 1 202 ? -15.992 -14.673 1.740 1.00 55.09 202 GLN A C 1
ATOM 1571 O O . GLN A 1 202 ? -17.004 -15.159 2.232 1.00 55.09 202 GLN A O 1
ATOM 1576 N N . GLN A 1 203 ? -15.614 -14.994 0.493 1.00 53.91 203 GLN A N 1
ATOM 1577 C CA . GLN A 1 203 ? -16.380 -15.950 -0.334 1.00 53.91 203 GLN A CA 1
ATOM 1578 C C . GLN A 1 203 ? -16.004 -17.431 -0.125 1.00 53.91 203 GLN A C 1
ATOM 1580 O O . GLN A 1 203 ? -16.827 -18.304 -0.402 1.00 53.91 203 GLN A O 1
ATOM 1585 N N . GLN A 1 204 ? -14.815 -17.753 0.398 1.00 52.72 204 GLN A N 1
ATOM 1586 C CA . GLN A 1 204 ? -14.422 -19.142 0.686 1.00 52.72 204 GLN A CA 1
ATOM 1587 C C . GLN A 1 204 ? -15.243 -19.765 1.816 1.00 52.72 204 GLN A C 1
ATOM 1589 O O . GLN A 1 204 ? -15.351 -20.987 1.837 1.00 52.72 204 GLN A O 1
ATOM 1594 N N . GLN A 1 205 ? -15.884 -18.983 2.693 1.00 56.84 205 GLN A N 1
ATOM 1595 C CA . GLN A 1 205 ? -16.845 -19.560 3.641 1.00 56.84 205 GLN A CA 1
ATOM 1596 C C . GLN A 1 205 ? -18.143 -20.044 2.968 1.00 56.84 205 GLN A C 1
ATOM 1598 O O . GLN A 1 205 ? -18.810 -20.900 3.533 1.00 56.84 205 GLN A O 1
ATOM 1603 N N . GLN A 1 206 ? -18.480 -19.591 1.751 1.00 56.28 206 GLN A N 1
ATOM 1604 C CA . GLN A 1 206 ? -19.650 -20.098 1.012 1.00 56.28 206 GLN A CA 1
ATOM 1605 C C . GLN A 1 206 ? -19.317 -21.122 -0.083 1.00 56.28 206 GLN A C 1
ATOM 1607 O O . GLN A 1 206 ? -20.182 -21.915 -0.441 1.00 56.28 206 GLN A O 1
ATOM 1612 N N . GLN A 1 207 ? -18.089 -21.159 -0.613 1.00 55.75 207 GLN A N 1
ATOM 1613 C CA . GLN A 1 207 ? -17.750 -22.027 -1.758 1.00 55.75 207 GLN A CA 1
ATOM 1614 C C . GLN A 1 207 ? -17.016 -23.336 -1.413 1.00 55.75 207 GLN A C 1
ATOM 1616 O O . GLN A 1 207 ? -16.694 -24.098 -2.325 1.00 55.75 207 GLN A O 1
ATOM 1621 N N . GLN A 1 208 ? -16.809 -23.673 -0.132 1.00 55.81 208 GLN A N 1
ATOM 1622 C CA . GLN A 1 208 ? -16.254 -24.986 0.257 1.00 55.81 208 GLN A CA 1
ATOM 1623 C C . GLN A 1 208 ? -17.116 -26.191 -0.177 1.00 55.81 208 GLN A C 1
ATOM 1625 O O . GLN A 1 208 ? -16.639 -27.320 -0.122 1.00 55.81 208 GLN A O 1
ATOM 1630 N N . ALA A 1 209 ? -18.337 -25.980 -0.677 1.00 58.38 209 ALA A N 1
ATOM 1631 C CA . ALA A 1 209 ? -19.222 -27.060 -1.108 1.00 58.38 209 ALA A CA 1
ATOM 1632 C C . ALA A 1 209 ? -19.010 -27.565 -2.553 1.00 58.38 209 ALA A C 1
ATOM 1634 O O . ALA A 1 209 ? -19.518 -28.635 -2.871 1.00 58.38 209 ALA A O 1
ATOM 1635 N N . LEU A 1 210 ? -18.301 -26.849 -3.443 1.00 56.88 210 LEU A N 1
ATOM 1636 C CA . LEU A 1 210 ? -18.369 -27.144 -4.892 1.00 56.88 210 LEU A CA 1
ATOM 1637 C C . LEU A 1 210 ? -17.081 -27.598 -5.593 1.00 56.88 210 LEU A C 1
ATOM 1639 O O . LEU A 1 210 ? -17.090 -27.756 -6.810 1.00 56.88 210 LEU A O 1
ATOM 1643 N N . GLY A 1 211 ? -15.992 -27.874 -4.869 1.00 58.56 211 GLY A N 1
ATOM 1644 C CA . GLY A 1 211 ? -14.859 -28.653 -5.406 1.00 58.56 211 GLY A CA 1
ATOM 1645 C C . GLY A 1 211 ? -14.183 -28.119 -6.683 1.00 58.56 211 GLY A C 1
ATOM 1646 O O . GLY A 1 211 ? -13.471 -28.869 -7.348 1.00 58.56 211 GLY A O 1
ATOM 1647 N N . ALA A 1 212 ? -14.386 -26.851 -7.054 1.00 54.47 212 ALA A N 1
ATOM 1648 C CA . ALA A 1 212 ? -13.822 -26.301 -8.282 1.00 54.47 212 ALA A CA 1
ATOM 1649 C C . ALA A 1 212 ? -12.291 -26.135 -8.162 1.00 54.47 212 ALA A C 1
ATOM 1651 O O . ALA A 1 212 ? -11.797 -25.684 -7.120 1.00 54.47 212 ALA A O 1
ATOM 1652 N N . PRO A 1 213 ? -11.518 -26.479 -9.210 1.00 58.03 213 PRO A N 1
ATOM 1653 C CA . PRO A 1 213 ? -10.063 -26.443 -9.166 1.00 58.03 213 PRO A CA 1
ATOM 1654 C C . PRO A 1 213 ? -9.547 -25.022 -8.908 1.00 58.03 213 PRO A C 1
ATOM 1656 O O . PRO A 1 213 ? -9.936 -24.044 -9.545 1.00 58.03 213 PRO A O 1
ATOM 1659 N N . LYS A 1 214 ? -8.633 -24.945 -7.940 1.00 57.25 214 LYS A N 1
ATOM 1660 C CA . LYS A 1 214 ? -8.102 -23.760 -7.248 1.00 57.25 214 LYS A CA 1
ATOM 1661 C C . LYS A 1 214 ? -7.124 -22.930 -8.107 1.00 57.25 214 LYS A C 1
ATOM 1663 O O . LYS A 1 214 ? -6.054 -22.555 -7.640 1.00 57.25 214 LYS A O 1
ATOM 1668 N N . GLY A 1 215 ? -7.460 -22.681 -9.374 1.00 64.56 215 GLY A N 1
ATOM 1669 C CA . GLY A 1 215 ? -6.574 -22.084 -10.385 1.00 64.56 215 GLY A CA 1
ATOM 1670 C C . GLY A 1 215 ? -6.891 -20.633 -10.761 1.00 64.56 215 GLY A C 1
ATOM 1671 O O . GLY A 1 215 ? -6.780 -20.277 -11.930 1.00 64.56 215 GLY A O 1
ATOM 1672 N N . GLY A 1 216 ? -7.338 -19.802 -9.815 1.00 71.44 216 GLY A N 1
ATOM 1673 C CA . GLY A 1 216 ? -7.578 -18.377 -10.075 1.00 71.44 216 GLY A CA 1
ATOM 1674 C C . GLY A 1 216 ? -6.279 -17.599 -10.353 1.00 71.44 216 GLY A C 1
ATOM 1675 O O . GLY A 1 216 ? -5.206 -18.022 -9.914 1.00 71.44 216 GLY A O 1
ATOM 1676 N N . PRO A 1 217 ? -6.344 -16.455 -11.061 1.00 76.44 217 PRO A N 1
ATOM 1677 C CA . PRO A 1 217 ? -5.173 -15.614 -11.287 1.00 76.44 217 PRO A CA 1
ATOM 1678 C C . PRO A 1 217 ? -4.599 -15.141 -9.945 1.00 76.44 217 PRO A C 1
ATOM 1680 O O . PRO A 1 217 ? -5.301 -14.504 -9.161 1.00 76.44 217 PRO A O 1
ATOM 1683 N N . ARG A 1 218 ? -3.316 -15.428 -9.695 1.00 85.06 218 ARG A N 1
ATOM 1684 C CA . ARG A 1 218 ? -2.623 -15.095 -8.434 1.00 85.06 218 ARG A CA 1
ATOM 1685 C C . ARG A 1 218 ? -2.462 -13.590 -8.218 1.00 85.06 218 ARG A C 1
ATOM 1687 O O . ARG A 1 218 ? -2.363 -13.123 -7.090 1.00 85.06 218 ARG A O 1
ATOM 1694 N N . GLY A 1 219 ? -2.409 -12.828 -9.304 1.00 90.56 219 GLY A N 1
ATOM 1695 C CA . GLY A 1 219 ? -2.175 -11.392 -9.268 1.00 90.56 219 GLY A CA 1
ATOM 1696 C C . GLY A 1 219 ? -1.778 -10.839 -10.629 1.00 90.56 219 GLY A C 1
ATOM 1697 O O . GLY A 1 219 ? -1.908 -11.508 -11.661 1.00 90.56 219 GLY A O 1
ATOM 1698 N N . VAL A 1 220 ? -1.289 -9.604 -10.628 1.00 93.38 220 VAL A N 1
ATOM 1699 C CA . VAL A 1 220 ? -0.695 -8.944 -11.795 1.00 93.38 220 VAL A CA 1
ATOM 1700 C C . VAL A 1 220 ? 0.802 -8.783 -11.545 1.00 93.38 220 VAL A C 1
ATOM 1702 O O . VAL A 1 220 ? 1.214 -8.314 -10.492 1.00 93.38 220 VAL A O 1
ATOM 1705 N N . ALA A 1 221 ? 1.621 -9.189 -12.508 1.00 95.19 221 ALA A N 1
ATOM 1706 C CA . ALA A 1 221 ? 3.064 -8.998 -12.494 1.00 95.19 221 ALA A CA 1
ATOM 1707 C C . ALA A 1 221 ? 3.420 -7.905 -13.507 1.00 95.19 221 ALA A C 1
ATOM 1709 O O . ALA A 1 221 ? 3.278 -8.103 -14.716 1.00 95.19 221 ALA A O 1
ATOM 1710 N N . LEU A 1 222 ? 3.882 -6.757 -13.022 1.00 94.94 222 LEU A N 1
ATOM 1711 C CA . LEU A 1 222 ? 4.356 -5.663 -13.858 1.00 94.94 222 LEU A CA 1
ATOM 1712 C C . LEU A 1 222 ? 5.857 -5.851 -14.114 1.00 94.94 222 LEU A C 1
ATOM 1714 O O . LEU A 1 222 ? 6.640 -5.992 -13.177 1.00 94.94 222 LEU A O 1
ATOM 1718 N N . GLN A 1 223 ? 6.250 -5.879 -15.384 1.00 96.00 223 GLN A N 1
ATOM 1719 C CA . GLN A 1 223 ? 7.632 -6.042 -15.841 1.00 96.00 223 GLN A CA 1
ATOM 1720 C C . GLN A 1 223 ? 8.106 -4.743 -16.483 1.00 96.00 223 GLN A C 1
ATOM 1722 O O . GLN A 1 223 ? 7.500 -4.293 -17.458 1.00 96.00 223 GLN A O 1
ATOM 1727 N N . ILE A 1 224 ? 9.163 -4.128 -15.948 1.00 93.44 224 ILE A N 1
ATOM 1728 C CA . ILE A 1 224 ? 9.666 -2.839 -16.435 1.00 93.44 224 ILE A CA 1
ATOM 1729 C C . ILE A 1 224 ? 10.861 -3.100 -17.345 1.00 93.44 224 ILE A C 1
ATOM 1731 O O . ILE A 1 224 ? 11.990 -3.335 -16.915 1.00 93.44 224 ILE A O 1
ATOM 1735 N N . GLU A 1 225 ? 10.603 -3.047 -18.646 1.00 93.62 225 GLU A N 1
ATOM 1736 C CA . GLU A 1 225 ? 11.537 -3.513 -19.662 1.00 93.62 225 GLU A CA 1
ATOM 1737 C C . GLU A 1 225 ? 12.432 -2.368 -20.146 1.00 93.62 225 GLU A C 1
ATOM 1739 O O . GLU A 1 225 ? 11.970 -1.405 -20.765 1.00 93.62 225 GLU A O 1
ATOM 1744 N N . GLY A 1 226 ? 13.734 -2.478 -19.869 1.00 90.62 226 GLY A N 1
ATOM 1745 C CA . GLY A 1 226 ? 14.754 -1.563 -20.386 1.00 90.62 226 GLY A CA 1
ATOM 1746 C C . GLY A 1 226 ? 14.929 -1.664 -21.908 1.00 90.62 226 GLY A C 1
ATOM 1747 O O . GLY A 1 226 ? 14.566 -2.680 -22.498 1.00 90.62 226 GLY A O 1
ATOM 1748 N N . PRO A 1 227 ? 15.530 -0.654 -22.564 1.00 86.69 227 PRO A N 1
ATOM 1749 C CA . PRO A 1 227 ? 15.629 -0.596 -24.024 1.00 86.69 227 PRO A CA 1
ATOM 1750 C C . PRO A 1 227 ? 16.383 -1.769 -24.652 1.00 86.69 227 PRO A C 1
ATOM 1752 O O . PRO A 1 227 ? 16.011 -2.214 -25.728 1.00 86.69 227 PRO A O 1
ATOM 1755 N N . SER A 1 228 ? 17.361 -2.344 -23.949 1.00 89.69 228 SER A N 1
ATOM 1756 C CA . SER A 1 228 ? 18.086 -3.542 -24.392 1.00 89.69 228 SER A CA 1
ATOM 1757 C C . SER A 1 228 ? 17.215 -4.797 -24.506 1.00 89.69 228 SER A C 1
ATOM 1759 O O . SER A 1 228 ? 17.612 -5.769 -25.143 1.00 89.69 228 SER A O 1
ATOM 1761 N N . ARG A 1 229 ? 16.032 -4.805 -23.882 1.00 91.88 229 ARG A N 1
ATOM 1762 C CA . ARG A 1 229 ? 15.092 -5.932 -23.914 1.00 91.88 229 ARG A CA 1
ATOM 1763 C C . ARG A 1 229 ? 14.057 -5.809 -25.029 1.00 91.88 229 ARG A C 1
ATOM 1765 O O . ARG A 1 229 ? 13.307 -6.761 -25.253 1.00 91.88 229 ARG A O 1
ATOM 1772 N N . TRP A 1 230 ? 14.043 -4.687 -25.745 1.00 89.06 230 TRP A N 1
ATOM 1773 C CA . TRP A 1 230 ? 13.193 -4.455 -26.904 1.00 89.06 230 TRP A CA 1
ATOM 1774 C C . TRP A 1 230 ? 14.012 -4.620 -28.182 1.00 89.06 230 TRP A C 1
ATOM 1776 O O . TRP A 1 230 ? 15.028 -3.962 -28.381 1.00 89.06 230 TRP A O 1
ATOM 1786 N N . VAL A 1 231 ? 13.561 -5.513 -29.055 1.00 92.62 231 VAL A N 1
ATOM 1787 C CA . VAL A 1 231 ? 14.133 -5.740 -30.377 1.00 92.62 231 VAL A CA 1
ATOM 1788 C C . VAL A 1 231 ? 13.340 -4.897 -31.379 1.00 92.62 231 VAL A C 1
ATOM 1790 O O . VAL A 1 231 ? 12.116 -5.080 -31.488 1.00 92.62 231 VAL A O 1
ATOM 1793 N N . PRO A 1 232 ? 13.992 -3.964 -32.099 1.00 87.56 232 PRO A N 1
ATOM 1794 C CA . PRO A 1 232 ? 13.329 -3.194 -33.140 1.00 87.56 232 PRO A CA 1
ATOM 1795 C C . PRO A 1 232 ? 12.767 -4.144 -34.198 1.00 87.56 232 PRO A C 1
ATOM 1797 O O . PRO A 1 232 ? 13.393 -5.136 -34.570 1.00 87.56 232 PRO A O 1
ATOM 1800 N N . ASN A 1 233 ? 11.549 -3.866 -34.654 1.00 86.75 233 ASN A N 1
ATOM 1801 C CA . ASN A 1 233 ? 10.910 -4.691 -35.666 1.00 86.75 233 ASN A CA 1
ATOM 1802 C C . ASN A 1 233 ? 11.574 -4.414 -37.030 1.00 86.75 233 ASN A C 1
ATOM 1804 O O . ASN A 1 233 ? 11.527 -3.266 -37.481 1.00 86.75 233 ASN A O 1
ATOM 1808 N N . PRO A 1 234 ? 12.153 -5.423 -37.714 1.00 83.75 234 PRO A N 1
ATOM 1809 C CA . PRO A 1 234 ? 12.855 -5.214 -38.983 1.00 83.75 234 PRO A CA 1
ATOM 1810 C C . PRO A 1 234 ? 11.941 -4.679 -40.093 1.00 83.75 234 PRO A C 1
ATOM 1812 O O . PRO A 1 234 ? 12.416 -4.060 -41.036 1.00 83.75 234 PRO A O 1
ATOM 1815 N N . SER A 1 235 ? 10.625 -4.878 -39.975 1.00 84.06 235 SER A N 1
ATOM 1816 C CA . SER A 1 235 ? 9.655 -4.395 -40.963 1.00 84.06 235 SER A CA 1
ATOM 1817 C C . SER A 1 235 ? 9.319 -2.903 -40.843 1.00 84.06 235 SER A C 1
ATOM 1819 O O . SER A 1 235 ? 8.574 -2.409 -41.687 1.00 84.06 235 SER A O 1
ATOM 1821 N N . LEU A 1 236 ? 9.802 -2.195 -39.804 1.00 77.50 236 LEU A N 1
ATOM 1822 C CA . LEU A 1 236 ? 9.489 -0.793 -39.437 1.00 77.50 236 LEU A CA 1
ATOM 1823 C C . LEU A 1 236 ? 7.989 -0.443 -39.292 1.00 77.50 236 LEU A C 1
ATOM 1825 O O . LEU A 1 236 ? 7.653 0.629 -38.800 1.00 77.50 236 LEU A O 1
ATOM 1829 N N . LYS A 1 237 ? 7.076 -1.344 -39.667 1.00 89.00 237 LYS A N 1
ATOM 1830 C CA . LYS A 1 237 ? 5.620 -1.150 -39.693 1.00 89.00 237 LYS A CA 1
ATOM 1831 C C . LYS A 1 237 ? 4.911 -1.621 -38.421 1.00 89.00 237 LYS A C 1
ATOM 1833 O O . LYS A 1 237 ? 3.686 -1.617 -38.377 1.00 89.00 237 LYS A O 1
ATOM 1838 N N . GLY A 1 238 ? 5.645 -2.046 -37.394 1.00 81.50 238 GLY A N 1
ATOM 1839 C CA . GLY A 1 238 ? 5.058 -2.589 -36.171 1.00 81.50 238 GLY A CA 1
ATOM 1840 C C . GLY A 1 238 ? 5.757 -2.118 -34.899 1.00 81.50 238 GLY A C 1
ATOM 1841 O O . GLY A 1 238 ? 6.905 -1.672 -34.957 1.00 81.50 238 GLY A O 1
ATOM 1842 N N . PRO A 1 239 ? 5.085 -2.246 -33.740 1.00 83.06 239 PRO A N 1
ATOM 1843 C CA . PRO A 1 239 ? 5.685 -1.921 -32.456 1.00 83.06 239 PRO A CA 1
ATOM 1844 C C . PRO A 1 239 ? 6.929 -2.790 -32.202 1.00 83.06 239 PRO A C 1
ATOM 1846 O O . PRO A 1 239 ? 7.025 -3.910 -32.727 1.00 83.06 239 PRO A O 1
ATOM 1849 N N . PRO A 1 240 ? 7.891 -2.297 -31.400 1.00 87.31 240 PRO A N 1
ATOM 1850 C CA . PRO A 1 240 ? 9.053 -3.082 -31.012 1.00 87.31 240 PRO A CA 1
ATOM 1851 C C . PRO A 1 240 ? 8.610 -4.363 -30.301 1.00 87.31 240 PRO A C 1
ATOM 1853 O O . PRO A 1 240 ? 7.622 -4.388 -29.565 1.00 87.31 240 PRO A O 1
ATOM 1856 N N . THR A 1 241 ? 9.350 -5.444 -30.526 1.00 93.25 241 THR A N 1
ATOM 1857 C CA . THR A 1 241 ? 9.031 -6.758 -29.956 1.00 93.25 241 THR A CA 1
ATOM 1858 C C . THR A 1 241 ? 9.935 -7.052 -28.770 1.00 93.25 241 THR A C 1
ATOM 1860 O O . THR A 1 241 ? 11.075 -6.606 -28.723 1.00 93.25 241 THR A O 1
ATOM 1863 N N . LEU A 1 242 ? 9.448 -7.800 -27.782 1.00 94.00 242 LEU A N 1
ATOM 1864 C CA . LEU A 1 242 ? 10.280 -8.202 -26.648 1.00 94.00 242 LEU A CA 1
ATOM 1865 C C . LEU A 1 242 ? 11.322 -9.245 -27.075 1.00 94.00 242 LEU A C 1
ATOM 1867 O O . LEU A 1 242 ? 11.032 -10.153 -27.865 1.00 94.00 242 LEU A O 1
ATOM 1871 N N . SER A 1 243 ? 12.514 -9.160 -26.485 1.00 94.94 243 SER A N 1
ATOM 1872 C CA . SER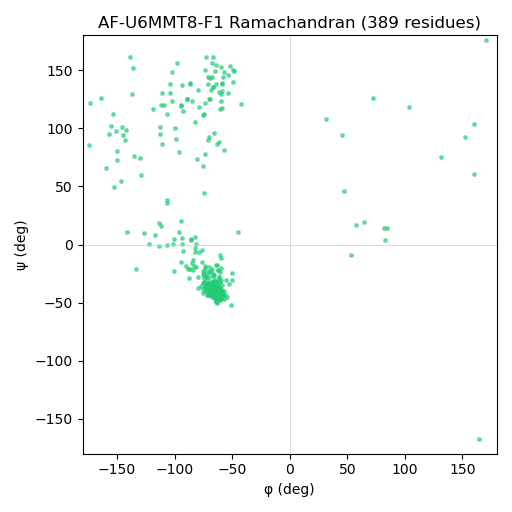 A 1 243 ? 13.573 -10.158 -26.640 1.00 94.94 243 SER A CA 1
ATOM 1873 C C . SER A 1 243 ? 13.062 -11.574 -26.335 1.00 94.94 243 SER A C 1
ATOM 1875 O O . SER A 1 243 ? 12.101 -11.766 -25.582 1.00 94.94 243 SER A O 1
ATOM 1877 N N . VAL A 1 244 ? 13.694 -12.597 -26.921 1.00 95.25 244 VAL A N 1
ATOM 1878 C CA . VAL A 1 244 ? 13.310 -14.008 -26.703 1.00 95.25 244 VAL A CA 1
ATOM 1879 C C . VAL A 1 244 ? 13.345 -14.365 -25.212 1.00 95.25 244 VAL A C 1
ATOM 1881 O O . VAL A 1 244 ? 12.391 -14.953 -24.705 1.00 95.25 244 VAL A O 1
ATOM 1884 N N . ALA A 1 245 ? 14.391 -13.934 -24.500 1.00 94.25 245 ALA A N 1
ATOM 1885 C CA . ALA A 1 245 ? 14.544 -14.163 -23.065 1.00 94.25 245 ALA A CA 1
ATOM 1886 C C . ALA A 1 245 ? 13.404 -13.527 -22.250 1.00 94.25 245 ALA A C 1
ATOM 1888 O O . ALA A 1 245 ? 12.795 -14.193 -21.412 1.00 94.25 245 ALA A O 1
ATOM 1889 N N . THR A 1 246 ? 13.048 -12.270 -22.538 1.00 93.19 246 THR A N 1
ATOM 1890 C CA . THR A 1 246 ? 11.922 -11.600 -21.870 1.00 93.19 246 THR A CA 1
ATOM 1891 C C . THR A 1 246 ? 10.593 -12.299 -22.168 1.00 93.19 246 THR A C 1
ATOM 1893 O O . THR A 1 246 ? 9.793 -12.532 -21.262 1.00 93.19 246 THR A O 1
ATOM 1896 N N . ARG A 1 247 ? 10.346 -12.695 -23.425 1.00 95.31 247 ARG A N 1
ATOM 1897 C CA . ARG A 1 247 ? 9.122 -13.426 -23.796 1.00 95.31 247 ARG A CA 1
ATOM 1898 C C . ARG A 1 247 ? 9.004 -14.752 -23.052 1.00 95.31 247 ARG A C 1
ATOM 1900 O O . ARG A 1 247 ? 7.902 -15.099 -22.629 1.00 95.31 247 ARG A O 1
ATOM 1907 N N . LEU A 1 248 ? 10.114 -15.467 -22.873 1.00 95.94 248 LEU A N 1
ATOM 1908 C CA . LEU A 1 248 ? 10.147 -16.702 -22.097 1.00 95.94 248 LEU A CA 1
ATOM 1909 C C . LEU A 1 248 ? 9.819 -16.442 -20.620 1.00 95.94 248 LEU A C 1
ATOM 1911 O O . LEU A 1 248 ? 8.908 -17.079 -20.097 1.00 95.94 248 LEU A O 1
ATOM 1915 N N . ARG A 1 249 ? 10.465 -15.454 -19.978 1.00 94.81 249 ARG A N 1
ATOM 1916 C CA . ARG A 1 249 ? 10.159 -15.046 -18.589 1.00 94.81 249 ARG A CA 1
ATOM 1917 C C . ARG A 1 249 ? 8.675 -14.712 -18.415 1.00 94.81 249 ARG A C 1
ATOM 1919 O O . ARG A 1 249 ? 8.033 -15.201 -17.489 1.00 94.81 249 ARG A O 1
ATOM 1926 N N . ASN A 1 250 ? 8.104 -13.949 -19.347 1.00 94.88 250 ASN A N 1
ATOM 1927 C CA . ASN A 1 250 ? 6.687 -13.591 -19.323 1.00 94.88 250 ASN A CA 1
ATOM 1928 C C . ASN A 1 250 ? 5.768 -14.808 -19.498 1.00 94.88 250 ASN A C 1
ATOM 1930 O O . ASN A 1 250 ? 4.712 -14.864 -18.874 1.00 94.88 250 ASN A O 1
ATOM 1934 N N . ARG A 1 251 ? 6.140 -15.787 -20.333 1.00 96.06 251 ARG A N 1
ATOM 1935 C CA . ARG A 1 251 ? 5.381 -17.040 -20.483 1.00 96.06 251 ARG A CA 1
ATOM 1936 C C . ARG A 1 251 ? 5.423 -17.889 -19.216 1.00 96.06 251 ARG A C 1
ATOM 1938 O O . ARG A 1 251 ? 4.389 -18.430 -18.847 1.00 96.06 251 ARG A O 1
ATOM 1945 N N . LEU A 1 252 ? 6.570 -17.959 -18.543 1.00 95.38 252 LEU A N 1
ATOM 1946 C CA . LEU A 1 252 ? 6.708 -18.688 -17.280 1.00 95.38 252 LEU A CA 1
ATOM 1947 C C . LEU A 1 252 ? 5.824 -18.076 -16.193 1.00 95.38 252 LEU A C 1
ATOM 1949 O O . LEU A 1 252 ? 5.001 -18.777 -15.619 1.00 95.38 252 LEU A O 1
ATOM 1953 N N . LEU A 1 253 ? 5.892 -16.757 -15.990 1.00 94.50 253 LEU A N 1
ATOM 1954 C CA . LEU A 1 253 ? 5.016 -16.063 -15.039 1.00 94.50 253 LEU A CA 1
ATOM 1955 C C . LEU A 1 253 ? 3.524 -16.277 -15.357 1.00 94.50 253 LEU A C 1
ATOM 1957 O O . LEU A 1 253 ? 2.735 -16.525 -14.448 1.00 94.50 253 LEU A O 1
ATOM 1961 N N . LYS A 1 254 ? 3.137 -16.262 -16.641 1.00 93.56 254 LYS A N 1
ATOM 1962 C CA . LYS A 1 254 ? 1.767 -16.605 -17.062 1.00 93.56 254 LYS A CA 1
ATOM 1963 C C . LYS A 1 254 ? 1.390 -18.048 -16.723 1.00 93.56 254 LYS A C 1
ATOM 1965 O O . LYS A 1 254 ? 0.292 -18.274 -16.228 1.00 93.56 254 LYS A O 1
ATOM 1970 N N . GLY A 1 255 ? 2.293 -19.004 -16.948 1.00 93.00 255 GLY A N 1
ATOM 1971 C CA . GLY A 1 255 ? 2.105 -20.407 -16.561 1.00 93.00 255 GLY A CA 1
ATOM 1972 C C . GLY A 1 255 ? 1.934 -20.597 -15.050 1.00 93.00 255 GLY A C 1
ATOM 1973 O O . GLY A 1 255 ? 1.217 -21.494 -14.625 1.00 93.00 255 GLY A O 1
ATOM 1974 N N . LEU A 1 256 ? 2.512 -19.700 -14.246 1.00 92.06 256 LEU A N 1
ATOM 1975 C CA . LEU A 1 256 ? 2.348 -19.644 -12.789 1.00 92.06 256 LEU A CA 1
ATOM 1976 C C . LEU A 1 256 ? 1.062 -18.929 -12.330 1.00 92.06 256 LEU A C 1
ATOM 1978 O O . LEU A 1 256 ? 0.876 -18.688 -11.137 1.00 92.06 256 LEU A O 1
ATOM 1982 N N . GLY A 1 257 ? 0.173 -18.560 -13.255 1.00 90.88 257 GLY A N 1
ATOM 1983 C CA . GLY A 1 257 ? -1.092 -17.895 -12.942 1.00 90.88 257 GLY A CA 1
ATOM 1984 C C . GLY A 1 257 ? -0.977 -16.386 -12.713 1.00 90.88 257 GLY A C 1
ATOM 1985 O O . GLY A 1 257 ? -1.919 -15.777 -12.204 1.00 90.88 257 GLY A O 1
ATOM 1986 N N . TRP A 1 258 ? 0.145 -15.756 -13.080 1.00 92.56 258 TRP A N 1
ATOM 1987 C CA . TRP A 1 258 ? 0.276 -14.298 -13.054 1.00 92.56 258 TRP A CA 1
ATOM 1988 C C . TRP A 1 258 ? -0.221 -13.664 -14.351 1.00 92.56 258 TRP A C 1
ATOM 1990 O O . TRP A 1 258 ? 0.115 -14.094 -15.457 1.00 92.56 258 TRP A O 1
ATOM 2000 N N . ARG A 1 259 ? -0.943 -12.549 -14.236 1.00 91.75 259 ARG A N 1
ATOM 2001 C CA . ARG A 1 259 ? -1.218 -11.675 -15.381 1.00 91.75 259 ARG A CA 1
ATOM 2002 C C . ARG A 1 259 ? -0.027 -10.755 -15.605 1.00 91.75 259 ARG A C 1
ATOM 2004 O O . ARG A 1 259 ? 0.192 -9.828 -14.836 1.00 91.75 259 ARG A O 1
ATOM 2011 N N . VAL A 1 260 ? 0.767 -11.029 -16.635 1.00 94.25 260 VAL A N 1
ATOM 2012 C CA . VAL A 1 260 ? 1.995 -10.267 -16.904 1.00 94.25 260 VAL A CA 1
ATOM 2013 C C . VAL A 1 260 ? 1.714 -9.069 -17.803 1.00 94.25 260 VAL A C 1
ATOM 2015 O O . VAL A 1 260 ? 1.210 -9.246 -18.915 1.00 94.25 260 VAL A O 1
ATOM 2018 N N . VAL A 1 261 ? 2.108 -7.880 -17.349 1.00 93.88 261 VAL A N 1
ATOM 2019 C CA . VAL A 1 261 ? 2.043 -6.619 -18.096 1.00 93.88 261 VAL A CA 1
ATOM 2020 C C . VAL A 1 261 ? 3.465 -6.088 -18.260 1.00 93.88 261 VAL A C 1
ATOM 2022 O O . VAL A 1 261 ? 4.132 -5.780 -17.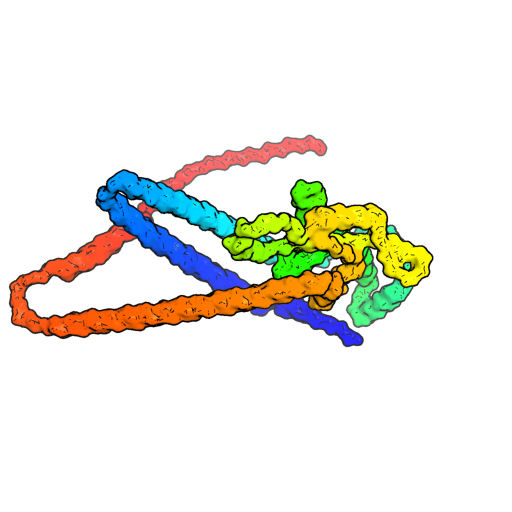276 1.00 93.88 261 VAL A O 1
ATOM 2025 N N . SER A 1 262 ? 3.947 -5.994 -19.500 1.00 93.62 262 SER A N 1
ATOM 2026 C CA . SER A 1 262 ? 5.267 -5.425 -19.795 1.00 93.62 262 SER A CA 1
ATOM 2027 C C . SER A 1 262 ? 5.137 -3.948 -20.133 1.00 93.62 262 SER A C 1
ATOM 2029 O O . SER A 1 262 ? 4.493 -3.590 -21.116 1.00 93.62 262 SER A O 1
ATOM 2031 N N . VAL A 1 263 ? 5.785 -3.105 -19.336 1.00 90.62 263 VAL A N 1
ATOM 2032 C CA . VAL A 1 263 ? 5.828 -1.658 -19.524 1.00 90.62 263 VAL A CA 1
ATOM 2033 C C . VAL A 1 263 ? 7.240 -1.278 -19.959 1.00 90.62 263 VAL A C 1
ATOM 2035 O O . VAL A 1 263 ? 8.198 -1.550 -19.232 1.00 90.62 263 VAL A O 1
ATOM 2038 N N . PRO A 1 264 ? 7.423 -0.664 -21.135 1.00 88.75 264 PRO A N 1
ATOM 2039 C CA . PRO A 1 264 ? 8.728 -0.157 -21.513 1.00 88.75 264 PRO A CA 1
ATOM 2040 C C . PRO A 1 264 ? 9.166 0.952 -20.558 1.00 88.75 264 PRO A C 1
ATOM 2042 O O . PRO A 1 264 ? 8.397 1.851 -20.215 1.00 88.75 264 PRO A O 1
ATOM 2045 N N . SER A 1 265 ? 10.436 0.931 -20.168 1.00 87.44 265 SER A N 1
ATOM 2046 C CA . SER A 1 265 ? 10.979 1.855 -19.172 1.00 87.44 265 SER A CA 1
ATOM 2047 C C . SER A 1 265 ? 10.936 3.327 -19.597 1.00 87.44 265 SER A C 1
ATOM 2049 O O . SER A 1 265 ? 11.064 4.199 -18.739 1.00 87.44 265 SER A O 1
ATOM 2051 N N . TRP A 1 266 ? 10.772 3.616 -20.893 1.00 81.06 266 TRP A N 1
ATOM 2052 C CA . TRP A 1 266 ? 10.601 4.969 -21.431 1.00 81.06 266 TRP A CA 1
ATOM 2053 C C . TRP A 1 266 ? 9.166 5.506 -21.318 1.00 81.06 266 TRP A C 1
ATOM 2055 O O . TRP A 1 266 ? 8.987 6.717 -21.371 1.00 81.06 266 TRP A O 1
ATOM 2065 N N . LEU A 1 267 ? 8.154 4.642 -21.138 1.00 78.31 267 LEU A N 1
ATOM 2066 C CA . LEU A 1 267 ? 6.766 5.055 -20.856 1.00 78.31 267 LEU A CA 1
ATOM 2067 C C . LEU A 1 267 ? 6.530 5.380 -19.380 1.00 78.31 267 LEU A C 1
ATOM 2069 O O . LEU A 1 267 ? 5.440 5.811 -19.017 1.00 78.31 267 LEU A O 1
ATOM 2073 N N . LEU A 1 268 ? 7.545 5.194 -18.542 1.00 76.56 268 LEU A N 1
ATOM 2074 C CA . LEU A 1 268 ? 7.594 5.725 -17.190 1.00 76.56 268 LEU A CA 1
ATOM 2075 C C . LEU A 1 268 ? 8.394 7.032 -17.257 1.00 76.56 268 LEU A C 1
ATOM 2077 O O . LEU A 1 268 ? 9.599 7.008 -16.982 1.00 76.56 268 LEU A O 1
ATOM 2081 N N . PRO A 1 269 ? 7.802 8.165 -17.695 1.00 59.78 269 PRO A N 1
ATOM 2082 C CA . PRO A 1 269 ? 8.462 9.443 -17.525 1.00 59.78 269 PRO A CA 1
ATOM 2083 C C . PRO A 1 269 ? 8.671 9.606 -16.021 1.00 59.78 269 PRO A C 1
ATOM 2085 O O . PRO A 1 269 ? 7.726 9.580 -15.253 1.00 59.78 269 PRO A O 1
ATOM 2088 N N . LEU A 1 270 ? 9.931 9.673 -15.599 1.00 56.19 270 LEU A N 1
ATOM 2089 C CA . LEU A 1 270 ? 10.310 9.952 -14.210 1.00 56.19 270 LEU A CA 1
ATOM 2090 C C . LEU A 1 270 ? 10.580 11.452 -14.013 1.00 56.19 270 LEU A C 1
ATOM 2092 O O . LEU A 1 270 ? 11.331 11.849 -13.119 1.00 56.19 270 LEU A O 1
ATOM 2096 N N . ARG A 1 271 ? 10.046 12.277 -14.918 1.00 52.94 271 ARG A N 1
ATOM 2097 C CA . ARG A 1 271 ? 10.231 13.726 -14.975 1.00 52.94 271 ARG A CA 1
ATOM 2098 C C . ARG A 1 271 ? 8.929 14.370 -15.453 1.00 52.94 271 ARG A C 1
ATOM 2100 O O . ARG A 1 271 ? 8.713 14.520 -16.654 1.00 52.94 271 ARG A O 1
ATOM 2107 N N . GLY A 1 272 ? 8.103 14.789 -14.502 1.00 58.78 272 GLY A N 1
ATOM 2108 C CA . GLY A 1 272 ? 6.840 15.477 -14.744 1.00 58.78 272 GLY A CA 1
ATOM 2109 C C . GLY A 1 272 ? 6.020 15.628 -13.464 1.00 58.78 272 GLY A C 1
ATOM 2110 O O . GLY A 1 272 ? 6.414 15.147 -12.403 1.00 58.78 272 GLY A O 1
ATOM 2111 N N . SER A 1 273 ? 4.882 16.324 -13.552 1.00 58.72 273 SER A N 1
ATOM 2112 C CA . SER A 1 273 ? 3.927 16.381 -12.445 1.00 58.72 273 SER A CA 1
ATOM 2113 C C . SER A 1 273 ? 3.275 15.006 -12.271 1.00 58.72 273 SER A C 1
ATOM 2115 O O . SER A 1 273 ? 2.701 14.459 -13.217 1.00 58.72 273 SER A O 1
ATOM 2117 N N . ALA A 1 274 ? 3.347 14.456 -11.055 1.00 56.41 274 ALA A N 1
ATOM 2118 C CA . ALA A 1 274 ? 2.917 13.093 -10.722 1.00 56.41 274 ALA A CA 1
ATOM 2119 C C . ALA A 1 274 ? 1.496 12.743 -11.221 1.00 56.41 274 ALA A C 1
ATOM 2121 O O . ALA A 1 274 ? 1.229 11.607 -11.606 1.00 56.41 274 ALA A O 1
ATOM 2122 N N . ALA A 1 275 ? 0.600 13.732 -11.306 1.00 58.19 275 ALA A N 1
ATOM 2123 C CA . ALA A 1 275 ? -0.769 13.557 -11.791 1.00 58.19 275 ALA A CA 1
ATOM 2124 C C . ALA A 1 275 ? -0.867 13.126 -13.272 1.00 58.19 275 ALA A C 1
ATOM 2126 O O . ALA A 1 275 ? -1.728 12.319 -13.622 1.00 58.19 275 ALA A O 1
ATOM 2127 N N . LYS A 1 276 ? 0.014 13.620 -14.159 1.00 66.00 276 LYS A N 1
ATOM 2128 C CA . LYS A 1 276 ? 0.033 13.179 -15.571 1.00 66.00 276 LYS A CA 1
ATOM 2129 C C . LYS A 1 276 ? 0.627 11.779 -15.719 1.00 66.00 276 LYS A C 1
ATOM 2131 O O . LYS A 1 276 ? 0.220 11.022 -16.597 1.00 66.00 276 LYS A O 1
ATOM 2136 N N . GLU A 1 277 ? 1.573 11.431 -14.853 1.00 64.88 277 GLU A N 1
ATOM 2137 C CA . GLU A 1 277 ? 2.242 10.128 -14.858 1.00 64.88 277 GLU A CA 1
ATOM 2138 C C . GLU A 1 277 ? 1.283 9.014 -14.405 1.00 64.88 277 GLU A C 1
ATOM 2140 O O . GLU A 1 277 ? 1.237 7.952 -15.027 1.00 64.88 277 GLU A O 1
ATOM 2145 N N . GLN A 1 278 ? 0.433 9.291 -13.409 1.00 66.06 278 GLN A N 1
ATOM 2146 C CA . GLN A 1 278 ? -0.617 8.373 -12.951 1.00 66.06 278 GLN A CA 1
ATOM 2147 C C . GLN A 1 278 ? -1.603 7.993 -14.064 1.00 66.06 278 GLN A C 1
ATOM 2149 O O . GLN A 1 278 ? -1.895 6.810 -14.246 1.00 66.06 278 GLN A O 1
ATOM 2154 N N . GLN A 1 279 ? -2.088 8.965 -14.847 1.00 72.44 279 GLN A N 1
ATOM 2155 C CA . GLN A 1 279 ? -3.024 8.681 -15.942 1.00 72.44 279 GLN A CA 1
ATOM 2156 C C . GLN A 1 279 ? -2.390 7.836 -17.054 1.00 72.44 279 GLN A C 1
ATOM 2158 O O . GLN A 1 279 ? -3.041 6.933 -17.582 1.00 72.44 279 GLN A O 1
ATOM 2163 N N . ASN A 1 280 ? -1.111 8.067 -17.369 1.00 74.94 280 ASN A N 1
ATOM 2164 C CA . ASN A 1 280 ? -0.395 7.249 -18.348 1.00 74.94 280 ASN A CA 1
ATOM 2165 C C . ASN A 1 280 ? -0.262 5.796 -17.879 1.00 74.94 280 ASN A C 1
ATOM 2167 O O . ASN A 1 280 ? -0.558 4.885 -18.649 1.00 74.94 280 ASN A O 1
ATOM 2171 N N . ILE A 1 281 ? 0.116 5.564 -16.617 1.00 72.75 281 ILE A N 1
ATOM 2172 C CA . ILE A 1 281 ? 0.235 4.203 -16.072 1.00 72.75 281 ILE A CA 1
ATOM 2173 C C . ILE A 1 281 ? -1.130 3.507 -16.062 1.00 72.75 281 ILE A C 1
ATOM 2175 O O . ILE A 1 281 ? -1.227 2.357 -16.489 1.00 72.75 281 ILE A O 1
ATOM 2179 N N . LEU A 1 282 ? -2.191 4.214 -15.658 1.00 74.50 282 LEU A N 1
ATOM 2180 C CA . LEU A 1 282 ? -3.556 3.687 -15.686 1.00 74.50 282 LEU A CA 1
ATOM 2181 C C . LEU A 1 282 ? -3.993 3.265 -17.087 1.00 74.50 282 LEU A C 1
ATOM 2183 O O . LEU A 1 282 ? -4.549 2.184 -17.233 1.00 74.50 282 LEU A O 1
ATOM 2187 N N . SER A 1 283 ? -3.693 4.067 -18.111 1.00 81.50 283 SER A N 1
ATOM 2188 C CA . SER A 1 283 ? -4.080 3.764 -19.495 1.00 81.50 283 SER A CA 1
ATOM 2189 C C . SER A 1 283 ? -3.398 2.516 -20.074 1.00 81.50 283 SER A C 1
ATOM 2191 O O . SER A 1 283 ? -3.953 1.866 -20.956 1.00 81.50 283 SER A O 1
ATOM 2193 N N . VAL A 1 284 ? -2.209 2.167 -19.567 1.00 78.75 284 VAL A N 1
ATOM 2194 C CA . VAL A 1 284 ? -1.437 0.992 -20.005 1.00 78.75 284 VAL A CA 1
ATOM 2195 C C . VAL A 1 284 ? -1.898 -0.284 -19.294 1.00 78.75 284 VAL A C 1
ATOM 2197 O O . VAL A 1 284 ? -1.681 -1.389 -19.797 1.00 78.75 284 VAL A O 1
ATOM 2200 N N . LEU A 1 285 ? -2.537 -0.160 -18.127 1.00 77.19 285 LEU A N 1
ATOM 2201 C CA . LEU A 1 285 ? -3.050 -1.311 -17.394 1.00 77.19 285 LEU A CA 1
ATOM 2202 C C . LEU A 1 285 ? -4.235 -1.951 -18.140 1.00 77.19 285 LEU A C 1
ATOM 2204 O O . LEU A 1 285 ? -5.058 -1.234 -18.708 1.00 77.19 285 LEU A O 1
ATOM 2208 N N . PRO A 1 286 ? -4.365 -3.289 -18.121 1.00 80.00 286 PRO A N 1
ATOM 2209 C CA . PRO A 1 286 ? -5.530 -3.979 -18.670 1.00 80.00 286 PRO A CA 1
ATOM 2210 C C . PRO A 1 286 ? -6.865 -3.455 -18.092 1.00 80.00 286 PRO A C 1
ATOM 2212 O O . PRO A 1 286 ? -6.910 -3.086 -16.915 1.00 80.00 286 PRO A O 1
ATOM 2215 N N . PRO A 1 287 ? -7.962 -3.423 -18.875 1.00 78.75 287 PRO A N 1
ATOM 2216 C CA . PRO A 1 287 ? -9.231 -2.810 -18.463 1.00 78.75 287 PRO A CA 1
ATOM 2217 C C . PRO A 1 287 ? -9.870 -3.492 -17.247 1.00 78.75 287 PRO A C 1
ATOM 2219 O O . PRO A 1 287 ? -10.477 -2.827 -16.414 1.00 78.75 287 PRO A O 1
ATOM 2222 N N . ASP A 1 288 ? -9.690 -4.802 -17.099 1.00 75.12 288 ASP A N 1
ATOM 2223 C CA . ASP A 1 288 ? -10.098 -5.566 -15.919 1.00 75.12 288 ASP A CA 1
ATOM 2224 C C . ASP A 1 288 ? -9.336 -5.123 -14.663 1.00 75.12 288 ASP A C 1
ATOM 2226 O O . ASP A 1 288 ? -9.926 -4.999 -13.593 1.00 75.12 288 ASP A O 1
ATOM 2230 N N . VAL A 1 289 ? -8.038 -4.826 -14.787 1.00 74.69 289 VAL A N 1
ATOM 2231 C CA . VAL A 1 289 ? -7.226 -4.285 -13.687 1.00 74.69 289 VAL A CA 1
ATOM 2232 C C . VAL A 1 289 ? -7.667 -2.864 -13.352 1.00 74.69 289 VAL A C 1
ATOM 2234 O O . VAL A 1 289 ? -7.840 -2.556 -12.179 1.00 74.69 289 VAL A O 1
ATOM 223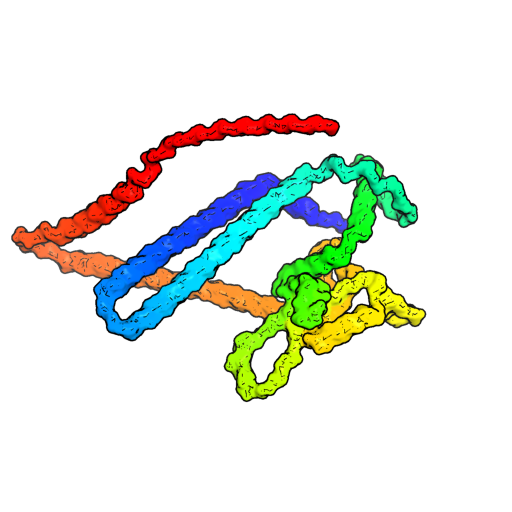7 N N . GLN A 1 290 ? -7.923 -2.018 -14.353 1.00 81.81 290 GLN A N 1
ATOM 2238 C CA . GLN A 1 290 ? -8.469 -0.674 -14.129 1.00 81.81 290 GLN A CA 1
ATOM 2239 C C . GLN A 1 290 ? -9.818 -0.722 -13.391 1.00 81.81 290 GLN A C 1
ATOM 2241 O O . GLN A 1 290 ? -10.031 0.033 -12.442 1.00 81.81 290 GLN A O 1
ATOM 2246 N N . GLN A 1 291 ? -10.711 -1.638 -13.780 1.00 82.75 291 GLN A N 1
ATOM 2247 C CA . GLN A 1 291 ? -11.983 -1.866 -13.088 1.00 82.75 291 GLN A CA 1
ATOM 2248 C C . GLN A 1 291 ? -11.774 -2.352 -11.652 1.00 82.75 291 GLN A C 1
ATOM 2250 O O . GLN A 1 291 ? -12.430 -1.839 -10.750 1.00 82.75 291 GLN A O 1
ATOM 2255 N N . ALA A 1 292 ? -10.837 -3.277 -11.421 1.00 74.19 292 ALA A N 1
ATOM 2256 C CA . ALA A 1 292 ? -10.504 -3.743 -10.074 1.00 74.19 292 ALA A CA 1
ATOM 2257 C C . ALA A 1 292 ? -9.988 -2.596 -9.189 1.00 74.19 292 ALA A C 1
ATOM 2259 O O . ALA A 1 292 ? -10.424 -2.466 -8.049 1.00 74.19 292 ALA A O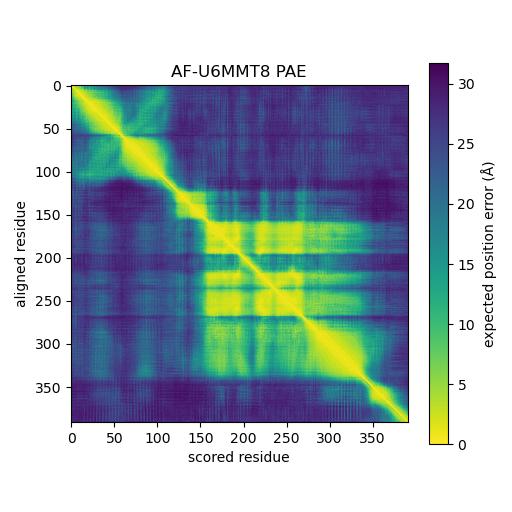 1
ATOM 2260 N N . ILE A 1 293 ? -9.119 -1.731 -9.728 1.00 74.25 293 ILE A N 1
ATOM 2261 C CA . ILE A 1 293 ? -8.610 -0.540 -9.030 1.00 74.25 293 ILE A CA 1
ATOM 2262 C C . ILE A 1 293 ? -9.769 0.391 -8.661 1.00 74.25 293 ILE A C 1
ATOM 2264 O O . ILE A 1 293 ? -9.875 0.824 -7.515 1.00 74.25 293 ILE A O 1
ATOM 2268 N N . LYS A 1 294 ? -10.668 0.673 -9.613 1.00 83.12 294 LYS A N 1
ATOM 2269 C CA . LYS A 1 294 ? -11.838 1.524 -9.371 1.00 83.12 294 LYS A CA 1
ATOM 2270 C C . LYS A 1 294 ? -12.750 0.934 -8.291 1.00 83.12 294 LYS A C 1
ATOM 2272 O O . LYS A 1 294 ? -13.134 1.635 -7.362 1.00 83.12 294 LYS A O 1
ATOM 2277 N N . GLN A 1 295 ? -13.046 -0.360 -8.380 1.00 82.69 295 GLN A N 1
ATOM 2278 C CA . GLN A 1 295 ? -13.882 -1.060 -7.408 1.00 82.69 295 GLN A CA 1
ATOM 2279 C C . GLN A 1 295 ? -13.242 -1.082 -6.012 1.00 82.69 295 GLN A C 1
ATOM 2281 O O . GLN A 1 295 ? -13.936 -0.955 -5.003 1.00 82.69 295 GLN A O 1
ATOM 2286 N N . GLN A 1 296 ? -11.916 -1.213 -5.939 1.00 78.12 296 GLN A N 1
ATOM 2287 C CA . GLN A 1 296 ? -11.172 -1.128 -4.687 1.00 78.12 296 GLN A CA 1
ATOM 2288 C C . GLN A 1 296 ? -11.261 0.277 -4.072 1.00 78.12 296 GLN A C 1
ATOM 2290 O O . GLN A 1 296 ? -11.489 0.394 -2.869 1.00 78.12 296 GLN A O 1
ATOM 2295 N N . GLN A 1 297 ? -11.142 1.336 -4.880 1.00 78.62 297 GLN A N 1
ATOM 2296 C CA . GLN A 1 297 ? -11.305 2.718 -4.410 1.00 78.62 297 GLN A CA 1
ATOM 2297 C C . GLN A 1 297 ? -12.725 3.004 -3.906 1.00 78.62 297 GLN A C 1
ATOM 2299 O O . GLN A 1 297 ? -12.885 3.589 -2.836 1.00 78.62 297 GLN A O 1
ATOM 2304 N N . GLU A 1 298 ? -13.756 2.561 -4.632 1.00 85.00 298 GLU A N 1
ATOM 2305 C CA . GLU A 1 298 ? -15.155 2.695 -4.197 1.00 85.00 298 GLU A CA 1
ATOM 2306 C C . GLU A 1 298 ? -15.395 1.985 -2.860 1.00 85.00 298 GLU A C 1
ATOM 2308 O O . GLU A 1 298 ? -16.052 2.533 -1.974 1.00 85.00 298 GLU A O 1
ATOM 2313 N N . ARG A 1 299 ? -14.804 0.800 -2.661 1.00 79.19 299 ARG A N 1
ATOM 2314 C CA . ARG A 1 299 ? -14.906 0.089 -1.383 1.00 79.19 299 ARG A CA 1
ATOM 2315 C C . ARG A 1 299 ? -14.241 0.847 -0.240 1.00 79.19 299 ARG A C 1
ATOM 2317 O O . ARG A 1 299 ? -14.844 0.954 0.820 1.00 79.19 299 ARG A O 1
ATOM 2324 N N . GLN A 1 300 ? -13.043 1.396 -0.443 1.00 76.56 300 GLN A N 1
ATOM 2325 C CA . GLN A 1 300 ? -12.387 2.197 0.597 1.00 76.56 300 GLN A CA 1
ATOM 2326 C C . GLN A 1 300 ? -13.239 3.408 0.996 1.00 76.56 300 GLN A C 1
ATOM 2328 O O . GLN A 1 300 ? -13.340 3.721 2.181 1.00 76.56 300 GLN A O 1
ATOM 2333 N N . GLN A 1 301 ? -13.910 4.055 0.036 1.00 82.12 301 GLN A N 1
ATOM 2334 C CA . GLN A 1 301 ? -14.856 5.130 0.349 1.00 82.12 301 GLN A CA 1
ATOM 2335 C C . GLN A 1 301 ? -16.064 4.633 1.152 1.00 82.12 301 GLN A C 1
ATOM 2337 O O . GLN A 1 301 ? -16.463 5.292 2.111 1.00 82.12 301 GLN A O 1
ATOM 2342 N N . GLN A 1 302 ? -16.629 3.474 0.803 1.00 88.00 302 GLN A N 1
ATOM 2343 C CA . GLN A 1 302 ? -17.745 2.883 1.549 1.00 88.00 302 GLN A CA 1
ATOM 2344 C C . GLN A 1 302 ? -17.349 2.490 2.975 1.00 88.00 302 GLN A C 1
ATOM 2346 O O . GLN A 1 302 ? -18.085 2.775 3.918 1.00 88.00 302 GLN A O 1
ATOM 2351 N N . GLU A 1 303 ? -16.185 1.866 3.157 1.00 77.94 303 GLU A N 1
ATOM 2352 C CA . GLU A 1 303 ? -15.669 1.505 4.479 1.00 77.94 303 GLU A CA 1
ATOM 2353 C C . GLU A 1 303 ? -15.446 2.747 5.343 1.00 77.94 303 GLU A C 1
ATOM 2355 O O . GLU A 1 303 ? -15.836 2.758 6.513 1.00 77.94 303 GLU A O 1
ATOM 2360 N N . TRP A 1 304 ? -14.898 3.815 4.756 1.00 82.44 304 TRP A N 1
ATOM 2361 C CA . TRP A 1 304 ? -14.719 5.092 5.438 1.00 82.44 304 TRP A CA 1
ATOM 2362 C C . TRP A 1 304 ? -16.060 5.704 5.866 1.00 82.44 304 TRP A C 1
ATOM 2364 O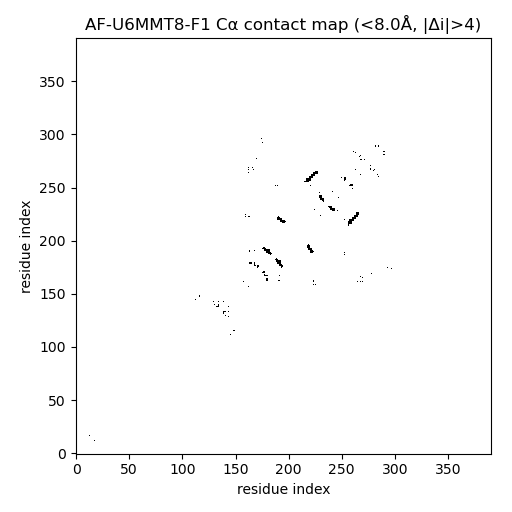 O . TRP A 1 304 ? -16.216 6.088 7.026 1.00 82.44 304 TRP A O 1
ATOM 2374 N N . GLN A 1 305 ? -17.064 5.719 4.982 1.00 89.19 305 GLN A N 1
ATOM 2375 C CA . GLN A 1 305 ? -18.414 6.187 5.320 1.00 89.19 305 GLN A CA 1
ATOM 2376 C C . GLN A 1 305 ? -19.046 5.351 6.437 1.00 89.19 305 GLN A C 1
ATOM 2378 O O . GLN A 1 305 ? -19.566 5.901 7.405 1.00 89.19 305 GLN A O 1
ATOM 2383 N N . GLN A 1 306 ? -18.946 4.023 6.360 1.00 90.62 306 GLN A N 1
ATOM 2384 C CA . GLN A 1 306 ? -19.497 3.130 7.378 1.00 90.62 306 GLN A CA 1
ATOM 2385 C C . GLN A 1 306 ? -18.776 3.280 8.727 1.00 90.62 306 GLN A C 1
ATOM 2387 O O . GLN A 1 306 ? -19.369 3.106 9.795 1.00 90.62 306 GLN A O 1
ATOM 2392 N N . GLN A 1 307 ? -17.478 3.584 8.712 1.00 83.62 307 GLN A N 1
ATOM 2393 C CA . GLN A 1 307 ? -16.726 3.887 9.924 1.00 83.62 307 GLN A CA 1
ATOM 2394 C C . GLN A 1 307 ? -17.178 5.216 10.539 1.00 83.62 307 GLN A C 1
ATOM 2396 O O . GLN A 1 307 ? -17.368 5.286 11.755 1.00 83.62 307 GLN A O 1
ATOM 2401 N N . GLN A 1 308 ? -17.415 6.231 9.709 1.00 86.81 308 GLN A N 1
ATOM 2402 C CA . GLN A 1 308 ? -17.933 7.525 10.141 1.00 86.81 308 GLN A CA 1
ATOM 2403 C C . GLN A 1 308 ? -19.345 7.401 10.738 1.00 86.81 308 GLN A C 1
ATOM 2405 O O . GLN A 1 308 ? -19.628 7.953 11.801 1.00 86.81 308 GLN A O 1
ATOM 2410 N N . GLU A 1 309 ? -20.216 6.608 10.113 1.00 92.38 309 GLU A N 1
ATOM 2411 C CA . GLU A 1 309 ? -21.563 6.338 10.617 1.00 92.38 309 GLU A CA 1
ATOM 2412 C C . GLU A 1 309 ? -21.529 5.584 11.955 1.00 92.38 309 GLU A C 1
ATOM 2414 O O . GLU A 1 309 ? -22.241 5.945 12.895 1.00 92.38 309 GLU A O 1
ATOM 2419 N N . ARG A 1 310 ? -20.634 4.595 12.097 1.00 90.31 310 ARG A N 1
ATOM 2420 C CA . ARG A 1 310 ? -20.404 3.914 13.381 1.00 90.31 310 ARG A CA 1
ATOM 2421 C C . ARG A 1 310 ? -19.922 4.866 14.470 1.00 90.31 310 ARG A C 1
ATOM 2423 O O . ARG A 1 310 ? -20.338 4.712 15.618 1.00 90.31 310 ARG A O 1
ATOM 2430 N N . GLN A 1 311 ? -19.066 5.835 14.146 1.00 86.25 311 GLN A N 1
ATOM 2431 C CA . GLN A 1 311 ? -18.658 6.858 15.113 1.00 86.25 311 GLN A CA 1
ATOM 2432 C C . GLN A 1 311 ? -19.844 7.726 15.539 1.00 86.25 311 GLN A C 1
ATOM 2434 O O . GLN A 1 311 ? -20.074 7.869 16.737 1.00 86.25 311 GLN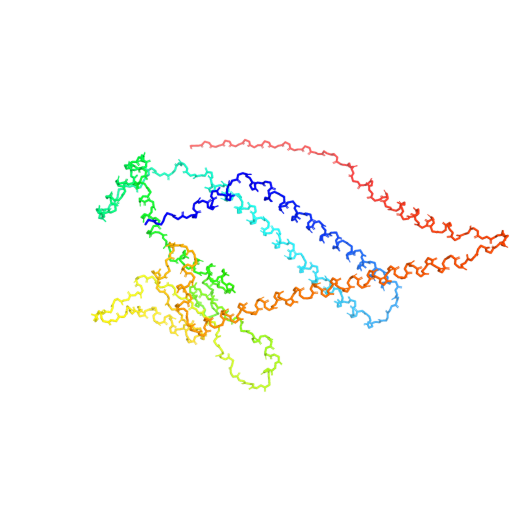 A O 1
ATOM 2439 N N . GLN A 1 312 ? -20.665 8.200 14.598 1.00 91.44 312 GLN A N 1
ATOM 2440 C CA . GLN A 1 312 ? -21.871 8.966 14.936 1.00 91.44 312 GLN A CA 1
ATOM 2441 C C . GLN A 1 312 ? -22.878 8.161 15.766 1.00 91.44 312 GLN A C 1
ATOM 2443 O O . GLN A 1 312 ? -23.535 8.715 16.648 1.00 91.44 312 GLN A O 1
ATOM 2448 N N . GLN A 1 313 ? -23.036 6.861 15.499 1.00 93.25 313 GLN A N 1
ATOM 2449 C CA . GLN A 1 313 ? -23.880 5.998 16.329 1.00 93.25 313 GLN A CA 1
ATOM 2450 C C . GLN A 1 313 ? -23.333 5.876 17.752 1.00 93.25 313 GLN A C 1
ATOM 2452 O O . GLN A 1 313 ? -24.108 5.982 18.701 1.00 93.25 313 GLN A O 1
ATOM 2457 N N . ARG A 1 314 ? -22.014 5.710 17.916 1.00 91.31 314 ARG A N 1
ATOM 2458 C CA . ARG A 1 314 ? -21.385 5.678 19.245 1.00 91.31 314 ARG A CA 1
ATOM 2459 C C . ARG A 1 314 ? -21.566 6.994 19.991 1.00 91.31 314 ARG A C 1
ATOM 2461 O O . ARG A 1 314 ? -21.891 6.971 21.172 1.00 91.31 314 ARG A O 1
ATOM 2468 N N . GLU A 1 315 ? -21.405 8.130 19.321 1.00 90.19 315 GLU A N 1
ATOM 2469 C CA . GLU A 1 315 ? -21.634 9.443 19.935 1.00 90.19 315 GLU A CA 1
ATOM 2470 C C . GLU A 1 315 ? -23.092 9.625 20.363 1.00 90.19 315 GLU A C 1
ATOM 2472 O O . GLU A 1 315 ? -23.351 10.090 21.474 1.00 90.19 315 GLU A O 1
ATOM 2477 N N . ARG A 1 316 ? -24.049 9.199 19.528 1.00 95.75 316 ARG A N 1
ATOM 2478 C CA . ARG A 1 316 ? -25.474 9.213 19.883 1.00 95.75 316 ARG A CA 1
ATOM 2479 C C . ARG A 1 316 ? -25.780 8.318 21.080 1.00 95.75 316 ARG A C 1
ATOM 2481 O O . ARG A 1 316 ? -26.489 8.762 21.977 1.00 95.75 316 ARG A O 1
ATOM 2488 N N . GLN A 1 317 ? -25.218 7.112 21.134 1.00 95.81 317 GLN A N 1
ATOM 2489 C CA . GLN A 1 317 ? -25.363 6.231 22.298 1.00 95.81 317 GLN A CA 1
ATOM 2490 C C . GLN A 1 317 ? -24.783 6.873 23.561 1.00 95.81 317 GLN A C 1
ATOM 2492 O O . GLN A 1 317 ? -25.470 6.943 24.572 1.00 95.81 317 GLN A O 1
ATOM 2497 N N . GLN A 1 318 ? -23.581 7.452 23.492 1.00 94.31 318 GLN A N 1
ATOM 2498 C CA . GLN A 1 318 ? -22.983 8.146 24.638 1.00 94.31 318 GLN A CA 1
ATOM 2499 C C . GLN A 1 318 ? -23.781 9.380 25.084 1.00 94.31 318 GLN A C 1
ATOM 2501 O O . GLN A 1 318 ? -23.769 9.739 26.263 1.00 94.31 318 GLN A O 1
ATOM 2506 N N . GLN A 1 319 ? -24.439 10.088 24.161 1.00 94.62 319 GLN A N 1
ATOM 2507 C CA . GLN A 1 319 ? -25.341 11.185 24.517 1.00 94.62 319 GLN A CA 1
ATOM 2508 C C . GLN A 1 319 ? -26.608 10.672 25.203 1.00 94.62 319 GLN A C 1
ATOM 2510 O O . GLN A 1 319 ? -27.012 11.253 26.208 1.00 94.62 319 GLN A O 1
ATOM 2515 N N . GLN A 1 320 ? -27.201 9.583 24.706 1.00 97.44 320 GLN A N 1
ATOM 2516 C CA . GLN A 1 320 ? -28.364 8.953 25.335 1.00 97.44 320 GLN A CA 1
ATOM 2517 C C . GLN A 1 320 ? -28.031 8.437 26.737 1.00 97.44 320 GLN A C 1
ATOM 2519 O O . GLN A 1 320 ? -28.761 8.734 27.677 1.00 97.44 320 GLN A O 1
ATOM 2524 N N . GLU A 1 321 ? -26.895 7.760 26.910 1.00 97.25 321 GLU A N 1
ATOM 2525 C CA . GLU A 1 321 ? -26.419 7.320 28.226 1.00 97.25 321 GLU A CA 1
ATOM 2526 C C . GLU A 1 321 ? -26.196 8.503 29.175 1.00 97.25 321 GLU A C 1
ATOM 2528 O O . GLU A 1 321 ? -26.579 8.444 30.343 1.00 97.25 321 GLU A O 1
ATOM 2533 N N . ARG A 1 322 ? -25.627 9.615 28.687 1.00 96.62 322 ARG A N 1
ATOM 2534 C CA . ARG A 1 322 ? -25.482 10.836 29.496 1.00 96.62 322 ARG A CA 1
ATOM 2535 C C . ARG A 1 322 ? -26.826 11.422 29.915 1.00 96.62 322 ARG A C 1
ATOM 2537 O O . ARG A 1 322 ? -26.949 11.826 31.068 1.00 96.62 322 ARG A O 1
ATOM 2544 N N . GLN A 1 323 ? -27.814 11.460 29.022 1.00 97.00 323 GLN A N 1
ATOM 2545 C CA . GLN A 1 323 ? -29.159 11.931 29.361 1.00 97.00 323 GLN A CA 1
ATOM 2546 C C . GLN A 1 323 ? -29.817 11.027 30.406 1.00 97.00 323 GLN A C 1
ATOM 2548 O O . GLN A 1 323 ? -30.263 11.534 31.430 1.00 97.00 323 GLN A O 1
ATOM 2553 N N . GLN A 1 324 ? -29.768 9.704 30.223 1.00 97.50 324 GLN A N 1
ATOM 2554 C CA . GLN A 1 324 ? -30.299 8.749 31.203 1.00 97.50 324 GLN A CA 1
ATOM 2555 C C . GLN A 1 324 ? -29.623 8.890 32.571 1.00 97.50 324 GLN A C 1
ATOM 2557 O O . GLN A 1 324 ? -30.286 8.854 33.605 1.00 97.50 324 GLN A O 1
ATOM 2562 N N . LYS A 1 325 ? -28.303 9.109 32.597 1.00 96.50 325 LYS A N 1
ATOM 2563 C CA . LYS A 1 325 ? -27.558 9.315 33.844 1.00 96.50 325 LYS A CA 1
ATOM 2564 C C . LYS A 1 325 ? -27.949 10.620 34.546 1.00 96.50 325 LYS A C 1
ATOM 2566 O O . LYS A 1 325 ? -28.040 10.653 35.770 1.00 96.50 325 LYS A O 1
ATOM 2571 N N . LEU A 1 326 ? -28.193 11.689 33.785 1.00 97.38 326 LEU A N 1
ATOM 2572 C CA . LEU A 1 326 ? -28.692 12.958 34.324 1.00 97.38 326 LEU A CA 1
ATOM 2573 C C . LEU A 1 326 ? -30.124 12.828 34.857 1.00 97.38 326 LEU A C 1
ATOM 2575 O O . LEU A 1 326 ? -30.433 13.417 35.891 1.00 97.38 326 LEU A O 1
ATOM 2579 N N . GLU A 1 327 ? -30.984 12.061 34.188 1.00 97.19 327 GLU A N 1
ATOM 2580 C CA . GLU A 1 327 ? -32.338 11.763 34.669 1.00 97.19 327 GLU A CA 1
ATOM 2581 C C . GLU A 1 327 ? -32.313 10.935 35.957 1.00 97.19 327 GLU A C 1
ATOM 2583 O O . GLU A 1 327 ? -32.996 11.294 36.914 1.00 97.19 327 GLU A O 1
ATOM 2588 N N . GLN A 1 328 ? -31.474 9.894 36.036 1.00 96.00 328 GLN A N 1
ATOM 2589 C CA . GLN A 1 328 ? -31.268 9.135 37.276 1.00 96.00 328 GLN A CA 1
ATOM 2590 C C . GLN A 1 328 ? -30.802 10.038 38.418 1.00 96.00 328 GLN A C 1
ATOM 2592 O O . GLN A 1 328 ? -31.375 10.002 39.502 1.00 96.00 328 GLN A O 1
ATOM 2597 N N . GLN A 1 329 ? -29.822 10.908 38.167 1.00 95.69 329 GLN A N 1
ATOM 2598 C CA . GLN A 1 329 ? -29.315 11.817 39.192 1.00 95.69 329 GLN A CA 1
ATOM 2599 C C . GLN A 1 329 ? -30.373 12.841 39.651 1.00 95.69 329 GLN A C 1
ATOM 2601 O O . GLN A 1 329 ? -30.366 13.272 40.806 1.00 95.69 329 GLN A O 1
ATOM 2606 N N . GLN A 1 330 ? -31.295 13.246 38.772 1.00 94.44 330 GLN A N 1
ATOM 2607 C CA . GLN A 1 330 ? -32.442 14.076 39.155 1.00 94.44 330 GLN A CA 1
ATOM 2608 C C . GLN A 1 330 ? -33.459 13.291 39.989 1.00 94.44 330 GLN A C 1
ATOM 2610 O O . GLN A 1 330 ? -33.913 13.798 41.013 1.00 94.44 330 GLN A O 1
ATOM 2615 N N . GLN A 1 331 ? -33.777 12.049 39.610 1.00 93.44 331 GLN A N 1
ATOM 2616 C CA . GLN A 1 331 ? -34.658 11.182 40.398 1.00 93.44 331 GLN A CA 1
ATOM 2617 C C . GLN A 1 331 ? -34.090 10.915 41.797 1.00 93.44 331 GLN A C 1
ATOM 2619 O O . GLN A 1 331 ? -34.826 11.007 42.776 1.00 93.44 331 GLN A O 1
ATOM 2624 N N . GLU A 1 332 ? -32.784 10.669 41.915 1.00 90.44 332 GLU A N 1
ATOM 2625 C CA . GLU A 1 332 ? -32.106 10.507 43.206 1.00 90.44 332 GLU A CA 1
ATOM 2626 C C . GLU A 1 332 ? -32.172 11.780 44.062 1.00 90.44 332 GLU A C 1
ATOM 2628 O O . GLU A 1 332 ? -32.399 11.699 45.274 1.00 90.44 332 GLU A O 1
ATOM 2633 N N . ARG A 1 333 ? -32.041 12.966 43.448 1.00 89.75 333 ARG A N 1
ATOM 2634 C CA . ARG A 1 333 ? -32.224 14.240 44.161 1.00 89.75 333 ARG A CA 1
ATOM 2635 C C . ARG A 1 333 ? -33.654 14.414 44.669 1.00 89.75 333 ARG A C 1
ATOM 2637 O O . ARG A 1 333 ? -33.837 14.705 45.846 1.00 89.75 333 ARG A O 1
ATOM 2644 N N . HIS A 1 334 ? -34.662 14.148 43.843 1.00 88.25 334 HIS A N 1
ATOM 2645 C CA . HIS A 1 334 ? -36.063 14.243 44.268 1.00 88.25 334 HIS A CA 1
ATOM 2646 C C . HIS A 1 334 ? -36.453 13.196 45.322 1.00 88.25 334 HIS A C 1
ATOM 2648 O O . HIS A 1 334 ? -37.229 13.495 46.230 1.00 88.25 334 HIS A O 1
ATOM 2654 N N . ALA A 1 335 ? -35.905 11.981 45.242 1.00 87.75 335 ALA A N 1
ATOM 2655 C CA . ALA A 1 335 ? -36.098 10.960 46.270 1.00 87.75 335 ALA A CA 1
ATOM 2656 C C . ALA A 1 335 ? -35.461 11.368 47.611 1.00 87.75 335 ALA A C 1
ATOM 2658 O O . ALA A 1 335 ? -35.994 11.037 48.671 1.00 87.75 335 ALA A O 1
ATOM 2659 N N . SER A 1 336 ? -34.354 12.115 47.567 1.00 80.88 336 SER A N 1
ATOM 2660 C CA . SER A 1 336 ? -33.688 12.644 48.759 1.00 80.88 336 SER A CA 1
ATOM 2661 C C . SER A 1 336 ? -34.476 13.787 49.409 1.00 80.88 336 SER A C 1
ATOM 2663 O O . SER A 1 336 ? -34.591 13.802 50.631 1.00 80.88 336 SER A O 1
ATOM 2665 N N . ASP A 1 337 ? -35.091 14.680 48.624 1.00 82.50 337 ASP A N 1
ATOM 2666 C CA . ASP A 1 337 ? -35.894 15.799 49.151 1.00 82.50 337 ASP A CA 1
ATOM 2667 C C . ASP A 1 337 ? -37.247 15.358 49.745 1.00 82.50 337 ASP A C 1
ATOM 2669 O O . ASP A 1 337 ? -37.761 15.991 50.666 1.00 82.50 337 ASP A O 1
ATOM 2673 N N . ASN A 1 338 ? -37.822 14.245 49.269 1.00 70.06 338 ASN A N 1
ATOM 2674 C CA . ASN A 1 338 ? -39.074 13.695 49.811 1.00 70.06 338 ASN A CA 1
ATOM 2675 C C . ASN A 1 338 ? -38.890 12.843 51.077 1.00 70.06 338 ASN A C 1
ATOM 2677 O O . ASN A 1 338 ? -39.877 12.482 51.726 1.00 70.06 338 ASN A O 1
ATOM 2681 N N . ARG A 1 339 ? -37.646 12.569 51.496 1.00 64.00 339 ARG A N 1
ATOM 2682 C CA . ARG A 1 339 ? -37.371 12.269 52.905 1.00 64.00 339 ARG A CA 1
ATOM 2683 C C . ARG A 1 339 ? -37.461 13.586 53.665 1.00 64.00 339 ARG A C 1
ATOM 2685 O O . ARG A 1 339 ? -36.456 14.209 53.991 1.00 64.00 339 ARG A O 1
ATOM 2692 N N . GLY A 1 340 ? -38.700 14.012 53.912 1.00 49.25 340 GLY A N 1
ATOM 2693 C CA . GLY A 1 340 ? -38.979 15.179 54.731 1.00 49.25 340 GLY A CA 1
ATOM 2694 C C . GLY A 1 340 ? -38.197 15.102 56.046 1.00 49.25 340 GLY A C 1
ATOM 2695 O O . GLY A 1 340 ? -37.924 13.995 56.523 1.00 49.25 340 GLY A O 1
ATOM 2696 N N . PRO A 1 341 ? -37.821 16.249 56.635 1.00 56.47 341 PRO A N 1
ATOM 2697 C CA . PRO A 1 341 ? -37.197 16.296 57.946 1.00 56.47 341 PRO A CA 1
ATOM 2698 C C . PRO A 1 341 ? -38.183 15.710 58.957 1.00 56.47 341 PRO A C 1
ATOM 2700 O O . PRO A 1 341 ? -39.011 16.412 59.531 1.00 56.47 341 PRO A O 1
ATOM 2703 N N . SER A 1 342 ? -38.129 14.394 59.149 1.00 54.06 342 SER A N 1
ATOM 2704 C CA . SER A 1 342 ? -38.800 13.717 60.237 1.00 54.06 342 SER A CA 1
ATOM 2705 C C . SER A 1 342 ? -38.119 14.218 61.496 1.00 54.06 342 SER A C 1
ATOM 2707 O O . SER A 1 342 ? -37.033 13.777 61.873 1.00 54.06 342 SER A O 1
ATOM 2709 N N . SER A 1 343 ? -38.752 15.223 62.087 1.00 55.84 343 SER A N 1
ATOM 2710 C CA . SER A 1 343 ? -38.541 15.701 63.437 1.00 55.84 343 SER A CA 1
ATOM 2711 C C . SER A 1 343 ? -38.773 14.540 64.399 1.00 55.84 343 SER A C 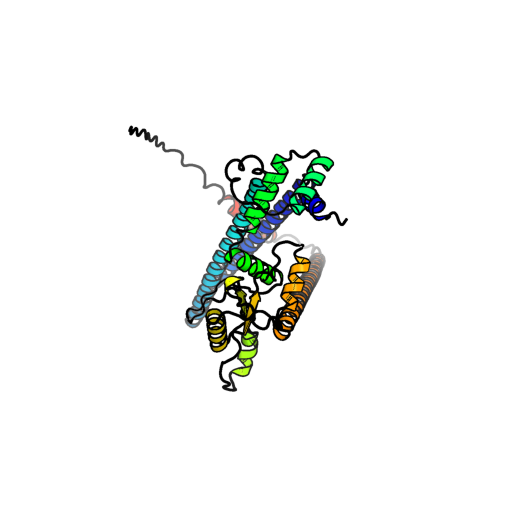1
ATOM 2713 O O . SER A 1 343 ? -39.848 14.373 64.965 1.00 55.84 343 SER A O 1
ATOM 2715 N N . SER A 1 344 ? -37.761 13.701 64.553 1.00 45.41 344 SER A N 1
ATOM 2716 C CA . SER A 1 344 ? -37.675 12.706 65.607 1.00 45.41 344 SER A CA 1
ATOM 2717 C C . SER A 1 344 ? -36.220 12.640 66.035 1.00 45.41 344 SER A C 1
ATOM 2719 O O . SER A 1 344 ? -35.397 11.946 65.445 1.00 45.41 344 SER A O 1
ATOM 2721 N N . SER A 1 345 ? -35.922 13.491 67.016 1.00 48.00 345 SER A N 1
ATOM 2722 C CA . SER A 1 345 ? -35.193 13.126 68.228 1.00 48.00 345 SER A CA 1
ATOM 2723 C C . SER A 1 345 ? -34.154 12.012 68.074 1.00 48.00 345 SER A C 1
ATOM 2725 O O . SER A 1 345 ? -34.495 10.833 68.026 1.00 48.00 345 SER A O 1
ATOM 2727 N N . SER A 1 346 ? -32.887 12.432 68.133 1.00 51.06 346 SER A N 1
ATOM 2728 C CA . SER A 1 346 ? -31.823 11.767 68.894 1.00 51.06 346 SER A CA 1
ATOM 2729 C C . SER A 1 346 ? -31.753 10.248 68.743 1.00 51.06 346 SER A C 1
ATOM 2731 O O . SER A 1 346 ? -32.416 9.551 69.506 1.00 51.06 346 SER A O 1
ATOM 2733 N N . SER A 1 347 ? -30.913 9.763 67.818 1.00 51.94 347 SER A N 1
ATOM 2734 C CA . SER A 1 347 ? -30.102 8.522 67.894 1.00 51.94 347 SER A CA 1
ATOM 2735 C C . SER A 1 347 ? -29.839 7.972 66.488 1.00 51.94 347 SER A C 1
ATOM 2737 O O . SER A 1 347 ? -30.675 7.230 65.988 1.00 51.94 347 SER A O 1
ATOM 2739 N N . SER A 1 348 ? -28.720 8.327 65.836 1.00 49.53 348 SER A N 1
ATOM 2740 C CA . SER A 1 348 ? -28.006 7.497 64.820 1.00 49.53 348 SER A CA 1
ATOM 2741 C C . SER A 1 348 ? -27.068 8.322 63.915 1.00 49.53 348 SER A C 1
ATOM 2743 O O . SER A 1 348 ? -27.175 8.335 62.691 1.00 49.53 348 SER A O 1
ATOM 2745 N N . SER A 1 349 ? -26.072 8.984 64.514 1.00 49.12 349 SER A N 1
ATOM 2746 C CA . SER A 1 349 ? -24.917 9.545 63.788 1.00 49.12 349 SER A CA 1
ATOM 2747 C C . SER A 1 349 ? -23.872 8.461 63.500 1.00 49.12 349 SER A C 1
ATOM 2749 O O . SER A 1 349 ? -22.828 8.425 64.143 1.00 49.12 349 SER A O 1
ATOM 2751 N N . SER A 1 350 ? -24.137 7.553 62.557 1.00 58.91 350 SER A N 1
ATOM 2752 C CA . SER A 1 350 ? -23.137 6.530 62.169 1.00 58.91 350 SER A CA 1
ATOM 2753 C C . SER A 1 350 ? -22.954 6.364 60.659 1.00 58.91 350 SER A C 1
ATOM 2755 O O . SER A 1 350 ? -21.897 5.924 60.217 1.00 58.91 350 SER A O 1
ATOM 2757 N N . SER A 1 351 ? -23.923 6.777 59.836 1.00 53.97 351 SER A N 1
ATOM 2758 C CA . SER A 1 351 ? -23.833 6.587 58.379 1.00 53.97 351 SER A CA 1
ATOM 2759 C C . SER A 1 351 ? -22.938 7.620 57.685 1.00 53.97 351 SER A C 1
ATOM 2761 O O . SER A 1 351 ? -22.206 7.275 56.762 1.00 53.97 351 SER A O 1
ATOM 2763 N N . SER A 1 352 ? -22.950 8.879 58.131 1.00 53.03 352 SER A N 1
ATOM 2764 C CA . SER A 1 352 ? -22.101 9.939 57.560 1.00 53.03 352 SER A CA 1
ATOM 2765 C C . SER A 1 352 ? -20.634 9.768 57.958 1.00 53.03 352 SER A C 1
ATOM 2767 O O . SER A 1 352 ? -19.736 10.178 57.229 1.00 53.03 352 SER A O 1
ATOM 2769 N N . GLN A 1 353 ? -20.390 9.123 59.104 1.00 56.12 353 GLN A N 1
ATOM 2770 C CA . GLN A 1 353 ? -19.049 8.813 59.588 1.00 56.12 353 GLN A CA 1
ATOM 2771 C C . GLN A 1 353 ? -18.386 7.728 58.732 1.00 56.12 353 GLN A C 1
ATOM 2773 O O . GLN A 1 353 ? -17.199 7.836 58.457 1.00 56.12 353 GLN A O 1
ATOM 2778 N N . LEU A 1 354 ? -19.147 6.742 58.241 1.00 61.69 354 LEU A N 1
ATOM 2779 C CA . LEU A 1 354 ? -18.620 5.697 57.358 1.00 61.69 354 LEU A CA 1
ATOM 2780 C C . LEU A 1 354 ? -18.186 6.241 55.994 1.00 61.69 354 LEU A C 1
ATOM 2782 O O . LEU A 1 354 ? -17.093 5.914 55.550 1.00 61.69 354 LEU A O 1
ATOM 2786 N N . LEU A 1 355 ? -18.971 7.126 55.369 1.00 69.12 355 LEU A N 1
ATOM 2787 C CA . LEU A 1 355 ? -18.586 7.736 54.087 1.00 69.12 355 LEU A CA 1
ATOM 2788 C C . LEU A 1 355 ? -17.381 8.675 54.228 1.00 69.12 355 LEU A C 1
ATOM 2790 O O . LEU A 1 355 ? -16.508 8.692 53.361 1.00 69.12 355 LEU A O 1
ATOM 2794 N N . LEU A 1 356 ? -17.291 9.418 55.339 1.00 68.12 356 LEU A N 1
ATOM 2795 C CA . LEU A 1 356 ? -16.118 10.249 55.614 1.00 68.12 356 LEU A CA 1
ATOM 2796 C C . LEU A 1 356 ? -14.880 9.386 55.904 1.00 68.12 356 LEU A C 1
ATOM 2798 O O . LEU A 1 356 ? -13.788 9.714 55.453 1.00 68.12 356 LEU A O 1
ATOM 2802 N N . MET A 1 357 ? -15.048 8.268 56.616 1.00 71.12 357 MET A N 1
ATOM 2803 C CA . MET A 1 357 ? -13.965 7.342 56.949 1.00 71.12 357 MET A CA 1
ATOM 2804 C C . MET A 1 357 ? -13.494 6.546 55.726 1.00 71.12 357 MET A C 1
ATOM 2806 O O . MET A 1 357 ? -12.297 6.319 55.587 1.00 71.12 357 MET A O 1
ATOM 2810 N N . GLU A 1 358 ? -14.386 6.197 54.797 1.00 74.69 358 GLU A N 1
ATOM 2811 C CA . GLU A 1 358 ? -14.021 5.575 53.521 1.00 74.69 358 GLU A CA 1
ATOM 2812 C C . GLU A 1 358 ? -13.266 6.559 52.616 1.00 74.69 358 GLU A C 1
ATOM 2814 O O . GLU A 1 358 ? -12.226 6.208 52.056 1.00 74.69 358 GLU A O 1
ATOM 2819 N N . ALA A 1 359 ? -13.715 7.817 52.532 1.00 74.00 359 ALA A N 1
ATOM 2820 C CA . ALA A 1 359 ? -12.999 8.860 51.798 1.00 74.00 359 ALA A CA 1
ATOM 2821 C C . ALA A 1 359 ? -11.610 9.143 52.405 1.00 74.00 359 ALA A C 1
ATOM 2823 O O . ALA A 1 359 ? -10.631 9.292 51.671 1.00 74.00 359 ALA A O 1
ATOM 2824 N N . LEU A 1 360 ? -11.503 9.152 53.739 1.00 70.94 360 LEU A N 1
ATOM 2825 C CA . LEU A 1 360 ? -10.245 9.385 54.450 1.00 70.94 360 LEU A CA 1
ATOM 2826 C C . LEU A 1 360 ? -9.288 8.183 54.355 1.00 70.94 360 LEU A C 1
ATOM 2828 O O . LEU A 1 360 ? -8.088 8.374 54.165 1.00 70.94 360 LEU A O 1
ATOM 2832 N N . ALA A 1 361 ? -9.802 6.949 54.383 1.00 69.88 361 ALA A N 1
ATOM 2833 C CA . ALA A 1 361 ? -9.013 5.737 54.150 1.00 69.88 361 ALA A CA 1
ATOM 2834 C C . ALA A 1 361 ? -8.464 5.676 52.714 1.00 69.88 361 ALA A C 1
ATOM 2836 O O . ALA A 1 361 ? -7.324 5.260 52.494 1.00 69.88 361 ALA A O 1
ATOM 2837 N N . ARG A 1 362 ? -9.241 6.149 51.730 1.00 71.69 362 ARG A N 1
ATOM 2838 C CA . ARG A 1 362 ? -8.809 6.220 50.327 1.00 71.69 362 ARG A CA 1
ATOM 2839 C C . ARG A 1 362 ? -7.733 7.286 50.101 1.00 71.69 362 ARG A C 1
ATOM 2841 O O . ARG A 1 362 ? -6.823 7.054 49.311 1.00 71.69 362 ARG A O 1
ATOM 2848 N N . ALA A 1 363 ? -7.800 8.409 50.820 1.00 68.12 363 ALA A N 1
ATOM 2849 C CA . ALA A 1 363 ? -6.763 9.442 50.794 1.00 68.12 363 ALA A CA 1
ATOM 2850 C C . ALA A 1 363 ? -5.455 8.966 51.456 1.00 68.12 363 ALA A C 1
ATOM 2852 O O . ALA A 1 363 ? -4.382 9.145 50.887 1.00 68.12 363 ALA A O 1
ATOM 2853 N N . ALA A 1 364 ? -5.539 8.283 52.604 1.00 64.69 364 ALA A N 1
ATOM 2854 C CA . ALA A 1 364 ? -4.363 7.818 53.343 1.00 64.69 364 ALA A CA 1
ATOM 2855 C C . ALA A 1 364 ? -3.552 6.737 52.600 1.00 64.69 364 ALA A C 1
ATOM 2857 O O . ALA A 1 364 ? -2.328 6.711 52.701 1.00 64.69 364 ALA A O 1
ATOM 2858 N N . MET A 1 365 ? -4.195 5.868 51.810 1.00 65.44 365 MET A N 1
ATOM 2859 C CA . MET A 1 365 ? -3.472 4.850 51.030 1.00 65.44 365 MET A CA 1
ATOM 2860 C C . MET A 1 365 ? -2.728 5.413 49.810 1.00 65.44 365 MET A C 1
ATOM 2862 O O . MET A 1 365 ? -1.813 4.762 49.306 1.00 65.44 365 MET A O 1
ATOM 2866 N N . HIS A 1 366 ? -3.073 6.615 49.341 1.00 60.88 366 HIS A N 1
ATOM 2867 C CA . HIS A 1 366 ? -2.438 7.212 48.164 1.00 60.88 366 HIS A CA 1
ATOM 2868 C C . HIS A 1 366 ? -1.106 7.923 48.481 1.00 60.88 366 HIS A C 1
ATOM 2870 O O . HIS A 1 366 ? -0.291 8.099 47.574 1.00 60.88 366 HIS A O 1
ATOM 2876 N N . ASP A 1 367 ? -0.853 8.270 49.750 1.00 51.94 367 ASP A N 1
ATOM 2877 C CA . ASP A 1 367 ? 0.385 8.935 50.200 1.00 51.94 367 ASP A CA 1
ATOM 2878 C C . ASP A 1 367 ? 1.502 7.961 50.619 1.00 51.94 367 ASP A C 1
ATOM 2880 O O . ASP A 1 367 ? 2.679 8.318 50.622 1.00 51.94 367 ASP A O 1
ATOM 2884 N N . VAL A 1 368 ? 1.180 6.696 50.910 1.00 55.88 368 VAL A N 1
ATOM 2885 C CA . VAL A 1 368 ? 2.176 5.714 51.388 1.00 55.88 368 VAL A CA 1
ATOM 2886 C C . VAL A 1 368 ? 3.095 5.205 50.265 1.00 55.88 368 VAL A C 1
ATOM 2888 O O . VAL A 1 368 ? 4.228 4.805 50.524 1.00 55.88 368 VAL A O 1
ATOM 2891 N N . PHE A 1 369 ? 2.675 5.286 48.999 1.00 56.75 369 PHE A N 1
ATOM 2892 C CA . PHE A 1 369 ? 3.459 4.774 47.865 1.00 56.75 369 PHE A CA 1
ATOM 2893 C C . PHE A 1 369 ? 4.358 5.811 47.175 1.00 56.75 369 PHE A C 1
ATOM 2895 O O . PHE A 1 369 ? 5.055 5.465 46.224 1.00 56.75 369 PHE A O 1
ATOM 2902 N N . LYS A 1 370 ? 4.386 7.069 47.638 1.00 50.72 370 LYS A N 1
ATOM 2903 C CA . LYS A 1 370 ? 5.178 8.141 47.001 1.00 50.72 370 LYS A CA 1
ATOM 2904 C C . LYS A 1 370 ? 6.504 8.480 47.694 1.00 50.72 370 LYS A C 1
ATOM 2906 O O . LYS A 1 370 ? 7.235 9.324 47.187 1.00 50.72 370 LYS A O 1
ATOM 2911 N N . SER A 1 371 ? 6.847 7.797 48.788 1.00 49.16 371 SER A N 1
ATOM 2912 C CA . SER A 1 371 ? 7.990 8.160 49.649 1.00 49.16 371 SER A CA 1
ATOM 2913 C C . SER A 1 371 ? 9.169 7.176 49.622 1.00 49.16 371 SER A C 1
ATOM 2915 O O . SER A 1 371 ? 10.014 7.215 50.507 1.00 49.16 371 SER A O 1
ATOM 2917 N N . SER A 1 372 ? 9.258 6.280 48.634 1.00 50.53 372 SER A N 1
ATOM 2918 C CA . SER A 1 372 ? 10.338 5.279 48.552 1.00 50.53 372 SER A CA 1
ATOM 2919 C C . SER A 1 372 ? 11.025 5.249 47.184 1.00 50.53 372 SER A C 1
ATOM 2921 O O . SER A 1 372 ? 11.056 4.229 46.507 1.00 50.53 372 SER A O 1
ATOM 2923 N N . SER A 1 373 ? 11.619 6.372 46.770 1.00 52.75 373 SER A N 1
ATOM 2924 C CA . SER A 1 373 ? 12.655 6.358 45.724 1.00 52.75 373 SER A CA 1
ATOM 2925 C C . SER A 1 373 ? 13.533 7.613 45.753 1.00 52.75 373 SER A C 1
ATOM 2927 O O . SER A 1 373 ? 13.533 8.414 44.820 1.00 52.75 373 SER A O 1
ATOM 2929 N N . SER A 1 374 ? 14.296 7.782 46.826 1.00 51.44 374 SER A N 1
ATOM 2930 C CA . SER A 1 374 ? 15.481 8.642 46.840 1.00 51.44 374 SER A CA 1
ATOM 2931 C C . SER A 1 374 ? 16.411 8.139 47.933 1.00 51.44 374 SER A C 1
ATOM 2933 O O . SER A 1 374 ? 16.102 8.297 49.108 1.00 51.44 374 SER A O 1
ATOM 2935 N N . ASP A 1 375 ? 17.454 7.410 47.526 1.00 49.66 375 ASP A N 1
ATOM 2936 C CA . ASP A 1 375 ? 18.846 7.608 47.960 1.00 49.66 375 ASP A CA 1
ATOM 2937 C C . ASP A 1 375 ? 19.678 6.343 47.701 1.00 49.66 375 ASP A C 1
ATOM 2939 O O . ASP A 1 375 ? 19.614 5.344 48.416 1.00 49.66 375 ASP A O 1
ATOM 2943 N N . SER A 1 376 ? 20.505 6.384 46.656 1.00 43.97 376 SER A N 1
ATOM 2944 C CA . SER A 1 376 ? 21.761 5.624 46.628 1.00 43.97 376 SER A CA 1
ATOM 2945 C C . SER A 1 376 ? 22.763 6.368 45.758 1.00 43.97 376 SER A C 1
ATOM 2947 O O . SER A 1 376 ? 22.750 6.311 44.529 1.00 43.97 376 SER A O 1
ATOM 2949 N N . SER A 1 377 ? 23.613 7.118 46.440 1.00 47.41 377 SER A N 1
ATOM 2950 C CA . SER A 1 377 ? 24.754 7.826 45.891 1.00 47.41 377 SER A CA 1
ATOM 2951 C C . SER A 1 377 ? 25.895 6.869 45.535 1.00 47.41 377 SER A C 1
ATOM 2953 O O . SER A 1 377 ? 26.173 5.915 46.257 1.00 47.41 377 SER A O 1
ATOM 2955 N N . SER A 1 378 ? 26.650 7.281 44.513 1.00 48.56 378 SER A N 1
ATOM 2956 C CA . SER A 1 378 ? 28.097 7.094 44.302 1.00 48.56 378 SER A CA 1
ATOM 2957 C C . SER A 1 378 ? 28.655 5.713 43.943 1.00 48.56 378 SER A C 1
ATOM 2959 O O . SER A 1 378 ? 28.572 4.766 44.715 1.00 48.56 378 SER A O 1
ATOM 2961 N N . SER A 1 379 ? 29.407 5.671 42.833 1.00 39.72 379 SER A N 1
ATOM 2962 C CA . SER A 1 379 ? 30.781 5.139 42.794 1.00 39.72 379 SER A CA 1
ATOM 2963 C C . SER A 1 379 ? 31.517 5.580 41.524 1.00 39.72 379 SER A C 1
ATOM 2965 O O . SER A 1 379 ? 31.047 5.381 40.408 1.00 39.72 379 SER A O 1
ATOM 2967 N N . ASN A 1 380 ? 32.689 6.181 41.740 1.00 46.81 380 ASN A N 1
ATOM 2968 C CA . ASN A 1 380 ? 33.729 6.494 40.763 1.00 46.81 380 ASN A CA 1
ATOM 2969 C C . ASN A 1 380 ? 34.076 5.305 39.862 1.00 46.81 380 ASN A C 1
ATOM 2971 O O . ASN A 1 380 ? 34.145 4.175 40.337 1.00 46.81 380 ASN A O 1
ATOM 2975 N N . SER A 1 381 ? 34.487 5.589 38.625 1.00 40.38 381 SER A N 1
ATOM 2976 C CA . SER A 1 381 ? 35.487 4.788 37.907 1.00 40.38 381 SER A CA 1
ATOM 2977 C C . SER A 1 381 ? 36.149 5.634 36.826 1.00 40.38 381 SER A C 1
ATOM 2979 O O . SER A 1 381 ? 35.655 5.786 35.713 1.00 40.38 381 SER A O 1
ATOM 2981 N N . SER A 1 382 ? 37.287 6.207 37.195 1.00 46.00 382 SER A N 1
ATOM 2982 C CA . SER A 1 382 ? 38.334 6.695 36.308 1.00 46.00 382 SER A CA 1
ATOM 2983 C C . SER A 1 382 ? 38.846 5.535 35.451 1.00 46.00 382 SER A C 1
ATOM 2985 O O . SER A 1 382 ? 39.171 4.469 35.973 1.00 46.00 382 SER A O 1
ATOM 2987 N N . SER A 1 383 ? 38.968 5.723 34.141 1.00 47.22 383 SER A N 1
ATOM 2988 C CA . SER A 1 383 ? 39.713 4.801 33.279 1.00 47.22 383 SER A CA 1
ATOM 2989 C C . SER A 1 383 ? 40.387 5.580 32.162 1.00 47.22 383 SER A C 1
ATOM 2991 O O . SER A 1 383 ? 39.767 5.980 31.181 1.00 47.22 383 SER A O 1
ATOM 2993 N N . ASN A 1 384 ? 41.686 5.798 32.366 1.00 49.72 384 ASN A N 1
ATOM 2994 C CA . ASN A 1 384 ? 42.662 6.097 31.330 1.00 49.72 384 ASN A CA 1
ATOM 2995 C C . ASN A 1 384 ? 42.540 5.094 30.179 1.00 49.72 384 ASN A C 1
ATOM 2997 O O . ASN A 1 384 ? 42.457 3.889 30.412 1.00 49.72 384 ASN A O 1
ATOM 3001 N N . SER A 1 385 ? 42.664 5.569 28.945 1.00 53.72 385 SER A N 1
ATOM 3002 C CA . SER A 1 385 ? 43.167 4.755 27.837 1.00 53.72 385 SER A CA 1
ATOM 3003 C C . SER A 1 385 ? 43.878 5.658 26.841 1.00 53.72 385 SER A C 1
ATOM 3005 O O . SER A 1 385 ? 43.343 6.077 25.821 1.00 53.72 385 SER A O 1
ATOM 3007 N N . SER A 1 386 ? 45.117 5.977 27.197 1.00 47.09 386 SER A N 1
ATOM 3008 C CA . SER A 1 386 ? 46.184 6.315 26.270 1.00 47.09 386 SER A CA 1
ATOM 3009 C C . SER A 1 386 ? 46.580 5.039 25.526 1.00 47.09 386 SER A C 1
ATOM 3011 O O . SER A 1 386 ? 46.933 4.034 26.141 1.00 47.09 386 SER A O 1
ATOM 3013 N N . SER A 1 387 ? 46.558 5.066 24.200 1.00 55.47 387 SER A N 1
ATOM 3014 C CA . SER A 1 387 ? 47.291 4.109 23.373 1.00 55.47 387 SER A CA 1
ATOM 3015 C C . SER A 1 387 ? 47.838 4.848 22.164 1.00 55.47 387 SER A C 1
ATOM 3017 O O . SER A 1 387 ? 47.136 5.133 21.200 1.00 55.47 387 SER A O 1
ATOM 3019 N N . ASN A 1 388 ? 49.117 5.192 22.294 1.00 58.72 388 ASN A N 1
ATOM 3020 C CA . ASN A 1 388 ? 50.036 5.393 21.188 1.00 58.72 388 ASN A CA 1
ATOM 3021 C C . ASN A 1 388 ? 50.124 4.104 20.365 1.00 58.72 388 ASN A C 1
ATOM 3023 O O . ASN A 1 388 ? 50.331 3.033 20.934 1.00 58.72 388 ASN A O 1
ATOM 3027 N N . SER A 1 389 ? 50.146 4.235 19.045 1.00 56.00 389 SER A N 1
ATOM 3028 C CA . SER A 1 389 ? 51.015 3.409 18.207 1.00 56.00 389 SER A CA 1
ATOM 3029 C C . SER A 1 389 ? 51.339 4.168 16.926 1.00 56.00 389 SER A C 1
ATOM 3031 O O . SER A 1 389 ? 50.462 4.434 16.107 1.00 56.00 389 SER A O 1
ATOM 3033 N N . SER A 1 390 ? 52.609 4.535 16.815 1.00 61.81 390 SER A N 1
ATOM 3034 C CA . SER A 1 390 ? 53.274 5.081 15.640 1.00 61.81 390 SER A CA 1
ATOM 3035 C C . SER A 1 390 ? 53.382 4.042 14.521 1.00 61.81 390 SER A C 1
ATOM 3037 O O . SER A 1 390 ? 53.635 2.875 14.817 1.00 61.81 390 SER A O 1
ATOM 3039 N N . CYS A 1 391 ? 53.258 4.495 13.272 1.00 50.69 391 CYS A N 1
ATOM 3040 C CA . CYS A 1 391 ? 54.180 4.279 12.147 1.00 50.69 391 CYS A CA 1
ATOM 3041 C C . CYS A 1 391 ? 53.710 5.122 10.958 1.00 50.69 391 CYS A C 1
ATOM 3043 O O . CYS A 1 391 ? 52.502 5.055 10.639 1.00 50.69 391 CYS A O 1
#

Foldseek 3Di:
DCDDCVVVVVVVCVPCVCVVVVVVVVVVVVVVVVVVVVVVVVVVVVVVVVVVVVVVDDDDPVVVVVVVVVVVVVVVVVVVVVVVVVVVVVVVVVVVVVVVVVVCVVPPDPDDQDPDPDDDDDDPPVLVVLVVVCVVPVDDSVVSVSVVVVVVVVVVPCDPLNLLVVVQVLCVVLVFPWDAQDQDPVRGTQRIWGQCPDPCVVVVVVPPPPPDDPQAQRTAREHADEPVQWAQDPVNPDDTDGHPVVVVSCVVCVVVRYHYQYDYSVLQPPDDDSVVNSVSVLVSDDVVVNVVSVVVVVVVVVVVVVVVVVVVVVVVVVVVVVVVVVVVVVVVVVVVPVVDPPPDDDDDPDPVVVVVVVVVVVVVVVPVPPPPDDDDDDDDDDDDDDDDDDD

Organism: NCBI:txid51315

Sequence (391 aa):
MNVFPERLYARALAAPIWGPFVQSQQQQQQQQQQQQQQQQQDQQQVSSQAYSAYDQQQRPAAAAVYLYEALVARYIHLQQQQQQQQQQQQQQQQQQQQQLRFDAVMGSSTSAAAAAAAADGGDSDAAAFLGRLAASCGWPLTWLQQLRAAAAAAGRSFCAADRQRRAAALLQQMGLDAQLQPITPEGFAPDIALPLQQQQQQQQQQQQALGAPKGGPRGVALQIEGPSRWVPNPSLKGPPTLSVATRLRNRLLKGLGWRVVSVPSWLLPLRGSAAKEQQNILSVLPPDVQQAIKQQQERQQQEWQQQQERQQQRERQQQQERQQKLEQQQQERHASDNRGPSSSSSSSSSSSQLLLMEALARAAMHDVFKSSSSDSSSSNSSSNSSSNSSC

Mean predicted aligned error: 19.79 Å

Radius of gyration: 34.88 Å; Cα contacts (8 Å, |Δi|>4): 171; chains: 1; bounding box: 93×66×110 Å

Solvent-accessible surface area (backbone atoms only — not comparable to full-atom values): 23604 Å² total; per-residue (Å²): 139,84,84,72,65,64,68,55,52,58,51,60,67,67,34,76,83,44,51,63,54,56,50,48,52,51,51,51,53,51,52,54,50,52,55,54,52,50,55,49,52,52,51,50,51,54,53,52,53,56,46,59,62,53,71,72,56,89,75,61,81,78,54,55,58,58,51,52,52,52,50,49,54,49,50,52,50,52,53,53,49,53,53,52,53,54,50,51,53,51,50,52,52,50,51,52,51,48,48,54,46,52,53,49,62,72,69,67,80,81,87,88,87,89,85,87,88,88,83,89,87,89,62,73,66,64,50,55,55,50,52,52,50,27,71,74,66,73,45,60,65,68,56,57,50,51,52,48,50,51,50,51,50,59,67,71,60,70,46,74,66,56,56,46,53,49,54,31,50,54,40,38,75,72,73,40,71,45,38,73,48,49,71,41,97,87,70,50,57,41,51,28,31,33,61,52,77,60,72,47,78,73,47,50,79,72,53,76,82,65,82,68,81,92,74,66,69,57,24,38,28,40,36,73,40,50,74,92,45,47,40,76,41,92,79,72,80,58,74,66,38,68,29,72,69,56,50,50,54,48,48,51,44,39,75,71,32,29,48,68,44,80,44,53,51,80,79,54,67,92,74,75,64,67,73,64,47,53,54,54,56,52,71,71,44,55,69,68,56,50,49,49,51,51,52,52,52,54,47,54,54,50,52,52,51,55,50,52,51,51,49,54,51,50,52,50,50,54,49,51,52,50,50,53,52,52,51,50,54,48,51,54,50,55,59,54,63,69,58,58,89,74,89,66,79,90,88,81,95,54,67,70,56,50,55,52,48,51,54,49,54,58,55,58,63,64,61,70,77,75,77,84,84,87,88,85,83,87,81,90,80,90,76,89,81,89,78,89,80,91,133

pLDDT: mean 71.48, std 15.68, range [39.72, 97.5]

Nearest PDB structures (foldseek):
  6rdk-assembly1_2  TM=6.051E-01  e=1.994E-02  Polytomella sp. Pringsheim 198.80

Secondary structure (DSSP, 8-state):
----THHHHHHHHTSGGGHHHHHHHHHHHHHHHHHHHHHHHHHHHHHHHHHHHHHTS---TTHHHHHHHHHHHHHHHHHHHHHHHHHHHHHHHHHHHHHHHHHHHHH--SS--SS--------HHHHHHHHHHHHHHT--HHHHHHHHHHHHHHHH---HHHHHHHHHHHHHHTT---EES---TTS---SEEEE---THHHHHHHHTTS--------EEEEEEE-GGGEEPPTTSSSPPEEPHHHHHHHHHHHHTTEEEEEEETTSS-SSS-HHHHHHHHHHHS-HHHHHHHHHHHHHHHHHHHHHHHHHHHHHHHHHHHHHHHHHHHHHHHHHHHTS------S--TTHHHHHHHHHHHHHHHHHTTSS--------------------